Protein AF-A0A8C6V961-F1 (afdb_monomer)

Structure (mmCIF, N/CA/C/O backbone):
data_AF-A0A8C6V961-F1
#
_entry.id   AF-A0A8C6V961-F1
#
loop_
_atom_site.group_PDB
_atom_site.id
_atom_site.type_symbol
_atom_site.label_atom_id
_atom_site.label_alt_id
_atom_site.label_comp_id
_atom_site.label_asym_id
_atom_site.label_entity_id
_atom_site.label_seq_id
_atom_site.pdbx_PDB_ins_code
_atom_site.Cartn_x
_atom_site.Cartn_y
_atom_site.Cartn_z
_atom_site.occupancy
_atom_site.B_iso_or_equiv
_atom_site.auth_seq_id
_atom_site.auth_comp_id
_atom_site.auth_asym_id
_atom_site.auth_atom_id
_atom_site.pdbx_PDB_model_num
ATOM 1 N N . MET A 1 1 ? -25.875 -23.465 7.874 1.00 34.34 1 MET A N 1
ATOM 2 C CA . MET A 1 1 ? -25.452 -23.858 9.239 1.00 34.34 1 MET A CA 1
ATOM 3 C C . MET A 1 1 ? -23.963 -24.155 9.217 1.00 34.34 1 MET A C 1
ATOM 5 O O . MET A 1 1 ? -23.615 -25.197 8.701 1.00 34.34 1 MET A O 1
ATOM 9 N N . ASN A 1 2 ? -23.098 -23.248 9.678 1.00 32.72 2 ASN A N 1
ATOM 10 C CA . ASN A 1 2 ? -21.712 -23.559 10.072 1.00 32.72 2 ASN A CA 1
ATOM 11 C C . ASN A 1 2 ? -21.142 -22.369 10.860 1.00 32.72 2 ASN A C 1
ATOM 13 O O . ASN A 1 2 ? -20.212 -21.697 10.437 1.00 32.72 2 ASN A O 1
ATOM 17 N N . CYS A 1 3 ? -21.742 -22.095 12.020 1.00 37.56 3 CYS A N 1
ATOM 18 C CA . CYS A 1 3 ? -21.279 -21.066 12.955 1.00 37.56 3 CYS A CA 1
ATOM 19 C C . CYS A 1 3 ? -20.257 -21.655 13.955 1.00 37.56 3 CYS A C 1
ATOM 21 O O . CYS A 1 3 ? -20.346 -21.422 15.154 1.00 37.56 3 CYS A O 1
ATOM 23 N N . CYS A 1 4 ? -19.330 -22.490 13.473 1.00 38.09 4 CYS A N 1
ATOM 24 C CA . CYS A 1 4 ? -18.295 -23.128 14.289 1.00 38.09 4 CYS A CA 1
ATO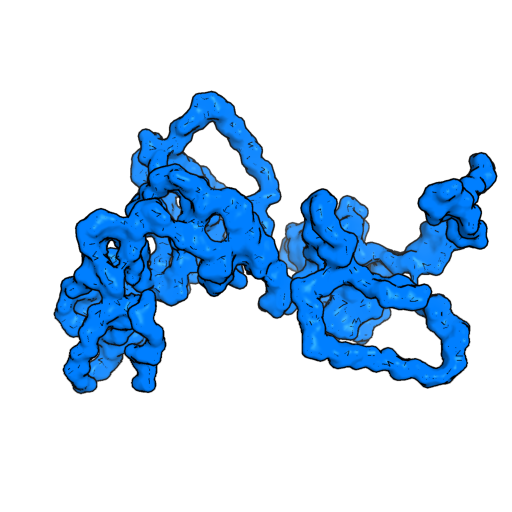M 25 C C . CYS A 1 4 ? -16.999 -23.273 13.484 1.00 38.09 4 CYS A C 1
ATOM 27 O O . CYS A 1 4 ? -16.815 -24.262 12.776 1.00 38.09 4 CYS A O 1
ATOM 29 N N . LYS A 1 5 ? -16.067 -22.328 13.641 1.00 34.00 5 LYS A N 1
ATOM 30 C CA . LYS A 1 5 ? -14.638 -22.590 13.432 1.00 34.00 5 LYS A CA 1
ATOM 31 C C . LYS A 1 5 ? -13.819 -21.936 14.551 1.00 34.00 5 LYS A C 1
ATOM 33 O O . LYS A 1 5 ? -13.914 -20.737 14.765 1.00 34.00 5 LYS A O 1
ATOM 38 N N . SER A 1 6 ? -12.994 -22.774 15.190 1.00 35.31 6 SER A N 1
ATOM 39 C CA . SER A 1 6 ? -11.931 -22.481 16.169 1.00 35.31 6 SER A CA 1
ATOM 40 C C . SER A 1 6 ? -12.335 -22.011 17.581 1.00 35.31 6 SER A C 1
ATOM 42 O O . SER A 1 6 ? -13.183 -21.149 17.765 1.00 35.31 6 SER A O 1
ATOM 44 N N . ARG A 1 7 ? -11.654 -22.566 18.601 1.00 40.62 7 ARG A N 1
ATOM 45 C CA . ARG A 1 7 ? -11.756 -22.205 20.035 1.00 40.62 7 ARG A CA 1
ATOM 46 C C . ARG A 1 7 ? -11.072 -20.868 20.392 1.00 40.62 7 ARG A C 1
ATOM 48 O O . ARG A 1 7 ? -11.125 -20.472 21.552 1.00 40.62 7 ARG A O 1
ATOM 55 N N . ALA A 1 8 ? -10.410 -20.204 19.439 1.00 38.47 8 ALA A N 1
ATOM 56 C CA . ALA A 1 8 ? -9.558 -19.031 19.691 1.00 38.47 8 ALA A CA 1
ATOM 57 C C . ALA A 1 8 ? -10.123 -17.692 19.174 1.00 38.47 8 ALA A C 1
ATOM 59 O O . ALA A 1 8 ? -9.534 -16.646 19.424 1.00 38.47 8 ALA A O 1
ATOM 60 N N . THR A 1 9 ? -11.250 -17.707 18.466 1.00 46.12 9 THR A N 1
ATOM 61 C CA . THR A 1 9 ? -11.829 -16.537 17.788 1.00 46.12 9 THR A CA 1
ATOM 62 C C . THR A 1 9 ? -13.216 -16.245 18.326 1.00 46.12 9 THR A C 1
ATOM 64 O O . THR A 1 9 ? -13.966 -17.176 18.620 1.00 46.12 9 THR A O 1
ATOM 67 N N . CYS A 1 10 ? -13.570 -14.962 18.454 1.00 47.31 10 CYS A N 1
ATOM 68 C CA . CYS A 1 10 ? -14.912 -14.625 18.896 1.00 47.31 10 CYS A CA 1
ATOM 69 C C . CYS A 1 10 ? -15.953 -15.032 17.847 1.00 47.31 10 CYS A C 1
ATOM 71 O O . CYS A 1 10 ? -15.888 -14.570 16.715 1.00 47.31 10 CYS A O 1
ATOM 73 N N . VAL A 1 11 ? -16.913 -15.887 18.209 1.00 57.09 11 VAL A N 1
ATOM 74 C CA . VAL A 1 11 ? -17.975 -16.330 17.290 1.00 57.09 11 VAL A CA 1
ATOM 75 C C . VAL A 1 11 ? -19.290 -15.656 17.673 1.00 57.09 11 VAL A C 1
ATOM 77 O O . VAL A 1 11 ? -19.831 -15.901 18.751 1.00 57.09 11 VAL A O 1
ATOM 80 N N . LEU A 1 12 ? -19.797 -14.799 16.783 1.00 61.28 12 LEU A N 1
ATOM 81 C CA . LEU A 1 12 ? -21.112 -14.164 16.886 1.00 61.28 12 LEU A CA 1
ATOM 82 C C . LEU A 1 12 ? -21.980 -14.586 15.695 1.00 61.28 12 LEU A C 1
ATOM 84 O O . LEU A 1 12 ? -21.575 -14.407 14.553 1.00 61.28 12 LEU A O 1
ATOM 88 N N . CYS A 1 13 ? -23.185 -15.103 15.950 1.00 62.94 13 CYS A N 1
ATOM 89 C CA . CYS A 1 13 ? -24.120 -15.512 14.894 1.00 62.94 13 CYS A CA 1
ATOM 90 C C . CYS A 1 13 ? -25.289 -14.522 14.818 1.00 62.94 13 CYS A C 1
ATOM 92 O O . CYS A 1 13 ? -26.071 -14.451 15.765 1.00 62.94 13 CYS A O 1
ATOM 94 N N . CYS A 1 14 ? -25.412 -13.772 13.720 1.00 63.41 14 CYS A N 1
ATOM 95 C CA . CYS A 1 14 ? -26.597 -12.965 13.389 1.00 63.41 14 CYS A CA 1
ATOM 96 C C . CYS A 1 14 ? -27.579 -13.862 12.612 1.00 63.41 14 CYS A C 1
ATOM 98 O O . CYS A 1 14 ? -27.165 -14.639 11.749 1.00 63.41 14 CYS A O 1
ATOM 100 N N . LYS A 1 15 ? -28.860 -13.870 13.002 1.00 65.19 15 LYS A N 1
ATOM 101 C CA . LYS A 1 15 ? -29.906 -14.701 12.382 1.00 65.19 15 LYS A CA 1
ATOM 102 C C . LYS A 1 15 ? -30.958 -13.816 11.717 1.00 65.19 15 LYS A C 1
ATOM 104 O O . LYS A 1 15 ? -31.562 -12.975 12.378 1.00 65.19 15 LYS A O 1
ATOM 109 N N . ASN A 1 16 ? -31.261 -14.125 10.456 1.00 53.59 16 ASN A N 1
ATOM 110 C CA . ASN A 1 16 ? -32.344 -13.498 9.694 1.00 53.59 16 ASN A CA 1
ATOM 111 C C . ASN A 1 16 ? -33.726 -14.173 9.887 1.00 53.59 16 ASN A C 1
ATOM 113 O O . ASN A 1 16 ? -34.709 -13.681 9.344 1.00 53.59 16 ASN A O 1
ATOM 117 N N . GLU A 1 17 ? -33.842 -15.263 10.668 1.00 50.09 17 GLU A N 1
ATOM 118 C CA . GLU A 1 17 ? -35.090 -16.046 10.837 1.00 50.09 17 GLU A CA 1
ATOM 119 C C . GLU A 1 17 ? -35.603 -16.158 12.293 1.00 50.09 17 GLU A C 1
ATOM 121 O O . GLU A 1 17 ? -34.852 -16.025 13.263 1.00 50.09 17 GLU A O 1
ATOM 126 N N . ILE A 1 18 ? -36.910 -16.444 12.440 1.00 46.31 18 ILE A N 1
ATOM 127 C CA . ILE A 1 18 ? -37.700 -16.314 13.684 1.00 46.31 18 ILE A CA 1
ATOM 128 C C . ILE A 1 18 ? -37.594 -17.515 14.657 1.00 46.31 18 ILE A C 1
ATOM 130 O O . ILE A 1 18 ? -37.921 -17.351 15.835 1.00 46.31 18 ILE A O 1
ATOM 134 N N . SER A 1 19 ? -37.083 -18.694 14.273 1.00 39.19 19 SER A N 1
ATOM 135 C CA . SER A 1 19 ? -37.062 -19.868 15.174 1.00 39.19 19 SER A CA 1
ATOM 136 C C . SER A 1 19 ? -35.664 -20.400 15.513 1.00 39.19 19 SER A C 1
ATOM 138 O O . SER A 1 19 ? -34.891 -20.773 14.633 1.00 39.19 19 SER A O 1
ATOM 140 N N . GLY A 1 20 ? -35.369 -20.511 16.813 1.00 40.91 20 GLY A N 1
ATOM 141 C CA . GLY A 1 20 ? -34.249 -21.292 17.353 1.00 40.91 20 GLY A CA 1
ATOM 142 C C . GLY A 1 20 ? -33.482 -20.570 18.461 1.00 40.91 20 GLY A C 1
ATOM 143 O O . GLY A 1 20 ? -32.949 -19.480 18.239 1.00 40.91 20 GLY A O 1
ATOM 144 N N . THR A 1 21 ? -33.396 -21.206 19.630 1.00 39.25 21 THR A N 1
ATOM 145 C CA . THR A 1 21 ? -32.655 -20.755 20.818 1.00 39.25 21 THR A CA 1
ATOM 146 C C . THR A 1 21 ? -31.166 -20.511 20.525 1.00 39.25 21 THR A C 1
ATOM 148 O O . THR A 1 21 ? -30.579 -21.107 19.617 1.00 39.25 21 THR A O 1
ATOM 151 N N . ALA A 1 22 ? -30.588 -19.537 21.235 1.00 40.38 22 ALA A N 1
ATOM 152 C CA . ALA A 1 22 ? -29.288 -18.931 20.949 1.00 40.38 22 ALA A CA 1
ATOM 153 C C . ALA A 1 22 ? -28.111 -19.675 21.608 1.00 40.38 22 ALA A C 1
ATOM 155 O O . ALA A 1 22 ? -28.214 -20.130 22.747 1.00 40.38 22 ALA A O 1
ATOM 156 N N . SER A 1 23 ? -26.989 -19.753 20.887 1.00 46.88 23 SER A N 1
ATOM 157 C CA . SER A 1 23 ? -25.702 -20.264 21.375 1.00 46.88 23 SER A CA 1
ATOM 158 C C . SER A 1 23 ? -24.953 -19.208 22.209 1.00 46.88 23 SER A C 1
ATOM 160 O O . SER A 1 23 ? -25.164 -18.013 21.990 1.00 46.88 23 SER A O 1
ATOM 162 N N . PRO A 1 24 ? -24.051 -19.609 23.126 1.00 50.31 24 PRO A N 1
ATOM 163 C CA . PRO A 1 24 ? -23.320 -18.684 23.989 1.00 50.31 24 PRO A CA 1
ATOM 164 C C . PRO A 1 24 ? -22.295 -17.861 23.204 1.00 50.31 24 PRO A C 1
ATOM 166 O O . PRO A 1 24 ? -21.492 -18.406 22.448 1.00 50.31 24 PRO A O 1
ATOM 169 N N . TRP A 1 25 ? -22.306 -16.549 23.429 1.00 57.31 25 TRP A N 1
ATOM 170 C CA . TRP A 1 25 ? -21.304 -15.596 22.959 1.00 57.31 25 TRP A CA 1
ATOM 171 C C . TRP A 1 25 ? -19.912 -16.032 23.434 1.00 57.31 25 TRP A C 1
ATOM 173 O O . TRP A 1 25 ? -19.634 -15.992 24.631 1.00 57.31 25 TRP A O 1
ATOM 183 N N . LEU A 1 26 ? -19.033 -16.462 22.528 1.00 57.50 26 LEU A N 1
ATOM 184 C CA . LEU A 1 26 ? -17.694 -16.923 22.903 1.00 57.50 26 LEU A CA 1
ATOM 185 C C . LEU A 1 26 ? -16.636 -15.909 22.462 1.00 57.50 26 LEU A C 1
ATOM 187 O O . LEU A 1 26 ? -15.871 -16.197 21.558 1.00 57.50 26 LEU A O 1
ATOM 191 N N . CYS A 1 27 ? -16.581 -14.722 23.075 1.00 63.19 27 CYS A N 1
ATOM 192 C CA . CYS A 1 27 ? -15.419 -13.830 22.963 1.00 63.19 27 CYS A CA 1
ATOM 193 C C . CYS A 1 27 ? -14.470 -14.111 24.141 1.00 63.19 27 CYS A C 1
ATOM 195 O O . CYS A 1 27 ? -14.811 -13.765 25.275 1.00 63.19 27 CYS A O 1
ATOM 197 N N . PRO A 1 28 ? -13.286 -14.718 23.933 1.00 72.25 28 PRO A N 1
ATOM 198 C CA . PRO A 1 28 ? -12.341 -14.933 25.023 1.00 72.25 28 PRO A CA 1
ATOM 199 C C . PRO A 1 28 ? -12.002 -13.606 25.719 1.00 72.25 28 PRO A C 1
ATOM 201 O O . PRO A 1 28 ? -11.562 -12.663 25.068 1.00 72.25 28 PRO A O 1
ATOM 204 N N . ARG A 1 29 ? -12.196 -13.543 27.044 1.00 79.50 29 ARG A N 1
ATOM 205 C CA . ARG A 1 29 ? -11.886 -12.379 27.906 1.00 79.50 29 ARG A CA 1
ATOM 206 C C . ARG A 1 29 ? -12.724 -11.109 27.667 1.00 79.50 29 ARG A C 1
ATOM 208 O O . ARG A 1 29 ? -12.431 -10.081 28.279 1.00 79.50 29 ARG A O 1
ATOM 215 N N . ALA A 1 30 ? -13.780 -11.180 26.853 1.00 80.06 30 ALA A N 1
ATOM 216 C CA . ALA A 1 30 ? -14.762 -10.104 26.708 1.00 80.06 30 ALA A CA 1
ATOM 217 C C . ALA A 1 30 ? -16.109 -10.502 27.327 1.00 80.06 30 ALA A C 1
ATOM 219 O O . ALA A 1 30 ? -16.578 -11.628 27.176 1.00 80.06 30 ALA A O 1
ATOM 220 N N . ILE A 1 31 ? -16.745 -9.551 27.998 1.00 83.56 31 ILE A N 1
ATOM 221 C CA . ILE A 1 31 ? -18.096 -9.629 28.541 1.00 83.56 31 ILE A CA 1
ATOM 222 C C . ILE A 1 31 ? -19.032 -8.985 27.514 1.00 83.56 31 ILE A C 1
ATOM 224 O O . ILE A 1 31 ? -18.921 -7.793 27.226 1.00 83.56 31 ILE A O 1
ATOM 228 N N . ALA A 1 32 ? -19.942 -9.777 26.947 1.00 80.56 32 ALA A N 1
ATOM 229 C CA . ALA A 1 32 ? -20.957 -9.302 26.010 1.00 80.56 32 ALA A CA 1
ATOM 230 C C . ALA A 1 32 ? -22.294 -9.078 26.735 1.00 80.56 32 ALA A C 1
ATOM 232 O O . ALA A 1 32 ? -22.788 -9.973 27.423 1.00 80.56 32 ALA A O 1
ATOM 233 N N . THR A 1 33 ? -22.891 -7.899 26.569 1.00 82.69 33 THR A N 1
ATOM 234 C CA . THR A 1 33 ? -24.186 -7.517 27.145 1.00 82.69 33 THR A CA 1
ATOM 235 C C . THR A 1 3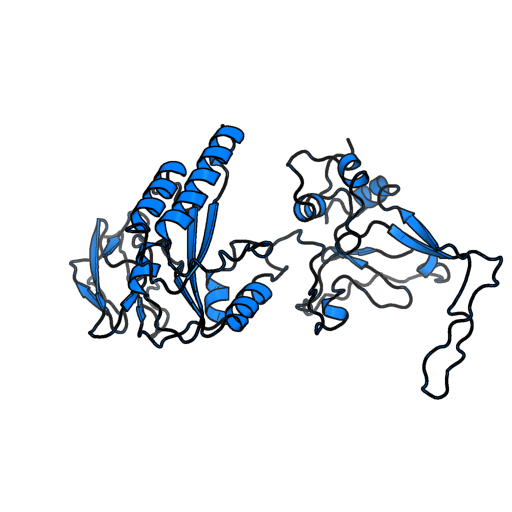3 ? -25.167 -7.125 26.039 1.00 82.69 33 THR A C 1
ATOM 237 O O . THR A 1 33 ? -24.910 -6.241 25.225 1.00 82.69 33 THR A O 1
ATOM 240 N N . GLY A 1 34 ? -26.312 -7.802 25.978 1.00 74.81 34 GLY A N 1
ATOM 241 C CA . GLY A 1 34 ? -27.345 -7.546 24.975 1.00 74.81 34 GLY A CA 1
ATOM 242 C C . GLY A 1 34 ? -28.417 -8.634 24.960 1.00 74.81 34 GLY A C 1
ATOM 243 O O . GLY A 1 34 ? -28.246 -9.692 25.570 1.00 74.81 34 GLY A O 1
ATOM 244 N N . LYS A 1 35 ? -29.548 -8.362 24.301 1.00 69.62 35 LYS A N 1
ATOM 245 C CA . LYS A 1 35 ? -30.662 -9.310 24.154 1.00 69.62 35 LYS A CA 1
ATOM 246 C C . LYS A 1 35 ? -30.787 -9.718 22.690 1.00 69.62 35 LYS A C 1
ATOM 248 O O . LYS A 1 35 ? -30.857 -8.849 21.833 1.00 69.62 35 LYS A O 1
ATOM 253 N N . GLY A 1 36 ? -30.880 -11.025 22.448 1.00 71.44 36 GLY A N 1
ATOM 254 C CA . GLY A 1 36 ? -31.159 -11.580 21.124 1.00 71.44 36 GLY A CA 1
ATOM 255 C C . GLY A 1 36 ? -29.976 -11.540 20.154 1.00 71.44 36 GLY A C 1
ATOM 256 O O . GLY A 1 36 ? -28.860 -11.178 20.513 1.00 71.44 36 GLY A O 1
ATOM 257 N N . ASN A 1 37 ? -30.219 -12.018 18.940 1.00 70.75 37 ASN A N 1
ATOM 258 C CA . ASN A 1 37 ? -29.270 -12.060 17.828 1.00 70.75 37 ASN A CA 1
ATOM 259 C C . ASN A 1 37 ? -29.984 -11.913 16.468 1.00 70.75 37 ASN A C 1
ATOM 261 O O . ASN A 1 37 ? -29.536 -12.459 15.456 1.00 70.75 37 ASN A O 1
ATOM 265 N N . ARG A 1 38 ? -31.144 -11.251 16.487 1.00 77.06 38 ARG A N 1
ATOM 266 C CA . ARG A 1 38 ? -32.033 -10.999 15.355 1.00 77.06 38 ARG A CA 1
ATOM 267 C C . ARG A 1 38 ? -31.710 -9.657 14.720 1.00 77.06 38 ARG A C 1
ATOM 269 O O . ARG A 1 38 ? -31.036 -8.820 15.316 1.00 77.06 38 ARG A O 1
ATOM 276 N N . LEU A 1 39 ? -32.242 -9.452 13.521 1.00 76.00 39 LEU A N 1
ATOM 277 C CA . LEU A 1 39 ? -32.132 -8.192 12.802 1.00 76.00 39 LEU A CA 1
ATOM 278 C C . LEU A 1 39 ? -32.459 -6.986 13.702 1.00 76.00 39 LEU A C 1
ATOM 280 O O . LEU A 1 39 ? -33.542 -6.912 14.279 1.00 76.00 39 LEU A O 1
ATOM 284 N N . GLY A 1 40 ? -31.524 -6.040 13.789 1.00 80.75 40 GLY A N 1
ATOM 285 C CA . GLY A 1 40 ? -31.636 -4.827 14.600 1.00 80.75 40 GLY A CA 1
ATOM 286 C C . GLY A 1 40 ? -31.200 -4.974 16.062 1.00 80.75 40 GLY A C 1
ATOM 287 O O . GLY A 1 40 ? -31.031 -3.953 16.733 1.00 80.75 40 GLY A O 1
ATOM 288 N N . ASP A 1 41 ? -30.960 -6.193 16.559 1.00 82.69 41 ASP A N 1
ATOM 289 C CA . ASP A 1 41 ? -30.470 -6.405 17.924 1.00 82.69 41 ASP A CA 1
ATOM 290 C C . ASP A 1 41 ? -29.061 -5.819 18.089 1.00 82.69 41 ASP A C 1
ATOM 292 O O . ASP A 1 41 ? -28.211 -5.916 17.197 1.00 82.69 41 ASP A O 1
ATOM 296 N N . ARG A 1 42 ? -28.810 -5.220 19.259 1.00 85.75 42 ARG A N 1
ATOM 297 C CA . ARG A 1 42 ? -27.547 -4.563 19.614 1.00 85.75 42 ARG A CA 1
ATOM 298 C C . ARG A 1 42 ? -26.856 -5.298 20.754 1.00 85.75 42 ARG A C 1
ATOM 300 O O . ARG A 1 42 ? -27.445 -5.490 21.818 1.00 85.75 42 ARG A O 1
ATOM 307 N N . ILE A 1 43 ? -25.582 -5.619 20.554 1.00 85.38 43 ILE A N 1
ATOM 308 C CA . ILE A 1 43 ? -24.708 -6.209 21.572 1.00 85.38 43 ILE A CA 1
ATOM 309 C C . ILE A 1 43 ? -23.613 -5.207 21.920 1.00 85.38 43 ILE A C 1
ATOM 311 O O . ILE A 1 43 ? -22.986 -4.639 21.027 1.00 85.38 43 ILE A O 1
ATOM 315 N N . SER A 1 44 ? -23.394 -4.992 23.214 1.00 87.19 44 SER A N 1
ATOM 316 C CA . SER A 1 44 ? -22.289 -4.199 23.751 1.00 87.19 44 SER A CA 1
ATOM 317 C C . SER A 1 44 ? -21.214 -5.119 24.312 1.00 87.19 44 SER A C 1
ATOM 319 O O . SER A 1 44 ? -21.515 -6.183 24.849 1.00 87.19 44 SER A O 1
ATOM 321 N N . PHE A 1 45 ? -19.958 -4.711 24.196 1.00 86.50 45 PHE A N 1
ATOM 322 C CA . PHE A 1 45 ? -18.805 -5.497 24.605 1.00 86.50 45 PHE A CA 1
ATOM 323 C C . PHE A 1 45 ? -17.928 -4.698 25.553 1.00 86.50 45 PHE A C 1
ATOM 325 O O . PHE A 1 45 ? -17.675 -3.513 25.340 1.00 86.50 45 PHE A O 1
ATOM 332 N N . GLN A 1 46 ? -17.433 -5.374 26.582 1.00 86.94 46 GLN A N 1
ATOM 333 C CA . GLN A 1 46 ? -16.496 -4.817 27.541 1.00 86.94 46 GLN A CA 1
ATOM 334 C C . GLN A 1 46 ? -15.424 -5.854 27.859 1.00 86.94 46 GLN A C 1
ATOM 336 O O . GLN A 1 46 ? -15.734 -7.024 28.066 1.00 86.94 46 GLN A O 1
ATOM 341 N N . CYS A 1 47 ? -14.159 -5.454 27.891 1.00 87.00 47 CYS A N 1
ATOM 342 C CA . CYS A 1 47 ? -13.084 -6.363 28.273 1.00 87.00 47 CYS A CA 1
ATOM 343 C C . CYS A 1 47 ? -13.017 -6.548 29.793 1.00 87.00 47 CYS A C 1
ATOM 345 O O . CYS A 1 47 ? -13.435 -5.680 30.560 1.00 87.00 47 CYS A O 1
ATOM 347 N N . GLN A 1 48 ? -12.500 -7.698 30.228 1.00 87.75 48 GLN A N 1
ATOM 348 C CA . GLN A 1 48 ? -12.131 -7.914 31.630 1.00 87.75 48 GLN A CA 1
ATOM 349 C C . GLN A 1 48 ? -11.051 -6.910 32.072 1.00 87.75 48 GLN A C 1
ATOM 351 O O . GLN A 1 48 ? -10.348 -6.336 31.242 1.00 87.75 48 GLN A O 1
ATOM 356 N N . THR A 1 49 ? -10.913 -6.703 33.382 1.00 84.56 49 THR A N 1
ATOM 357 C CA . THR A 1 49 ? -9.975 -5.733 33.968 1.00 84.56 49 THR A CA 1
ATOM 358 C C . THR A 1 49 ? -8.548 -5.897 33.422 1.00 84.56 49 THR A C 1
ATOM 360 O O . THR A 1 49 ? -8.062 -7.021 33.298 1.00 84.56 49 THR A O 1
ATOM 363 N N . ASN A 1 50 ? -7.864 -4.776 33.156 1.00 81.69 50 ASN A N 1
ATOM 364 C CA . ASN A 1 50 ? -6.499 -4.694 32.602 1.00 81.69 50 ASN A CA 1
ATOM 365 C C . ASN A 1 50 ? -6.342 -5.181 31.147 1.00 81.69 50 ASN A C 1
ATOM 367 O O . ASN A 1 50 ? -5.246 -5.578 30.744 1.00 81.69 50 ASN A O 1
ATOM 371 N N . LEU A 1 51 ? -7.420 -5.166 30.361 1.00 84.62 51 LEU A N 1
ATOM 372 C CA . LEU A 1 51 ? -7.394 -5.444 28.927 1.00 84.62 51 LEU A CA 1
ATOM 373 C C . LEU A 1 51 ? -8.092 -4.321 28.156 1.00 84.62 51 LEU A C 1
ATOM 375 O O . LEU A 1 51 ? -9.154 -3.851 28.563 1.00 84.62 51 LEU A O 1
ATOM 379 N N . ASP A 1 52 ? -7.534 -3.974 27.003 1.00 83.31 52 ASP A N 1
ATOM 380 C CA . ASP A 1 52 ? -8.073 -2.970 26.094 1.00 83.31 52 ASP A CA 1
ATOM 381 C C . ASP A 1 52 ? -8.939 -3.615 25.013 1.00 83.31 52 ASP A C 1
ATOM 383 O O . ASP A 1 52 ? -8.593 -4.658 24.445 1.00 83.31 52 ASP A O 1
ATOM 387 N N . LEU A 1 53 ? -10.072 -2.976 24.714 1.00 87.38 53 LEU A N 1
ATOM 388 C CA . LEU A 1 53 ? -10.975 -3.394 23.647 1.00 87.38 53 LEU A CA 1
ATOM 389 C C . LEU A 1 53 ? -10.496 -2.837 22.304 1.00 87.38 53 LEU A C 1
ATOM 391 O O . LEU A 1 53 ? -10.526 -1.630 22.073 1.00 87.38 53 LEU A O 1
ATOM 395 N N . ILE A 1 54 ? -10.126 -3.738 21.399 1.00 86.44 54 ILE A N 1
ATOM 396 C CA . ILE A 1 54 ? -9.855 -3.455 19.987 1.00 86.44 54 ILE A CA 1
ATOM 397 C C . ILE A 1 54 ? -11.064 -3.860 19.155 1.00 86.44 54 ILE A C 1
ATOM 399 O O . ILE A 1 54 ? -11.643 -4.915 19.395 1.00 86.44 54 ILE A O 1
ATOM 403 N N . GLY A 1 55 ? -11.438 -3.051 18.166 1.00 84.44 55 GLY A N 1
ATOM 404 C CA . GLY A 1 55 ? -12.640 -3.242 17.356 1.00 84.44 55 GLY A CA 1
ATOM 405 C C . GLY A 1 55 ? -13.845 -2.484 17.915 1.00 84.44 55 GLY A C 1
ATOM 406 O O . GLY A 1 55 ? -13.705 -1.433 18.551 1.00 84.44 55 GLY A O 1
ATOM 407 N N . SER A 1 56 ? -15.048 -2.989 17.648 1.00 86.12 56 SER A N 1
ATOM 408 C CA . SER A 1 56 ? -16.290 -2.268 17.953 1.00 86.12 56 SER A CA 1
ATOM 409 C C . SER A 1 56 ? -16.807 -2.590 19.354 1.00 86.12 56 SER A C 1
ATOM 411 O O . SER A 1 56 ? -17.097 -3.744 19.668 1.00 86.12 56 SER A O 1
ATOM 413 N N . SER A 1 57 ? -16.978 -1.561 20.190 1.00 87.44 57 SER A N 1
ATOM 414 C CA . SER A 1 57 ? -17.571 -1.688 21.531 1.00 87.44 57 SER A CA 1
ATOM 415 C C . SER A 1 57 ? -19.069 -2.003 21.494 1.00 87.44 57 SER A C 1
ATOM 417 O O . SER A 1 57 ? -19.619 -2.505 22.472 1.00 87.44 57 SER A O 1
ATOM 419 N N . GLN A 1 58 ? -19.733 -1.746 20.365 1.00 88.38 58 GLN A N 1
ATOM 420 C CA . GLN A 1 58 ? -21.107 -2.153 20.092 1.00 88.38 58 GLN A CA 1
ATOM 421 C C . GLN A 1 58 ? -21.240 -2.641 18.653 1.00 88.38 58 GLN A C 1
ATOM 423 O O . GLN A 1 58 ? -20.605 -2.089 17.760 1.00 88.38 58 GLN A O 1
ATOM 428 N N . ARG A 1 59 ? -22.087 -3.649 18.426 1.00 85.81 59 ARG A N 1
ATOM 429 C CA . ARG A 1 59 ? -22.411 -4.168 17.087 1.00 85.81 59 ARG A CA 1
ATOM 430 C C . ARG A 1 59 ? -23.914 -4.384 16.946 1.00 85.81 59 ARG A C 1
ATOM 432 O O . ARG A 1 59 ? -24.580 -4.711 17.931 1.00 85.81 59 ARG A O 1
ATOM 439 N N . VAL A 1 60 ? -24.434 -4.210 15.731 1.00 85.56 60 VAL A N 1
ATOM 440 C CA . VAL A 1 60 ? -25.856 -4.392 15.387 1.00 85.56 60 VAL A CA 1
ATOM 441 C C . VAL A 1 60 ? -26.000 -5.471 14.314 1.00 85.56 60 VAL A C 1
ATOM 443 O O . VAL A 1 60 ? -25.227 -5.480 13.363 1.00 85.56 60 VAL A O 1
ATOM 446 N N . CYS A 1 61 ? -26.961 -6.384 14.455 1.00 80.62 61 CYS A N 1
ATOM 447 C CA . CYS A 1 61 ? -27.243 -7.410 13.441 1.00 80.62 61 CYS A CA 1
ATOM 448 C C . CYS A 1 61 ? -27.986 -6.768 12.257 1.00 80.62 61 CYS A C 1
ATOM 450 O O . CYS A 1 61 ? -29.014 -6.115 12.448 1.00 80.62 61 CYS A O 1
ATOM 452 N N . MET A 1 62 ? -27.427 -6.893 11.055 1.00 75.81 62 MET A N 1
ATOM 453 C CA . MET A 1 62 ? -27.864 -6.208 9.835 1.00 75.81 62 MET A CA 1
ATOM 454 C C . MET A 1 62 ? -28.689 -7.132 8.922 1.00 75.81 62 MET A C 1
ATOM 456 O O . MET A 1 62 ? -28.794 -8.335 9.151 1.00 75.81 62 MET A O 1
ATOM 460 N N . LEU A 1 63 ? -29.334 -6.549 7.900 1.00 72.56 63 LEU A N 1
ATOM 461 C CA . LEU A 1 63 ? -30.247 -7.243 6.967 1.00 72.56 63 LEU A CA 1
ATOM 462 C C . LEU A 1 63 ? -29.565 -8.359 6.166 1.00 72.56 63 LEU A C 1
ATOM 464 O O . LEU A 1 63 ? -30.208 -9.336 5.789 1.00 72.56 63 LEU A O 1
ATOM 468 N N . ASP A 1 64 ? -28.271 -8.216 5.915 1.00 65.31 64 ASP A N 1
ATOM 469 C CA . ASP A 1 64 ? -27.425 -9.189 5.222 1.00 65.31 64 ASP A CA 1
ATOM 470 C C . ASP A 1 64 ? -27.107 -10.433 6.070 1.00 65.31 64 ASP A C 1
ATOM 472 O O . ASP A 1 64 ? -26.532 -11.393 5.561 1.00 65.31 64 ASP A O 1
ATOM 476 N N . GLY A 1 65 ? -27.533 -10.465 7.338 1.00 68.12 65 GLY A N 1
ATOM 477 C CA . GLY A 1 65 ? -27.214 -11.551 8.258 1.00 68.12 65 GLY A CA 1
ATOM 478 C C . GLY A 1 65 ? -25.811 -11.439 8.857 1.00 68.12 65 GLY A C 1
ATOM 479 O O . GLY A 1 65 ? -25.348 -12.389 9.493 1.00 68.12 65 GLY A O 1
ATOM 480 N N . GLU A 1 66 ? -25.147 -10.290 8.699 1.00 72.12 66 GLU A N 1
ATOM 481 C CA . GLU A 1 66 ? -23.857 -9.985 9.305 1.00 72.12 66 GLU A CA 1
ATOM 482 C C . GLU A 1 66 ? -23.986 -8.983 10.460 1.00 72.12 66 GLU A C 1
ATOM 484 O O . GLU A 1 66 ? -24.965 -8.251 10.614 1.00 72.12 66 GLU A O 1
ATOM 489 N N . TRP A 1 67 ? -22.981 -8.966 11.336 1.00 79.12 67 TRP A N 1
ATOM 490 C CA . TRP A 1 67 ? -22.889 -7.968 12.400 1.00 79.12 67 TRP A CA 1
ATOM 491 C C . TRP A 1 67 ? -22.155 -6.730 11.895 1.00 79.12 67 TRP A C 1
ATOM 493 O O . TRP A 1 67 ? -21.104 -6.851 11.266 1.00 79.12 67 TRP A O 1
ATOM 503 N N . SER A 1 68 ? -22.654 -5.547 12.249 1.00 80.88 68 SER A N 1
ATOM 504 C CA . SER A 1 68 ? -22.032 -4.276 11.884 1.00 80.88 68 SER A CA 1
ATOM 505 C C . SER A 1 68 ? -20.591 -4.185 12.384 1.00 80.88 68 SER A C 1
ATOM 507 O O . SER A 1 68 ? -20.269 -4.669 13.475 1.00 80.88 68 SER A O 1
ATOM 509 N N . ASP A 1 69 ? -19.745 -3.523 11.595 1.00 82.31 69 ASP A N 1
ATOM 510 C CA . ASP A 1 69 ? -18.396 -3.088 11.975 1.00 82.31 69 ASP A CA 1
ATOM 511 C C . ASP A 1 69 ? -17.473 -4.244 12.432 1.00 82.31 69 ASP A C 1
ATOM 513 O O . ASP A 1 69 ? -17.776 -5.425 12.249 1.00 82.31 69 ASP A O 1
ATOM 517 N N . THR A 1 70 ? -16.304 -3.935 13.000 1.00 79.12 70 THR A N 1
ATOM 518 C CA . THR A 1 70 ? -15.278 -4.943 13.334 1.00 79.12 70 THR A CA 1
ATOM 519 C C . THR A 1 70 ? -15.603 -5.738 14.599 1.00 79.12 70 THR A C 1
ATOM 521 O O . THR A 1 70 ? -16.069 -5.181 15.597 1.00 79.12 70 THR A O 1
ATOM 524 N N . GLN A 1 71 ? -15.291 -7.038 14.587 1.00 77.94 71 GLN A N 1
ATOM 525 C CA . GLN A 1 71 ? -15.374 -7.922 15.753 1.00 77.94 71 GLN A CA 1
ATOM 526 C C . GLN A 1 71 ? -14.458 -7.438 16.896 1.00 77.94 71 GLN A C 1
ATOM 528 O O . GLN A 1 71 ? -13.281 -7.180 16.646 1.00 77.94 71 GLN A O 1
ATOM 533 N N . PRO A 1 72 ? -14.950 -7.346 18.146 1.00 84.94 72 PRO A N 1
ATOM 534 C CA . PRO A 1 72 ? -14.118 -6.943 19.269 1.00 84.94 72 PRO A CA 1
ATOM 535 C C . PRO A 1 72 ? -13.121 -8.032 19.677 1.00 84.94 72 PRO A C 1
ATOM 537 O O . PRO A 1 72 ? -13.425 -9.228 19.636 1.00 84.94 72 PRO A O 1
ATOM 540 N N . SER A 1 73 ? -11.954 -7.600 20.142 1.00 85.31 73 SER A N 1
ATOM 541 C CA . SER A 1 73 ? -10.901 -8.427 20.725 1.00 85.31 73 SER A CA 1
ATOM 542 C C . SER A 1 73 ? -10.303 -7.727 21.942 1.00 85.31 73 SER A C 1
ATOM 544 O O . SER A 1 73 ? -10.116 -6.513 21.924 1.00 85.31 73 SER A O 1
ATOM 546 N N . CYS A 1 74 ? -9.994 -8.482 22.996 1.00 84.50 74 CYS A N 1
ATOM 547 C CA . CYS A 1 74 ? -9.411 -7.944 24.224 1.00 84.50 74 CYS A CA 1
ATOM 548 C C . CYS A 1 74 ? -7.910 -8.209 24.263 1.00 84.50 74 CYS A C 1
ATOM 550 O O . CYS A 1 74 ? -7.477 -9.367 24.258 1.00 84.50 74 CYS A O 1
ATOM 552 N N . ARG A 1 75 ? -7.116 -7.140 24.328 1.00 83.69 75 ARG A N 1
ATOM 553 C CA . ARG A 1 75 ? -5.653 -7.203 24.286 1.00 83.69 75 ARG A CA 1
ATOM 554 C C . ARG A 1 75 ? -5.032 -6.681 25.569 1.00 83.69 75 ARG A C 1
ATOM 556 O O . ARG A 1 75 ? -5.521 -5.738 26.171 1.00 83.69 75 ARG A O 1
ATOM 563 N N . ALA A 1 76 ? -3.939 -7.317 25.975 1.00 81.19 76 ALA A N 1
ATOM 564 C CA . ALA A 1 76 ? -3.085 -6.784 27.028 1.00 81.19 76 ALA A CA 1
ATOM 565 C C . ALA A 1 76 ? -2.094 -5.780 26.425 1.00 81.19 76 ALA A C 1
ATOM 567 O O . ALA A 1 76 ? -1.692 -5.942 25.268 1.00 81.19 76 ALA A O 1
ATOM 568 N N . SER A 1 77 ? -1.641 -4.814 27.221 1.00 69.75 77 SER A N 1
ATOM 569 C CA . SER A 1 77 ? -0.676 -3.784 26.804 1.00 69.75 77 SER A CA 1
ATOM 570 C C . SER A 1 77 ? 0.633 -4.354 26.238 1.00 69.75 77 SER A C 1
ATOM 572 O O . SER A 1 77 ? 1.205 -3.798 25.312 1.00 69.75 77 SER A O 1
ATOM 574 N N . TYR A 1 78 ? 1.078 -5.511 26.735 1.00 74.06 78 TYR A N 1
ATOM 575 C CA . TYR A 1 78 ? 2.295 -6.203 26.290 1.00 74.06 78 TYR A CA 1
ATOM 576 C C . TYR A 1 78 ? 2.072 -7.196 25.133 1.00 74.06 78 TYR A C 1
ATOM 578 O O . TYR A 1 78 ? 2.959 -7.993 24.822 1.00 74.06 78 TYR A O 1
ATOM 586 N N . SER A 1 79 ? 0.876 -7.236 24.537 1.00 79.75 79 SER A N 1
ATOM 587 C CA . SER A 1 79 ? 0.584 -8.145 23.423 1.00 79.75 79 SER A CA 1
ATOM 588 C C . SER A 1 79 ? 1.030 -7.547 22.088 1.00 79.75 79 SER A C 1
ATOM 590 O O . SER A 1 79 ? 0.698 -6.405 21.783 1.00 79.75 79 SER A O 1
ATOM 592 N N . TYR A 1 80 ? 1.702 -8.343 21.255 1.00 78.88 80 TYR A N 1
ATOM 593 C CA . TYR A 1 80 ? 2.188 -7.942 19.928 1.00 78.88 80 TYR A CA 1
ATOM 594 C C . TYR A 1 80 ? 1.578 -8.830 18.842 1.00 78.88 80 TYR A C 1
ATOM 596 O O . TYR A 1 80 ? 1.303 -10.007 19.083 1.00 78.88 80 TYR A O 1
ATOM 604 N N . ASP A 1 81 ? 1.372 -8.259 17.659 1.00 78.31 81 ASP A N 1
ATOM 605 C CA . ASP A 1 81 ? 0.989 -8.985 16.455 1.00 78.31 81 ASP A CA 1
ATOM 606 C C . ASP A 1 81 ? 2.228 -9.570 15.786 1.00 78.31 81 ASP A C 1
ATOM 608 O O . ASP A 1 81 ? 3.289 -8.945 15.740 1.00 78.31 81 ASP A O 1
ATOM 612 N N . ARG A 1 82 ? 2.095 -10.779 15.243 1.00 70.12 82 ARG A N 1
ATOM 613 C CA . ARG A 1 82 ? 3.150 -11.356 14.416 1.00 70.12 82 ARG A CA 1
ATOM 614 C C . ARG A 1 82 ? 3.058 -10.777 13.011 1.00 70.12 82 ARG A C 1
ATOM 616 O O . ARG A 1 82 ? 1.961 -10.537 12.507 1.00 70.12 82 ARG A O 1
ATOM 623 N N . ALA A 1 83 ? 4.200 -10.647 12.341 1.00 63.66 83 ALA A N 1
ATOM 624 C CA . ALA A 1 83 ? 4.247 -10.195 10.950 1.00 63.66 83 ALA A CA 1
ATOM 625 C C . ALA A 1 83 ? 3.352 -11.043 10.023 1.00 63.66 83 ALA A C 1
ATOM 627 O O . ALA A 1 83 ? 2.736 -10.508 9.103 1.00 63.66 83 ALA A O 1
ATOM 628 N N . GLU A 1 84 ? 3.216 -12.346 10.300 1.00 61.47 84 GLU A N 1
ATOM 629 C CA . GLU A 1 84 ? 2.349 -13.241 9.530 1.00 61.47 84 GLU A CA 1
ATOM 630 C C . GLU A 1 84 ? 0.849 -12.916 9.672 1.00 61.47 84 GLU A C 1
ATOM 632 O O . GLU A 1 84 ? 0.103 -13.049 8.701 1.00 61.47 84 GLU A O 1
ATOM 637 N N . ASP A 1 85 ? 0.413 -12.465 10.852 1.00 64.75 85 ASP A N 1
ATOM 638 C CA . ASP A 1 85 ? -0.993 -12.154 11.143 1.00 64.75 85 ASP A CA 1
ATOM 639 C C . ASP A 1 85 ? -1.391 -10.795 10.553 1.00 64.75 85 ASP A C 1
ATOM 641 O O . ASP A 1 85 ? -2.469 -10.652 9.980 1.00 64.75 85 ASP A O 1
ATOM 645 N N . VAL A 1 86 ? -0.492 -9.805 10.631 1.00 62.75 86 VAL A N 1
ATOM 646 C CA . VAL A 1 86 ? -0.664 -8.501 9.964 1.00 62.75 86 VAL A CA 1
ATOM 647 C C . VAL A 1 86 ? -0.775 -8.691 8.456 1.00 62.75 86 VAL A C 1
ATOM 649 O O . VAL A 1 86 ? -1.630 -8.089 7.810 1.00 62.75 86 VAL A O 1
ATOM 652 N N . LYS A 1 87 ? 0.045 -9.586 7.895 1.00 60.22 87 LYS A N 1
ATOM 653 C CA . LYS A 1 87 ? 0.044 -9.880 6.466 1.00 60.22 87 LYS A CA 1
ATOM 654 C C . LYS A 1 87 ? -1.303 -10.391 5.953 1.00 60.22 87 LYS A C 1
ATOM 656 O O . LYS A 1 87 ? -1.739 -9.978 4.881 1.00 60.22 87 LYS A O 1
ATOM 661 N N . ALA A 1 88 ? -1.920 -11.327 6.672 1.00 57.53 88 ALA A N 1
ATOM 662 C CA . ALA A 1 88 ? -3.154 -11.979 6.236 1.00 57.53 88 ALA A CA 1
ATOM 663 C C . ALA A 1 88 ? -4.339 -11.002 6.128 1.00 57.53 88 ALA A C 1
ATOM 665 O O . ALA A 1 88 ? -5.202 -11.189 5.276 1.00 57.53 88 ALA A O 1
ATOM 666 N N . GLU A 1 89 ? -4.343 -9.958 6.957 1.00 59.00 89 GLU A N 1
ATOM 667 C CA . GLU A 1 89 ? -5.419 -8.964 7.060 1.00 59.00 89 GLU A CA 1
ATOM 668 C C . GLU A 1 89 ? -5.188 -7.744 6.155 1.00 59.00 89 GLU A C 1
ATOM 670 O O . GLU A 1 89 ? -6.126 -7.154 5.635 1.00 59.00 89 GLU A O 1
ATOM 675 N N . PHE A 1 90 ? -3.926 -7.368 5.942 1.00 57.78 90 PHE A N 1
ATOM 676 C CA . PHE A 1 90 ? -3.540 -6.130 5.259 1.00 57.78 90 PHE A CA 1
ATOM 677 C C . PHE A 1 90 ? -3.314 -6.311 3.736 1.00 57.78 90 PHE A C 1
ATOM 679 O O . PHE A 1 90 ? -3.101 -5.343 3.008 1.00 57.78 90 PHE A O 1
ATOM 686 N N . GLY A 1 91 ? -3.398 -7.555 3.237 1.00 48.00 91 GLY A N 1
ATOM 687 C CA . GLY A 1 91 ? -2.954 -8.061 1.923 1.00 48.00 91 GLY A CA 1
ATOM 688 C C . GLY A 1 91 ? -3.521 -7.461 0.627 1.00 48.00 91 GLY A C 1
ATOM 689 O O . GLY A 1 91 ? -3.254 -8.015 -0.439 1.00 48.00 91 GLY A O 1
ATOM 690 N N . ALA A 1 92 ? -4.280 -6.366 0.673 1.00 40.41 92 ALA A N 1
ATOM 691 C CA . ALA A 1 92 ? -4.903 -5.754 -0.506 1.00 40.41 92 ALA A CA 1
ATOM 692 C C . ALA A 1 92 ? -4.667 -4.238 -0.653 1.00 40.41 92 ALA A C 1
ATOM 694 O O . ALA A 1 92 ? -5.070 -3.670 -1.670 1.00 40.41 92 ALA A O 1
ATOM 695 N N . SER A 1 93 ? -4.010 -3.575 0.308 1.00 46.06 93 SER A N 1
ATOM 696 C CA . SER A 1 93 ? -3.922 -2.111 0.335 1.00 46.06 93 SER A CA 1
ATOM 697 C C . SER A 1 93 ? -2.474 -1.607 0.395 1.00 46.06 93 SER A C 1
ATOM 699 O O . SER A 1 93 ? -1.778 -1.720 1.397 1.00 46.06 93 SER A O 1
ATOM 701 N N . LEU A 1 94 ? -2.078 -1.001 -0.725 1.00 46.84 94 LEU A N 1
ATOM 702 C CA . LEU A 1 94 ? -0.859 -0.240 -1.022 1.00 46.84 94 LEU A CA 1
ATOM 703 C C . LEU A 1 94 ? 0.449 -0.976 -1.327 1.00 46.84 94 LEU A C 1
ATOM 705 O O . LEU A 1 94 ? 1.045 -1.699 -0.535 1.00 46.84 94 LEU A O 1
ATOM 709 N N . THR A 1 95 ? 0.965 -0.595 -2.493 1.00 39.53 95 THR A N 1
ATOM 710 C CA . THR A 1 95 ? 2.384 -0.535 -2.835 1.00 39.53 95 THR A CA 1
ATOM 711 C C . THR A 1 95 ? 2.831 0.927 -2.751 1.00 39.53 95 THR A C 1
ATOM 713 O O . THR A 1 95 ? 2.151 1.806 -3.275 1.00 39.53 95 THR A O 1
ATOM 716 N N . ASP A 1 96 ? 4.004 1.143 -2.152 1.00 43.91 96 ASP A N 1
ATOM 717 C CA . ASP A 1 96 ? 4.792 2.388 -2.123 1.00 43.91 96 ASP A CA 1
ATOM 718 C C . ASP A 1 96 ? 4.375 3.470 -1.100 1.00 43.91 96 ASP A C 1
ATOM 720 O O . ASP A 1 96 ? 3.734 4.463 -1.437 1.00 43.91 96 ASP A O 1
ATOM 724 N N . VAL A 1 97 ? 4.800 3.302 0.164 1.00 43.84 97 VAL A N 1
ATOM 725 C CA . VAL A 1 97 ? 4.635 4.298 1.253 1.00 43.84 97 VAL A CA 1
ATOM 726 C C . VAL A 1 97 ? 5.966 4.625 1.946 1.00 43.84 97 VAL A C 1
ATOM 728 O O . VAL A 1 97 ? 6.021 4.871 3.143 1.00 43.84 97 VAL A O 1
ATOM 731 N N . LEU A 1 98 ? 7.087 4.648 1.223 1.00 38.75 98 LEU A N 1
ATOM 732 C CA . LEU A 1 98 ? 8.357 5.076 1.822 1.00 38.75 98 LEU A CA 1
ATOM 733 C C . LEU A 1 98 ? 9.198 5.884 0.840 1.00 38.75 98 LEU A C 1
ATOM 735 O O . LEU A 1 98 ? 10.077 5.327 0.203 1.00 38.75 98 LEU A O 1
ATOM 739 N N . THR A 1 99 ? 8.991 7.202 0.765 1.00 35.78 99 THR A N 1
ATOM 740 C CA . THR A 1 99 ? 10.095 8.161 0.564 1.00 35.78 99 THR A CA 1
ATOM 741 C C . THR A 1 99 ? 9.682 9.588 0.965 1.00 35.78 99 THR A C 1
ATOM 743 O O . THR A 1 99 ? 8.674 10.098 0.490 1.00 35.78 99 THR A O 1
ATOM 746 N N . HIS A 1 100 ? 10.549 10.237 1.756 1.00 36.00 100 HIS A N 1
ATOM 747 C CA . HIS A 1 100 ? 10.537 11.629 2.256 1.00 36.00 100 HIS A CA 1
ATOM 748 C C . HIS A 1 100 ? 9.758 11.896 3.553 1.00 36.00 100 HIS A C 1
ATOM 750 O O . HIS A 1 100 ? 8.649 12.417 3.540 1.00 36.00 100 HIS A O 1
ATOM 756 N N . PHE A 1 101 ? 10.423 11.656 4.687 1.00 41.12 101 PHE A N 1
ATOM 757 C CA . PHE A 1 101 ? 10.105 12.335 5.943 1.00 41.12 101 PHE A CA 1
ATOM 758 C C . PHE A 1 101 ? 11.155 13.420 6.188 1.00 41.12 101 PHE A C 1
ATOM 760 O O . PHE A 1 101 ? 12.352 13.133 6.200 1.00 41.12 101 PHE A O 1
ATOM 767 N N . ALA A 1 102 ? 10.710 14.664 6.348 1.00 43.09 102 ALA A N 1
ATOM 768 C CA . ALA A 1 102 ? 11.525 15.706 6.952 1.00 43.09 102 ALA A CA 1
ATOM 769 C C . ALA A 1 102 ? 11.359 15.588 8.470 1.00 43.09 102 ALA A C 1
ATOM 771 O O . ALA A 1 102 ? 10.234 15.601 8.968 1.00 43.09 102 ALA A O 1
ATOM 772 N N . ASP A 1 103 ? 12.468 15.433 9.188 1.00 50.91 103 ASP A N 1
ATOM 773 C CA . ASP A 1 103 ? 12.465 15.454 10.646 1.00 50.91 103 ASP A CA 1
ATOM 774 C C . ASP A 1 103 ? 12.080 16.866 11.121 1.00 50.91 103 ASP A C 1
ATOM 776 O O . ASP A 1 103 ? 12.680 17.859 10.699 1.00 50.91 103 ASP A O 1
ATOM 780 N N . HIS A 1 104 ? 11.060 16.968 11.977 1.00 54.50 104 HIS A N 1
ATOM 781 C CA . HIS A 1 104 ? 10.625 18.236 12.567 1.00 54.50 104 HIS A CA 1
ATOM 782 C C . HIS A 1 104 ? 11.595 18.760 13.651 1.00 54.50 104 HIS A C 1
ATOM 784 O O . HIS A 1 104 ? 11.323 19.784 14.285 1.00 54.50 104 HIS A O 1
ATOM 790 N N . GLY A 1 105 ? 12.756 18.122 13.832 1.00 60.84 105 GLY A N 1
ATOM 791 C CA . GLY A 1 105 ? 13.854 18.626 14.649 1.00 60.84 105 GLY A CA 1
ATOM 792 C C . GLY A 1 105 ? 13.483 18.663 16.131 1.00 60.84 105 GLY A C 1
ATOM 793 O O . GLY A 1 105 ? 13.088 17.657 16.707 1.00 60.84 105 GLY A O 1
ATOM 794 N N . ASN A 1 106 ? 13.594 19.830 16.773 1.00 64.44 106 ASN A N 1
ATOM 795 C CA . ASN A 1 106 ? 13.399 19.969 18.226 1.00 64.44 106 ASN A CA 1
ATOM 796 C C . ASN A 1 106 ? 11.925 20.019 18.685 1.00 64.44 106 ASN A C 1
ATOM 798 O O . ASN A 1 106 ? 11.667 20.152 19.882 1.00 64.44 106 ASN A O 1
ATOM 802 N N . ALA A 1 107 ? 10.949 19.939 17.775 1.00 70.12 107 ALA A N 1
ATOM 803 C CA . ALA A 1 107 ? 9.530 19.920 18.126 1.00 70.12 107 ALA A CA 1
ATOM 804 C C . ALA A 1 107 ? 9.058 18.481 18.404 1.00 70.12 107 ALA A C 1
ATOM 806 O O . ALA A 1 107 ? 8.529 17.807 17.527 1.00 70.12 107 ALA A O 1
ATOM 807 N N . THR A 1 108 ? 9.238 18.014 19.641 1.00 79.00 108 THR A N 1
ATOM 808 C CA . THR A 1 108 ? 8.958 16.623 20.061 1.00 79.00 108 THR A CA 1
ATOM 809 C C . THR A 1 108 ? 7.500 16.348 20.454 1.00 79.00 108 THR A C 1
ATOM 811 O O . THR A 1 108 ? 7.190 15.283 20.984 1.00 79.00 108 THR A O 1
ATOM 814 N N . GLY A 1 109 ? 6.593 17.305 20.245 1.00 83.19 109 GLY A N 1
ATOM 815 C CA . GLY A 1 109 ? 5.175 17.140 20.562 1.00 83.19 109 GLY A CA 1
ATOM 816 C C . GLY A 1 109 ? 4.450 16.225 19.571 1.00 83.19 109 GLY A C 1
ATOM 817 O O . GLY A 1 109 ? 4.700 16.279 18.369 1.00 83.19 109 GLY A O 1
ATOM 818 N N . THR A 1 110 ? 3.491 15.440 20.059 1.00 86.50 110 THR A N 1
ATOM 819 C CA . THR A 1 110 ? 2.700 14.499 19.257 1.00 86.50 110 THR A CA 1
ATOM 820 C C . THR A 1 110 ? 1.318 15.094 18.995 1.00 86.50 110 THR A C 1
ATOM 822 O O . THR A 1 110 ? 0.416 15.017 19.831 1.00 86.50 110 THR A O 1
ATOM 825 N N . ASN A 1 111 ? 1.145 15.711 17.823 1.00 89.75 111 ASN A N 1
ATOM 826 C CA . ASN A 1 111 ? -0.119 16.311 17.388 1.00 89.75 111 ASN A CA 1
ATOM 827 C C . ASN A 1 111 ? -0.758 15.496 16.252 1.00 89.75 111 ASN A C 1
ATOM 829 O O . ASN A 1 111 ? -0.663 15.857 15.075 1.00 89.75 111 ASN A O 1
ATOM 833 N N . ILE A 1 112 ? -1.412 14.383 16.600 1.00 91.50 112 ILE A N 1
ATOM 834 C CA . ILE A 1 112 ? -2.019 13.485 15.602 1.00 91.50 112 ILE A CA 1
ATOM 835 C C . ILE A 1 112 ? -3.197 14.172 14.893 1.00 91.50 112 ILE A C 1
ATOM 837 O O . ILE A 1 112 ? -3.389 13.986 13.692 1.00 91.50 112 ILE A O 1
ATOM 841 N N . HIS A 1 113 ? -3.953 15.016 15.604 1.00 91.69 113 HIS A N 1
ATOM 842 C CA . HIS A 1 113 ? -5.054 15.782 15.018 1.00 91.69 113 HIS A CA 1
ATOM 843 C C . HIS A 1 113 ? -4.581 16.665 13.854 1.00 91.69 113 HIS A C 1
ATOM 845 O O . HIS A 1 113 ? -5.162 16.617 12.772 1.00 91.69 113 HIS A O 1
ATOM 851 N N . ALA A 1 114 ? -3.507 17.438 14.041 1.00 86.50 114 ALA A N 1
ATOM 852 C CA . ALA A 1 114 ? -2.967 18.293 12.986 1.00 86.50 114 ALA A CA 1
ATOM 853 C C . ALA A 1 114 ? -2.404 17.482 11.811 1.00 86.50 114 ALA A C 1
ATOM 855 O O . ALA A 1 114 ? -2.571 17.894 10.664 1.00 86.50 114 ALA A O 1
ATOM 856 N N . ALA A 1 115 ? -1.792 16.322 12.077 1.00 90.25 115 ALA A N 1
ATOM 857 C CA . ALA A 1 115 ? -1.301 15.428 11.030 1.00 90.25 115 ALA A CA 1
ATOM 858 C C . ALA A 1 115 ? -2.447 14.909 10.142 1.00 90.25 115 ALA A C 1
ATOM 860 O O . ALA A 1 115 ? -2.375 15.003 8.917 1.00 90.25 115 ALA A O 1
ATOM 861 N N . LEU A 1 116 ? -3.544 14.440 10.744 1.00 92.12 116 LEU A N 1
ATOM 862 C CA . LEU A 1 116 ? -4.736 14.018 10.000 1.00 92.12 116 LEU A CA 1
ATOM 863 C C . LEU A 1 116 ? -5.424 15.197 9.301 1.00 92.12 116 LEU A C 1
ATOM 865 O O . LEU A 1 116 ? -5.887 15.061 8.171 1.00 92.12 116 LEU A O 1
ATOM 869 N N . ASN A 1 117 ? -5.440 16.376 9.925 1.00 89.06 117 ASN A N 1
ATOM 870 C CA . ASN A 1 117 ? -5.974 17.579 9.295 1.00 89.06 117 ASN A CA 1
ATOM 871 C C . ASN A 1 117 ? -5.150 17.996 8.064 1.00 89.06 117 ASN A C 1
ATOM 873 O O . ASN A 1 117 ? -5.716 18.479 7.090 1.00 89.06 117 ASN A O 1
ATOM 877 N N . ALA A 1 118 ? -3.833 17.772 8.049 1.00 87.81 118 ALA A N 1
ATOM 878 C CA . ALA A 1 118 ? -3.020 17.999 6.855 1.00 87.81 118 ALA A CA 1
ATOM 879 C C . ALA A 1 118 ? -3.436 17.070 5.700 1.00 87.81 118 ALA A C 1
ATOM 881 O O . ALA A 1 118 ? -3.583 17.537 4.570 1.00 87.81 118 ALA A O 1
ATOM 882 N N . VAL A 1 119 ? -3.710 15.790 5.986 1.00 89.12 119 VAL A N 1
ATOM 883 C CA . VAL A 1 119 ? -4.251 14.841 4.995 1.00 89.12 119 VAL A CA 1
ATOM 884 C C . VAL A 1 119 ? -5.614 15.309 4.483 1.00 89.12 119 VAL A C 1
ATOM 886 O O . VAL A 1 119 ? -5.827 15.365 3.275 1.00 89.12 119 VAL A O 1
ATOM 889 N N . TYR A 1 120 ? -6.507 15.732 5.379 1.00 89.38 120 TYR A N 1
ATOM 890 C CA . TYR A 1 120 ? -7.801 16.312 5.013 1.00 89.38 120 TYR A CA 1
ATOM 891 C C . TYR A 1 120 ? -7.656 17.509 4.053 1.00 89.38 120 TYR A C 1
ATOM 893 O O . TYR A 1 120 ? -8.318 17.560 3.017 1.00 89.38 120 TYR A O 1
ATOM 901 N N . GLN A 1 121 ? -6.728 18.434 4.325 1.00 83.62 121 GLN A N 1
ATOM 902 C CA . GLN A 1 121 ? -6.459 19.574 3.438 1.00 83.62 121 GLN A CA 1
ATOM 903 C C . GLN A 1 121 ? -5.882 19.151 2.077 1.00 83.62 121 GLN A C 1
ATOM 905 O O . GLN A 1 121 ? -6.192 19.766 1.054 1.00 83.62 121 GLN A O 1
ATOM 910 N N . MET A 1 122 ? -5.060 18.098 2.028 1.00 79.56 122 MET A N 1
ATOM 911 C CA . MET A 1 122 ? -4.600 17.525 0.757 1.00 79.56 122 MET A CA 1
ATOM 912 C C . MET A 1 122 ? -5.775 16.964 -0.051 1.00 79.56 122 MET A C 1
ATOM 914 O O . MET A 1 122 ? -5.887 17.249 -1.241 1.00 79.56 122 MET A O 1
ATOM 918 N N . MET A 1 123 ? -6.682 16.234 0.600 1.00 85.62 123 MET A N 1
ATOM 919 C CA . MET A 1 123 ? -7.851 15.628 -0.041 1.00 85.62 123 MET A CA 1
ATOM 920 C C . MET A 1 123 ? -8.818 16.671 -0.612 1.00 85.62 123 MET A C 1
ATOM 922 O O . MET A 1 123 ? -9.276 16.499 -1.736 1.00 85.62 123 MET A O 1
ATOM 926 N N . ILE A 1 124 ? -9.057 17.788 0.087 1.00 87.38 124 ILE A N 1
ATOM 927 C CA . ILE A 1 124 ? -9.869 18.904 -0.441 1.00 87.38 124 ILE A CA 1
ATOM 928 C C . ILE A 1 124 ? -9.282 19.441 -1.755 1.00 87.38 124 ILE A C 1
ATOM 930 O O . ILE A 1 124 ? -10.003 19.738 -2.711 1.00 87.38 124 ILE A O 1
ATOM 934 N N . ASN A 1 125 ? -7.956 19.595 -1.811 1.00 78.31 125 ASN A N 1
ATOM 935 C CA . ASN A 1 125 ? -7.297 20.098 -3.012 1.00 78.31 125 ASN A CA 1
ATOM 936 C C . ASN A 1 125 ? -7.422 19.111 -4.180 1.00 78.31 125 ASN A C 1
ATOM 938 O O . ASN A 1 125 ? -7.697 19.546 -5.299 1.00 78.31 125 ASN A O 1
ATOM 942 N N . GLU A 1 126 ? -7.263 17.813 -3.918 1.00 77.56 126 GLU A N 1
ATOM 943 C CA . GLU A 1 126 ? -7.424 16.748 -4.915 1.00 77.56 126 GLU A CA 1
ATOM 944 C C . GLU A 1 126 ? -8.872 16.633 -5.412 1.00 77.56 126 GLU A C 1
ATOM 946 O O . GLU A 1 126 ? -9.094 16.594 -6.623 1.00 77.56 126 GLU A O 1
ATOM 951 N N . GLU A 1 127 ? -9.870 16.679 -4.524 1.00 84.88 127 GLU A N 1
ATOM 952 C CA . GLU A 1 127 ? -11.292 16.667 -4.897 1.00 84.88 127 GLU A CA 1
ATOM 953 C C . GLU A 1 127 ? -11.610 17.792 -5.895 1.00 84.88 127 GLU A C 1
ATOM 955 O O . GLU A 1 127 ? -12.210 17.559 -6.951 1.00 84.88 127 GLU A O 1
ATOM 960 N N . ARG A 1 128 ? -11.126 19.011 -5.617 1.00 83.19 128 ARG A N 1
ATOM 961 C CA . ARG A 1 128 ? -11.323 20.176 -6.494 1.00 83.19 128 ARG A CA 1
ATOM 962 C C . ARG A 1 128 ? -10.699 19.985 -7.880 1.00 83.19 128 ARG A C 1
ATOM 964 O O . ARG A 1 128 ? -11.211 20.528 -8.862 1.00 83.19 128 ARG A O 1
ATOM 971 N N . ILE A 1 129 ? -9.590 19.250 -7.964 1.00 77.25 129 ILE A N 1
ATOM 972 C CA . ILE A 1 129 ? -8.878 18.964 -9.217 1.00 77.25 129 ILE A CA 1
ATOM 973 C C . ILE A 1 129 ? -9.587 17.853 -10.000 1.00 77.25 129 ILE A C 1
ATOM 975 O O . ILE A 1 129 ? -9.759 17.975 -11.214 1.00 77.25 129 ILE A O 1
ATOM 979 N N . MET A 1 130 ? -9.995 16.781 -9.319 1.00 76.00 130 MET A N 1
ATOM 980 C CA . MET A 1 130 ? -10.505 15.559 -9.944 1.00 76.00 130 MET A CA 1
ATOM 981 C C . MET A 1 130 ? -11.990 15.622 -10.312 1.00 76.00 130 MET A C 1
ATOM 983 O O . MET A 1 130 ? -12.407 14.895 -11.215 1.00 76.00 130 MET A O 1
ATOM 987 N N . LYS A 1 131 ? -12.777 16.495 -9.666 1.00 80.56 131 LYS A N 1
ATOM 988 C CA . LYS A 1 131 ? -14.214 16.696 -9.930 1.00 80.56 131 LYS A CA 1
ATOM 989 C C . LYS A 1 131 ? -14.973 15.361 -10.013 1.00 80.56 131 LYS A C 1
ATOM 991 O O . LYS A 1 131 ? -15.053 14.638 -9.027 1.00 80.56 131 LYS A O 1
ATOM 996 N N . ASP A 1 132 ? -15.489 15.005 -11.190 1.00 76.88 132 ASP A N 1
ATOM 997 C CA . ASP A 1 132 ? -16.339 13.829 -11.405 1.00 76.88 132 ASP A CA 1
ATOM 998 C C . ASP A 1 132 ? -15.609 12.493 -11.166 1.00 76.88 132 ASP A C 1
ATOM 1000 O O . ASP A 1 132 ? -16.241 11.481 -10.853 1.00 76.88 132 ASP A O 1
ATOM 1004 N N . GLU A 1 133 ? -14.275 12.478 -11.256 1.00 76.44 133 GLU A N 1
ATOM 1005 C CA . GLU A 1 133 ? -13.466 11.279 -11.012 1.00 76.44 133 GLU A CA 1
ATOM 1006 C C . GLU A 1 133 ? -13.178 11.039 -9.520 1.00 76.44 133 GLU A C 1
ATOM 1008 O O . GLU A 1 133 ? -12.859 9.909 -9.149 1.00 76.44 133 GLU A O 1
ATOM 1013 N N . TRP A 1 134 ? -13.350 12.045 -8.647 1.00 81.94 134 TRP A N 1
ATOM 1014 C CA . TRP A 1 134 ? -13.102 11.937 -7.196 1.00 81.94 134 TRP A CA 1
ATOM 1015 C C . TRP A 1 134 ? -13.863 10.770 -6.563 1.00 81.94 134 TRP A C 1
ATOM 1017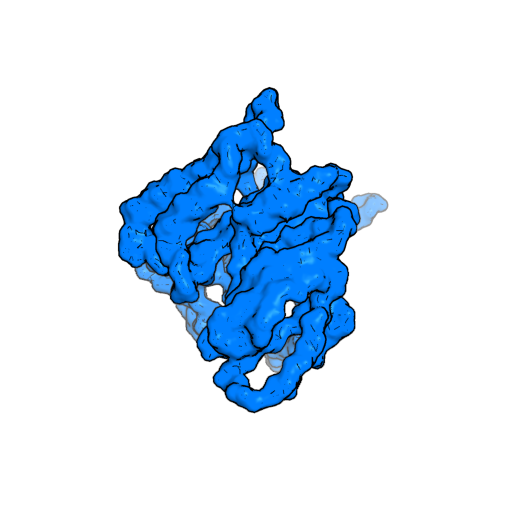 O O . TRP A 1 134 ? -13.309 9.959 -5.825 1.00 81.94 134 TRP A O 1
ATOM 1027 N N . ASN A 1 135 ? -15.131 10.612 -6.946 1.00 79.56 135 ASN A N 1
ATOM 1028 C CA . ASN A 1 135 ? -16.013 9.586 -6.397 1.00 79.56 135 ASN A CA 1
ATOM 1029 C C . ASN A 1 135 ? -15.573 8.148 -6.710 1.00 79.56 135 ASN A C 1
ATOM 1031 O O . ASN A 1 135 ? -16.139 7.216 -6.130 1.00 79.56 135 ASN A O 1
ATOM 1035 N N . LYS A 1 136 ? -14.607 7.952 -7.615 1.00 74.31 136 LYS A N 1
ATOM 1036 C CA . LYS A 1 136 ? -14.033 6.646 -7.963 1.00 74.31 136 LYS A CA 1
ATOM 1037 C C . LYS A 1 136 ? -12.732 6.350 -7.208 1.00 74.31 136 LYS A C 1
ATOM 1039 O O . LYS A 1 136 ? -12.286 5.204 -7.225 1.00 74.31 136 LYS A O 1
ATOM 1044 N N . VAL A 1 137 ? -12.136 7.346 -6.553 1.00 69.56 137 VAL A N 1
ATOM 1045 C CA . VAL A 1 137 ? -10.852 7.223 -5.853 1.00 69.56 137 VAL A CA 1
ATOM 1046 C C . VAL A 1 137 ? -11.050 6.566 -4.495 1.00 69.56 137 VAL A C 1
ATOM 1048 O O . VAL A 1 137 ? -11.885 6.995 -3.703 1.00 69.56 137 VAL A O 1
ATOM 1051 N N . ARG A 1 138 ? -10.262 5.524 -4.221 1.00 74.12 138 ARG A N 1
ATOM 1052 C CA . ARG A 1 138 ? -10.178 4.890 -2.902 1.00 74.12 138 ARG A CA 1
ATOM 1053 C C . ARG A 1 138 ? -9.006 5.486 -2.137 1.00 74.12 138 ARG A C 1
ATOM 1055 O O . ARG A 1 138 ? -7.921 5.636 -2.697 1.00 74.12 138 ARG A O 1
ATOM 1062 N N . HIS A 1 139 ? -9.230 5.797 -0.871 1.00 81.94 139 HIS A N 1
ATOM 1063 C CA . HIS A 1 139 ? -8.264 6.447 -0.002 1.00 81.94 139 HIS A CA 1
ATOM 1064 C C . HIS A 1 139 ? -7.812 5.472 1.067 1.00 81.94 139 HIS A C 1
ATOM 1066 O O . HIS A 1 139 ? -8.633 4.822 1.706 1.00 81.94 139 HIS A O 1
ATOM 1072 N N . ALA A 1 140 ? -6.507 5.401 1.283 1.00 83.50 140 ALA A N 1
ATOM 1073 C CA . ALA A 1 140 ? -5.942 4.610 2.355 1.00 83.50 140 ALA A CA 1
ATOM 1074 C C . ALA A 1 140 ? -4.922 5.452 3.119 1.00 83.50 140 ALA A C 1
ATOM 1076 O O . ALA A 1 140 ? -3.980 5.989 2.535 1.00 83.50 140 ALA A O 1
ATOM 1077 N N . ILE A 1 141 ? -5.140 5.590 4.421 1.00 87.19 141 ILE A N 1
ATOM 1078 C CA . ILE A 1 141 ? -4.304 6.349 5.344 1.00 87.19 141 ILE A CA 1
ATOM 1079 C C . ILE A 1 141 ? -3.585 5.342 6.233 1.00 87.19 141 ILE A C 1
ATOM 1081 O O . ILE A 1 141 ? -4.218 4.509 6.874 1.00 87.19 141 ILE A O 1
ATOM 1085 N N . ILE A 1 142 ? -2.258 5.425 6.282 1.00 85.25 142 ILE A N 1
ATOM 1086 C CA . ILE A 1 142 ? -1.427 4.590 7.152 1.00 85.25 142 ILE A CA 1
ATOM 1087 C C . ILE A 1 142 ? -0.761 5.500 8.177 1.00 85.25 142 ILE A C 1
ATOM 1089 O O . ILE A 1 142 ? 0.024 6.377 7.820 1.00 85.25 142 ILE A O 1
ATOM 1093 N N . LEU A 1 143 ? -1.068 5.280 9.451 1.00 88.06 143 LEU A N 1
ATOM 1094 C CA . LEU A 1 143 ? -0.535 6.040 10.572 1.00 88.06 143 LEU A CA 1
ATOM 1095 C C . LEU A 1 143 ? 0.386 5.150 11.410 1.00 88.06 143 LEU A C 1
ATOM 1097 O O . LEU A 1 143 ? -0.054 4.148 11.965 1.00 88.06 143 LEU A O 1
ATOM 1101 N N . LEU A 1 144 ? 1.657 5.530 11.531 1.00 87.38 144 LEU A N 1
ATOM 1102 C CA . LEU A 1 144 ? 2.608 4.884 12.438 1.00 87.38 144 LEU A CA 1
ATOM 1103 C C . LEU A 1 144 ? 2.726 5.751 13.699 1.00 87.38 144 LEU A C 1
ATOM 1105 O O . LEU A 1 144 ? 3.227 6.871 13.626 1.00 87.38 144 LEU A O 1
ATOM 1109 N N . THR A 1 145 ? 2.219 5.282 14.839 1.00 87.50 145 THR A N 1
ATOM 1110 C CA . THR A 1 145 ? 2.162 6.072 16.082 1.00 87.50 145 THR A CA 1
ATOM 1111 C C . THR A 1 145 ? 2.053 5.179 17.313 1.00 87.50 145 THR A C 1
ATOM 1113 O O . THR A 1 145 ? 1.503 4.087 17.241 1.00 87.50 145 THR A O 1
ATOM 1116 N N . ASP A 1 146 ? 2.529 5.655 18.461 1.00 86.31 146 ASP A N 1
ATOM 1117 C CA . ASP A 1 146 ? 2.294 5.031 19.767 1.00 86.31 146 ASP A CA 1
ATOM 1118 C C . ASP A 1 146 ? 0.902 5.348 20.353 1.00 86.31 146 ASP A C 1
ATOM 1120 O O . ASP A 1 146 ? 0.553 4.835 21.415 1.00 86.31 146 ASP A O 1
ATOM 1124 N N . GLY A 1 147 ? 0.104 6.180 19.672 1.00 87.00 147 GLY A N 1
ATOM 1125 C CA . GLY A 1 147 ? -1.246 6.576 20.083 1.00 87.00 147 GLY A CA 1
ATOM 1126 C C . GLY A 1 147 ? -1.292 7.745 21.072 1.00 87.00 147 GLY A C 1
ATOM 1127 O O . GLY A 1 147 ? -2.375 8.266 21.334 1.00 87.00 147 GLY A O 1
ATOM 1128 N N . LYS A 1 148 ? -0.144 8.221 21.571 1.00 88.31 148 LYS A N 1
ATOM 1129 C CA . LYS A 1 148 ? -0.063 9.216 22.652 1.00 88.31 148 LYS A CA 1
ATOM 1130 C C . LYS A 1 148 ? -0.100 10.648 22.126 1.00 88.31 148 LYS A C 1
ATOM 1132 O O . LYS A 1 148 ? 0.890 11.379 22.174 1.00 88.31 148 LYS A O 1
ATOM 1137 N N . SER A 1 149 ? -1.253 11.072 21.615 1.00 89.00 149 SER A N 1
ATOM 1138 C CA . SER A 1 149 ? -1.446 12.469 21.203 1.00 89.00 149 SER A CA 1
ATOM 1139 C C . SER A 1 149 ? -1.515 13.382 22.429 1.00 89.00 149 SER A C 1
ATOM 1141 O O . SER A 1 149 ? -2.433 13.271 23.236 1.00 89.00 149 SER A O 1
ATOM 1143 N N . ASN A 1 150 ? -0.576 14.319 22.556 1.00 88.56 150 ASN A N 1
ATOM 1144 C CA . ASN A 1 150 ? -0.526 15.285 23.662 1.00 88.56 150 ASN A CA 1
ATOM 1145 C C . ASN A 1 150 ? -0.823 16.731 23.223 1.00 88.56 150 ASN A C 1
ATOM 1147 O O . ASN A 1 150 ? -0.885 17.629 24.061 1.00 88.56 150 ASN A O 1
ATOM 1151 N N . LEU A 1 151 ? -1.027 16.963 21.922 1.00 86.44 151 LEU A N 1
ATOM 1152 C CA . LEU A 1 151 ? -1.314 18.271 21.333 1.00 86.44 151 LEU A CA 1
ATOM 1153 C C . LEU A 1 151 ? -2.455 18.191 20.308 1.00 86.44 151 LEU A C 1
ATOM 1155 O O . LEU A 1 151 ? -2.727 17.137 19.738 1.00 86.44 151 LEU A O 1
ATOM 1159 N N . GLY A 1 152 ? -3.097 19.336 20.050 1.00 82.38 152 GLY A N 1
ATOM 1160 C CA . GLY A 1 152 ? -4.042 19.524 18.938 1.00 82.38 152 GLY A CA 1
ATOM 1161 C C . GLY A 1 152 ? -5.453 18.967 19.123 1.00 82.38 152 GLY A C 1
ATOM 1162 O O . GLY A 1 152 ? -6.249 19.050 18.196 1.00 82.38 152 GLY A O 1
ATOM 1163 N N . GLY A 1 153 ? -5.792 18.457 20.308 1.00 87.50 153 GLY A N 1
ATOM 1164 C CA . GLY A 1 153 ? -7.127 17.931 20.600 1.00 87.50 153 GLY A CA 1
ATOM 1165 C C . GLY A 1 153 ? -7.346 16.512 20.070 1.00 87.50 153 GLY A C 1
ATOM 1166 O O . GLY A 1 153 ? -6.396 15.790 19.775 1.00 87.50 153 GLY A O 1
ATOM 1167 N N . SER A 1 154 ? -8.612 16.088 19.995 1.00 91.25 154 SER A N 1
ATOM 1168 C CA . SER A 1 154 ? -8.956 14.707 19.637 1.00 91.25 154 SER A CA 1
ATOM 1169 C C . SER A 1 154 ? -8.712 14.430 18.143 1.00 91.25 154 SER A C 1
ATOM 1171 O O . SER A 1 154 ? -9.317 15.094 17.289 1.00 91.25 154 SER A O 1
ATOM 1173 N N . PRO A 1 155 ? -7.900 13.415 17.793 1.00 93.69 155 PRO A N 1
ATOM 1174 C CA . PRO A 1 155 ? -7.699 12.992 16.405 1.00 93.69 155 PRO A CA 1
ATOM 1175 C C . PRO A 1 155 ? -8.988 12.515 15.723 1.00 93.69 155 PRO A C 1
ATOM 1177 O O . PRO A 1 155 ? -9.142 12.673 14.514 1.00 93.69 155 PRO A O 1
ATOM 1180 N N . LYS A 1 156 ? -9.953 12.011 16.504 1.00 91.31 156 LYS A N 1
ATOM 1181 C CA . LYS A 1 156 ? -11.263 11.551 16.026 1.00 91.31 156 LYS A CA 1
ATOM 1182 C C . LYS A 1 156 ? -12.033 12.626 15.254 1.00 91.31 156 LYS A C 1
ATOM 1184 O O . LYS A 1 156 ? -12.732 12.309 14.300 1.00 91.31 156 LYS A O 1
ATOM 1189 N N . ILE A 1 157 ? -11.877 13.896 15.635 1.00 91.50 157 ILE A N 1
ATOM 1190 C CA . ILE A 1 157 ? -12.520 15.023 14.942 1.00 91.50 157 ILE A CA 1
ATOM 1191 C C . ILE A 1 157 ? -11.976 15.147 13.511 1.00 91.50 157 ILE A C 1
ATOM 1193 O O . ILE A 1 157 ? -12.742 15.295 12.562 1.00 91.50 157 ILE A O 1
ATOM 1197 N N . ALA A 1 158 ? -10.659 15.022 13.333 1.00 92.38 158 ALA A N 1
ATOM 1198 C CA . ALA A 1 158 ? -10.053 15.065 12.005 1.00 92.38 158 ALA A CA 1
ATOM 1199 C C . ALA A 1 158 ? -10.486 13.864 11.150 1.00 92.38 158 ALA A C 1
ATOM 1201 O O . ALA A 1 158 ? -10.791 14.040 9.974 1.00 92.38 158 ALA A O 1
ATOM 1202 N N . VAL A 1 159 ? -10.596 12.669 11.747 1.00 93.56 159 VAL A N 1
ATOM 1203 C CA . VAL A 1 159 ? -11.145 11.485 11.062 1.00 93.56 159 VAL A CA 1
ATOM 1204 C C . VAL A 1 159 ? -12.570 11.745 10.573 1.00 93.56 159 VAL A C 1
ATOM 1206 O O . VAL A 1 159 ? -12.845 11.502 9.402 1.00 93.56 159 VAL A O 1
ATOM 1209 N N . SER A 1 160 ? -13.447 12.321 11.406 1.00 92.06 160 SER A N 1
ATOM 1210 C CA . SER A 1 160 ? -14.827 12.609 10.986 1.00 92.06 160 SER A CA 1
ATOM 1211 C C . SER A 1 160 ? -14.913 13.577 9.803 1.00 92.06 160 SER A C 1
ATOM 1213 O O . SER A 1 160 ? -15.746 13.380 8.924 1.00 92.06 160 SER A O 1
ATOM 1215 N N . HIS A 1 161 ? -14.021 14.571 9.720 1.00 92.75 161 HIS A N 1
ATOM 1216 C CA . HIS A 1 161 ? -13.970 15.465 8.558 1.00 92.75 161 HIS A CA 1
ATOM 1217 C C . HIS A 1 161 ? -13.544 14.726 7.277 1.00 92.75 161 HIS A C 1
ATOM 1219 O O . HIS A 1 161 ? -14.084 14.985 6.204 1.00 92.75 161 HIS A O 1
ATOM 1225 N N . ILE A 1 162 ? -12.598 13.784 7.374 1.00 93.00 162 ILE A N 1
ATOM 1226 C CA . ILE A 1 162 ? -12.167 12.954 6.236 1.00 93.00 162 ILE A CA 1
ATOM 1227 C C . ILE A 1 162 ? -13.301 12.023 5.784 1.00 93.00 162 ILE A C 1
ATOM 1229 O O . ILE A 1 162 ? -13.562 11.901 4.587 1.00 93.00 162 ILE A O 1
ATOM 1233 N N . GLU A 1 163 ? -13.994 11.385 6.729 1.00 91.38 163 GLU A N 1
ATOM 1234 C CA . GLU A 1 163 ? -15.149 10.525 6.445 1.00 91.38 163 GLU A CA 1
ATOM 1235 C C . GLU A 1 163 ? -16.283 11.296 5.756 1.00 91.38 163 GLU A C 1
ATOM 1237 O O . GLU A 1 163 ? -16.891 10.788 4.808 1.00 91.38 163 GLU A O 1
ATOM 1242 N N . GLU A 1 164 ? -16.544 12.530 6.198 1.00 91.06 164 GLU A N 1
ATOM 1243 C CA . GLU A 1 164 ? -17.538 13.421 5.599 1.00 91.06 164 GLU A CA 1
ATOM 1244 C C . GLU A 1 164 ? -17.154 13.816 4.166 1.00 91.06 164 GLU A C 1
ATOM 1246 O O . GLU A 1 164 ? -17.980 13.695 3.261 1.00 91.06 164 GLU A O 1
ATOM 1251 N N . LEU A 1 165 ? -15.887 14.180 3.934 1.00 89.38 165 LEU A N 1
ATOM 1252 C CA . LEU A 1 165 ? -15.365 14.547 2.613 1.00 89.38 165 LEU A CA 1
ATOM 1253 C C . LEU A 1 165 ? -15.456 13.401 1.594 1.00 89.38 165 LEU A C 1
ATOM 1255 O O . LEU A 1 165 ? -15.837 13.603 0.444 1.00 89.38 165 LEU A O 1
ATOM 1259 N N . VAL A 1 166 ? -15.136 12.172 2.010 1.00 87.06 166 VAL A N 1
ATOM 1260 C CA . VAL A 1 166 ? -15.240 10.976 1.147 1.00 87.06 166 VAL A CA 1
ATOM 1261 C C . VAL A 1 166 ? -16.694 10.482 1.025 1.00 87.06 166 VAL A C 1
ATOM 1263 O O . VAL A 1 166 ? -17.003 9.613 0.199 1.00 87.06 166 VAL A O 1
ATOM 1266 N N . ASN A 1 167 ? -17.612 11.056 1.813 1.00 84.31 167 ASN A N 1
ATOM 1267 C CA . ASN A 1 167 ? -19.013 10.663 1.924 1.00 84.31 167 ASN A CA 1
ATOM 1268 C C . ASN A 1 167 ? -19.158 9.168 2.261 1.00 84.31 167 ASN A C 1
ATOM 1270 O O . ASN A 1 167 ? -19.852 8.406 1.574 1.00 84.31 167 ASN A O 1
ATOM 1274 N N . VAL A 1 168 ? -18.464 8.739 3.319 1.00 74.50 168 VAL A N 1
ATOM 1275 C CA . VAL A 1 168 ? -18.481 7.355 3.806 1.00 74.50 168 VAL A CA 1
ATOM 1276 C C . VAL A 1 168 ? -19.859 7.039 4.397 1.00 74.50 168 VAL A C 1
ATOM 1278 O O . VAL A 1 168 ? -20.153 7.284 5.563 1.00 74.50 168 VAL A O 1
ATOM 1281 N N . ARG A 1 169 ? -20.741 6.483 3.565 1.00 72.81 169 ARG A N 1
ATOM 1282 C CA . ARG A 1 169 ? -22.033 5.895 3.963 1.00 72.81 169 ARG A CA 1
ATOM 1283 C C . ARG A 1 169 ? -21.956 4.370 3.878 1.00 72.81 169 ARG A C 1
ATOM 1285 O O . ARG A 1 169 ? -20.976 3.828 3.375 1.00 72.81 169 ARG A O 1
ATOM 1292 N N . ASN A 1 170 ? -23.003 3.656 4.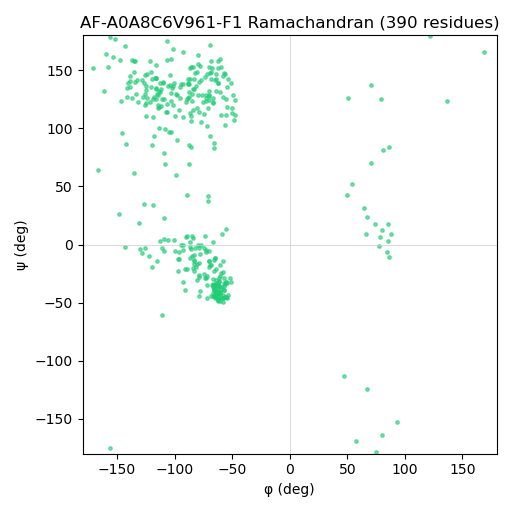305 1.00 63.84 170 ASN A N 1
ATOM 1293 C CA . ASN A 1 170 ? -23.035 2.181 4.281 1.00 63.84 170 ASN A CA 1
ATOM 1294 C C . ASN A 1 170 ? -22.688 1.558 2.913 1.00 63.84 170 ASN A C 1
ATOM 1296 O O . ASN A 1 170 ? -22.130 0.472 2.876 1.00 63.84 170 ASN A O 1
ATOM 1300 N N . ASN A 1 171 ? -22.963 2.244 1.801 1.00 65.38 171 ASN A N 1
ATOM 1301 C CA . ASN A 1 171 ? -22.653 1.796 0.438 1.00 65.38 171 ASN A CA 1
ATOM 1302 C C . ASN A 1 171 ? -21.289 2.279 -0.107 1.00 65.38 171 ASN A C 1
ATOM 1304 O O . ASN A 1 171 ? -20.960 1.986 -1.253 1.00 65.38 171 ASN A O 1
ATOM 1308 N N . ARG A 1 172 ? -20.520 3.051 0.672 1.00 69.19 172 ARG A N 1
ATOM 1309 C CA . ARG A 1 172 ? -19.209 3.610 0.294 1.00 69.19 172 ARG A CA 1
ATOM 1310 C C . ARG A 1 172 ? -18.131 3.373 1.362 1.00 69.19 172 ARG A C 1
ATOM 1312 O O . ARG A 1 172 ? -17.099 4.038 1.329 1.00 69.19 172 ARG A O 1
ATOM 1319 N N . LYS A 1 173 ? -18.336 2.425 2.288 1.00 70.62 173 LYS A N 1
ATOM 1320 C CA . LYS A 1 173 ? -17.336 2.080 3.317 1.00 70.62 173 LYS A CA 1
ATOM 1321 C C . LYS A 1 173 ? -15.986 1.668 2.706 1.00 70.62 173 LYS A C 1
ATOM 1323 O O . LYS A 1 173 ? -14.956 1.966 3.289 1.00 70.62 173 LYS A O 1
ATOM 1328 N N . ASP A 1 174 ? -15.970 1.111 1.496 1.00 69.19 174 ASP A N 1
ATOM 1329 C CA . ASP A 1 174 ? -14.757 0.631 0.805 1.00 69.19 174 ASP A CA 1
ATOM 1330 C C . ASP A 1 174 ? -13.882 1.729 0.171 1.00 69.19 174 ASP A C 1
ATOM 1332 O O . ASP A 1 174 ? -12.871 1.434 -0.463 1.00 69.19 174 ASP A O 1
ATOM 1336 N N . TYR A 1 175 ? -14.275 3.001 0.287 1.00 74.44 175 TYR A N 1
ATOM 1337 C CA . TYR A 1 175 ? -13.559 4.131 -0.322 1.00 74.44 175 TYR A CA 1
ATOM 1338 C C . TYR A 1 175 ? -12.595 4.840 0.632 1.00 74.44 175 TYR A C 1
ATOM 1340 O O . TYR A 1 175 ? -11.864 5.731 0.192 1.00 74.44 175 TYR A O 1
ATOM 1348 N N . LEU A 1 176 ? -12.594 4.457 1.908 1.00 85.06 176 LEU A N 1
ATOM 1349 C CA . LEU A 1 176 ? -11.679 4.960 2.921 1.00 85.06 176 LEU A CA 1
ATOM 1350 C C . LEU A 1 176 ? -11.255 3.822 3.854 1.00 85.06 176 LEU A C 1
ATOM 1352 O O . LEU A 1 176 ? -12.106 3.163 4.453 1.00 85.06 176 LEU A O 1
ATOM 1356 N N . ASP A 1 177 ? -9.947 3.658 4.006 1.00 85.00 177 ASP A N 1
ATOM 1357 C CA . ASP A 1 177 ? -9.316 2.766 4.975 1.00 85.00 177 ASP A CA 1
ATOM 1358 C C . ASP A 1 177 ? -8.285 3.538 5.795 1.00 85.00 177 ASP A C 1
ATOM 1360 O O . ASP A 1 177 ? -7.403 4.194 5.244 1.00 85.00 177 ASP A O 1
ATOM 1364 N N . ILE A 1 178 ? -8.380 3.475 7.119 1.00 89.94 178 ILE A N 1
ATOM 1365 C CA . ILE A 1 178 ? -7.424 4.092 8.038 1.00 89.94 178 ILE A CA 1
ATOM 1366 C C . ILE A 1 178 ? -6.794 2.986 8.874 1.00 89.94 178 ILE A C 1
ATOM 1368 O O . ILE A 1 178 ? -7.448 2.397 9.736 1.00 89.94 178 ILE A O 1
ATOM 1372 N N . TYR A 1 179 ? -5.515 2.725 8.622 1.00 87.50 179 TYR A N 1
ATOM 1373 C CA . TYR A 1 179 ? -4.704 1.746 9.331 1.00 87.50 179 TYR A CA 1
ATOM 1374 C C . TYR A 1 179 ? -3.783 2.436 10.328 1.00 87.50 179 TYR A C 1
ATOM 1376 O O . TYR A 1 179 ? -3.109 3.409 9.990 1.00 87.50 179 TYR A O 1
ATOM 1384 N N . VAL A 1 180 ? -3.710 1.905 11.547 1.00 91.12 180 VAL A N 1
ATOM 1385 C CA . VAL A 1 180 ? -2.874 2.455 12.616 1.00 91.12 180 VAL A CA 1
ATOM 1386 C C . VAL A 1 180 ? -1.937 1.373 13.147 1.00 91.12 180 VAL A C 1
ATOM 1388 O O . VAL A 1 180 ? -2.381 0.328 13.628 1.00 91.12 180 VAL A O 1
ATOM 1391 N N . PHE A 1 181 ? -0.633 1.633 13.068 1.00 87.56 181 PHE A N 1
ATOM 1392 C CA . PHE A 1 181 ? 0.428 0.730 13.501 1.00 87.56 181 PHE A CA 1
ATOM 1393 C C . PHE A 1 181 ? 1.197 1.324 14.682 1.00 87.56 181 PHE A C 1
ATOM 1395 O O . PHE A 1 181 ? 1.835 2.370 14.559 1.00 87.56 181 PHE A O 1
ATOM 1402 N N . GLY A 1 182 ? 1.183 0.617 15.807 1.00 86.94 182 GLY A N 1
ATOM 1403 C CA . GLY A 1 182 ? 2.034 0.885 16.960 1.00 86.94 182 GLY A CA 1
ATOM 1404 C C . GLY A 1 182 ? 3.348 0.142 16.804 1.00 86.94 182 GLY A C 1
ATOM 1405 O O . GLY A 1 182 ? 3.334 -1.061 16.564 1.00 86.94 182 GLY A O 1
ATOM 1406 N N . ILE A 1 183 ? 4.482 0.835 16.904 1.00 78.44 183 ILE A N 1
ATOM 1407 C CA . ILE A 1 183 ? 5.804 0.229 16.706 1.00 78.44 183 ILE A CA 1
ATOM 1408 C C . ILE A 1 183 ? 6.674 0.473 17.933 1.00 78.44 183 ILE A C 1
ATOM 1410 O O . ILE A 1 183 ? 6.932 1.618 18.297 1.00 78.44 183 ILE A O 1
ATOM 1414 N N . GLY A 1 184 ? 7.224 -0.606 18.486 1.00 67.94 184 GLY A N 1
ATOM 1415 C CA . GLY A 1 184 ? 8.282 -0.551 19.490 1.00 67.94 184 GLY A CA 1
ATOM 1416 C C . GLY A 1 184 ? 7.922 -1.246 20.799 1.00 67.94 184 GLY A C 1
ATOM 1417 O O . GLY A 1 184 ? 6.833 -1.778 20.971 1.00 67.94 184 GLY A O 1
ATOM 1418 N N . ASN A 1 185 ? 8.872 -1.217 21.735 1.00 61.84 185 ASN A N 1
ATOM 1419 C CA . ASN A 1 185 ? 8.739 -1.796 23.079 1.00 61.84 185 ASN A CA 1
ATOM 1420 C C . ASN A 1 185 ? 8.032 -0.852 24.076 1.00 61.84 185 ASN A C 1
ATOM 1422 O O . ASN A 1 185 ? 8.048 -1.113 25.277 1.00 61.84 185 ASN A O 1
ATOM 1426 N N . LEU A 1 186 ? 7.539 0.295 23.603 1.00 58.41 186 LEU A N 1
ATOM 1427 C CA . LEU A 1 186 ? 6.958 1.349 24.431 1.00 58.41 186 LEU A CA 1
ATOM 1428 C C . LEU A 1 186 ? 5.477 1.068 24.687 1.00 58.41 186 LEU A C 1
ATOM 1430 O O . LEU A 1 186 ? 4.819 0.443 23.861 1.00 58.41 186 LEU A O 1
ATOM 1434 N N . ASP A 1 187 ? 4.962 1.559 25.815 1.00 73.06 187 ASP A N 1
ATOM 1435 C CA . ASP A 1 187 ? 3.539 1.496 26.156 1.00 73.06 187 ASP A CA 1
ATOM 1436 C C . ASP A 1 187 ? 2.712 2.160 25.049 1.00 73.06 187 ASP A C 1
ATOM 1438 O O . ASP A 1 187 ? 2.681 3.386 24.957 1.00 73.06 187 ASP A O 1
ATOM 1442 N N . VAL A 1 188 ? 2.082 1.366 24.192 1.00 84.69 188 VAL A N 1
ATOM 1443 C CA . VAL A 1 188 ? 1.200 1.849 23.128 1.00 84.69 188 VAL A CA 1
ATOM 1444 C C . VAL A 1 188 ? -0.191 2.101 23.706 1.00 84.69 188 VAL A C 1
ATOM 1446 O O . VAL A 1 188 ? -0.735 1.255 24.415 1.00 84.69 188 VAL A O 1
ATOM 1449 N N . GLU A 1 189 ? -0.794 3.243 23.379 1.00 87.69 189 GLU A N 1
ATOM 1450 C CA . GLU A 1 189 ? -2.160 3.571 23.790 1.00 87.69 189 GLU A CA 1
ATOM 1451 C C . GLU A 1 189 ? -3.180 2.994 22.796 1.00 87.69 189 GLU A C 1
ATOM 1453 O O . GLU A 1 189 ? -3.653 3.644 21.860 1.00 87.69 189 GLU A O 1
ATOM 1458 N N . LEU A 1 190 ? -3.502 1.717 23.006 1.00 86.19 190 LEU A N 1
ATOM 1459 C CA . LEU A 1 190 ? -4.380 0.916 22.151 1.00 86.19 190 LEU A CA 1
ATOM 1460 C C . LEU A 1 190 ? -5.781 1.517 21.960 1.00 86.19 190 LEU A C 1
ATOM 1462 O O . LEU A 1 190 ? -6.335 1.457 20.860 1.00 86.19 190 LEU A O 1
ATOM 1466 N N . SER A 1 191 ? -6.355 2.091 23.018 1.00 87.44 191 SER A N 1
ATOM 1467 C CA . SER A 1 191 ? -7.664 2.751 22.988 1.00 87.44 191 SER A CA 1
ATOM 1468 C C . SER A 1 191 ? -7.675 3.925 22.007 1.00 87.44 191 SER A C 1
ATOM 1470 O O . SER A 1 191 ? -8.545 3.977 21.139 1.00 87.44 191 SER A O 1
ATOM 1472 N N . ALA A 1 192 ? -6.673 4.806 22.082 1.00 89.12 192 ALA A N 1
ATOM 1473 C CA . ALA A 1 192 ? -6.530 5.964 21.204 1.00 89.12 192 ALA A CA 1
ATOM 1474 C C . ALA A 1 192 ? -6.350 5.551 19.735 1.00 89.12 192 ALA A C 1
ATOM 1476 O O . ALA A 1 192 ? -6.980 6.118 18.842 1.00 89.12 192 ALA A O 1
ATOM 1477 N N . MET A 1 193 ? -5.560 4.507 19.466 1.00 91.38 193 MET A N 1
ATOM 1478 C CA . MET A 1 193 ? -5.414 3.967 18.109 1.00 91.38 193 MET A CA 1
ATOM 1479 C C . MET A 1 193 ? -6.726 3.384 17.564 1.00 91.38 193 MET A C 1
ATOM 1481 O O . MET A 1 193 ? -7.068 3.607 16.403 1.00 91.38 193 MET A O 1
ATOM 1485 N N . ASN A 1 194 ? -7.481 2.661 18.398 1.00 91.19 194 ASN A N 1
ATOM 1486 C CA . ASN A 1 194 ? -8.768 2.063 18.026 1.00 91.19 194 ASN A CA 1
ATOM 1487 C C . ASN A 1 194 ? -9.878 3.105 17.781 1.00 91.19 194 ASN A C 1
ATOM 1489 O O . ASN A 1 194 ? -10.909 2.791 17.180 1.00 91.19 194 ASN A O 1
ATOM 1493 N N . GLU A 1 195 ? -9.708 4.341 18.251 1.00 90.81 195 GLU A N 1
ATOM 1494 C CA . GLU A 1 195 ? -10.602 5.452 17.911 1.00 90.81 195 GLU A CA 1
ATOM 1495 C C . GLU A 1 195 ? -10.332 6.046 16.526 1.00 90.81 195 GLU A C 1
ATOM 1497 O O . GLU A 1 195 ? -11.255 6.600 15.932 1.00 90.81 195 GLU A O 1
ATOM 1502 N N . ILE A 1 196 ? -9.102 5.923 16.020 1.00 93.25 196 ILE A N 1
ATOM 1503 C CA . ILE A 1 196 ? -8.670 6.484 14.732 1.00 93.25 196 ILE A CA 1
ATOM 1504 C C . ILE A 1 196 ? -8.876 5.483 13.590 1.00 93.25 196 ILE A C 1
ATOM 1506 O O . ILE A 1 196 ? -9.252 5.869 12.486 1.00 93.25 196 ILE A O 1
ATOM 1510 N N . ALA A 1 197 ? -8.600 4.204 13.845 1.00 91.19 197 ALA A N 1
ATOM 1511 C CA . ALA A 1 197 ? -8.632 3.159 12.831 1.00 91.19 19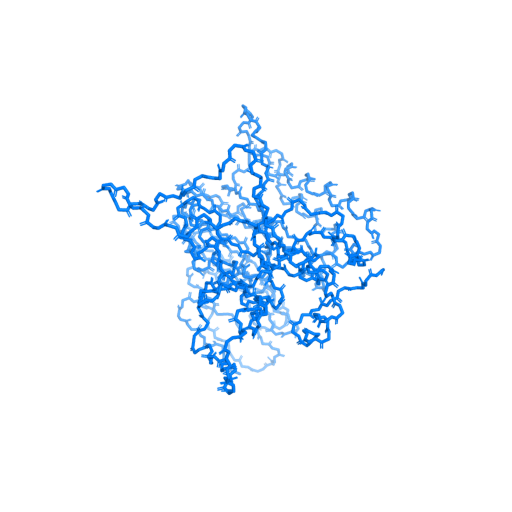7 ALA A CA 1
ATOM 1512 C C . ALA A 1 197 ? -10.053 2.847 12.329 1.00 91.19 197 ALA A C 1
ATOM 1514 O O . ALA A 1 197 ? -11.026 2.883 13.090 1.00 91.19 197 ALA A O 1
ATOM 1515 N N . SER A 1 198 ? -10.161 2.462 11.054 1.00 88.25 198 SER A N 1
ATOM 1516 C CA . SER A 1 198 ? -11.436 2.072 10.443 1.00 88.25 198 SER A CA 1
ATOM 1517 C C . SER A 1 198 ? -12.029 0.817 11.091 1.00 88.25 198 SER A C 1
ATOM 1519 O O . SER A 1 198 ? -11.320 -0.095 11.517 1.00 88.25 198 SER A O 1
ATOM 1521 N N . LYS A 1 199 ? -13.366 0.753 11.149 1.00 84.88 199 LYS A N 1
ATOM 1522 C CA . LYS A 1 199 ? -14.108 -0.376 11.731 1.00 84.88 199 LYS A CA 1
ATOM 1523 C C . LYS A 1 199 ? -14.978 -1.044 10.673 1.00 84.88 199 LYS A C 1
ATOM 1525 O O . LYS A 1 199 ? -16.115 -0.636 10.441 1.00 84.88 199 LYS A O 1
ATOM 1530 N N . LYS A 1 200 ? -14.435 -2.081 10.036 1.00 75.69 200 LYS A N 1
ATOM 1531 C CA . LYS A 1 200 ? -15.093 -2.873 8.991 1.00 75.69 200 LYS A CA 1
ATOM 1532 C C . LYS A 1 200 ? -15.308 -4.334 9.409 1.00 75.69 200 LYS A C 1
ATOM 1534 O O . LYS A 1 200 ? -14.483 -4.893 10.142 1.00 75.69 200 LYS A O 1
ATOM 1539 N N . PRO A 1 201 ? -16.432 -4.950 9.005 1.00 65.81 201 PRO A N 1
ATOM 1540 C CA . PRO A 1 201 ? -16.705 -6.348 9.309 1.00 65.81 201 PRO A CA 1
ATOM 1541 C C . PRO A 1 201 ? -15.667 -7.249 8.638 1.00 65.81 201 PRO A C 1
ATOM 1543 O O . PRO A 1 201 ? -15.356 -7.085 7.468 1.00 65.81 201 PRO A O 1
ATOM 1546 N N . GLY A 1 202 ? -15.117 -8.193 9.402 1.00 64.38 202 GLY A N 1
ATOM 1547 C CA . GLY A 1 202 ? -14.142 -9.162 8.892 1.00 64.38 202 GLY A CA 1
ATOM 1548 C C . GLY A 1 202 ? -12.712 -8.646 8.705 1.00 64.38 202 GLY A C 1
ATOM 1549 O O . GLY A 1 202 ? -11.866 -9.450 8.345 1.00 64.38 202 GLY A O 1
ATOM 1550 N N . GLU A 1 203 ? -12.430 -7.370 8.990 1.00 69.06 203 GLU A N 1
ATOM 1551 C CA . GLU A 1 203 ? -11.118 -6.758 8.737 1.00 69.06 203 GLU A CA 1
ATOM 1552 C C . GLU A 1 203 ? -10.513 -6.112 9.988 1.00 69.06 203 GLU A C 1
ATOM 1554 O O . GLU A 1 203 ? -11.213 -5.508 10.812 1.00 69.06 203 GLU A O 1
ATOM 1559 N N . ARG A 1 204 ? -9.182 -6.172 10.102 1.00 74.19 204 ARG A N 1
ATOM 1560 C CA . ARG A 1 204 ? -8.409 -5.505 11.158 1.00 74.19 204 ARG A CA 1
ATOM 1561 C C . ARG A 1 204 ? -7.665 -4.273 10.644 1.00 74.19 204 ARG A C 1
ATOM 1563 O O . ARG A 1 204 ? -6.984 -4.326 9.630 1.00 74.19 204 ARG A O 1
ATOM 1570 N N . HIS A 1 205 ? -7.723 -3.193 11.425 1.00 83.69 205 HIS A N 1
ATOM 1571 C CA . HIS A 1 205 ? -7.090 -1.911 11.082 1.00 83.69 205 HIS A CA 1
ATOM 1572 C C . HIS A 1 205 ? -6.131 -1.366 12.152 1.00 83.69 205 HIS A C 1
ATOM 1574 O O . HIS A 1 205 ? -5.487 -0.340 11.946 1.00 83.69 205 HIS A O 1
ATOM 1580 N N . VAL A 1 206 ? -6.017 -2.054 13.292 1.00 87.75 206 VAL A N 1
ATOM 1581 C CA . VAL A 1 206 ? -5.082 -1.724 14.376 1.00 87.75 206 VAL A CA 1
ATOM 1582 C C . VAL A 1 206 ? -4.088 -2.865 14.532 1.00 87.75 206 VAL A C 1
ATOM 1584 O O . VAL A 1 206 ? -4.480 -4.021 14.754 1.00 87.75 206 VAL A O 1
ATOM 1587 N N . PHE A 1 207 ? -2.807 -2.521 14.468 1.00 86.56 207 PHE A N 1
ATOM 1588 C CA . PHE A 1 207 ? -1.704 -3.466 14.586 1.00 86.56 207 PHE A CA 1
ATOM 1589 C C . PHE A 1 207 ? -0.652 -2.935 15.557 1.00 86.56 207 PHE A C 1
ATOM 1591 O O . PHE A 1 207 ? -0.365 -1.741 15.578 1.00 86.56 207 PHE A O 1
ATOM 1598 N N . VAL A 1 208 ? -0.063 -3.820 16.358 1.00 86.44 208 VAL A N 1
ATOM 1599 C CA . VAL A 1 208 ? 1.042 -3.482 17.263 1.00 86.44 208 VAL A CA 1
ATOM 1600 C C . VAL A 1 208 ? 2.207 -4.413 16.998 1.00 86.44 208 VAL A C 1
ATOM 1602 O O . VAL A 1 208 ? 2.084 -5.623 17.152 1.00 86.44 208 VAL A O 1
ATOM 1605 N N . MET A 1 209 ? 3.340 -3.833 16.632 1.00 81.62 209 MET A N 1
ATOM 1606 C CA . MET A 1 209 ? 4.549 -4.520 16.205 1.00 81.62 209 MET A CA 1
ATOM 1607 C C . MET A 1 209 ? 5.647 -4.310 17.236 1.00 81.62 209 MET A C 1
ATOM 1609 O O . MET A 1 209 ? 5.850 -3.198 17.730 1.00 81.62 209 MET A O 1
ATOM 1613 N N . LYS A 1 210 ? 6.409 -5.364 17.528 1.00 78.12 210 LYS A N 1
ATOM 1614 C CA . LYS A 1 210 ? 7.454 -5.301 18.555 1.00 78.12 210 LYS A CA 1
ATOM 1615 C C . LYS A 1 210 ? 8.589 -4.362 18.155 1.00 78.12 210 LYS A C 1
ATOM 1617 O O . LYS A 1 210 ? 9.218 -3.726 18.993 1.00 78.12 210 LYS A O 1
ATOM 1622 N N . ASN A 1 211 ? 8.897 -4.297 16.865 1.00 74.12 211 ASN A N 1
ATOM 1623 C CA . ASN A 1 211 ? 9.986 -3.483 16.346 1.00 74.12 211 ASN A CA 1
ATOM 1624 C C . ASN A 1 211 ? 9.729 -3.071 14.883 1.00 74.12 211 ASN A C 1
ATOM 1626 O O . ASN A 1 211 ? 8.940 -3.716 14.188 1.00 74.12 211 ASN A O 1
ATOM 1630 N N . PRO A 1 212 ? 10.423 -2.030 14.383 1.00 71.44 212 PRO A N 1
ATOM 1631 C CA . PRO A 1 212 ? 10.281 -1.586 12.995 1.00 71.44 212 PRO A CA 1
ATOM 1632 C C . PRO A 1 212 ? 10.632 -2.662 11.954 1.00 71.44 212 PRO A C 1
ATOM 1634 O O . PRO A 1 212 ? 10.142 -2.617 10.827 1.00 71.44 212 PRO A O 1
ATOM 1637 N N . GLN A 1 213 ? 11.469 -3.644 12.309 1.00 66.88 213 GLN A N 1
ATOM 1638 C CA . GLN A 1 213 ? 11.866 -4.713 11.394 1.00 66.88 213 GLN A CA 1
ATOM 1639 C C . GLN A 1 213 ? 10.720 -5.701 11.138 1.00 66.88 213 GLN A C 1
ATOM 1641 O O . GLN A 1 213 ? 10.573 -6.170 10.014 1.00 66.88 213 GLN A O 1
ATOM 1646 N N . GLU A 1 214 ? 9.875 -5.985 12.129 1.00 71.50 214 GLU A N 1
ATOM 1647 C CA . GLU A 1 214 ? 8.667 -6.793 11.931 1.00 71.50 214 GLU A CA 1
ATOM 1648 C C . GLU A 1 214 ? 7.681 -6.099 10.997 1.00 71.50 214 GLU A C 1
ATOM 1650 O O . GLU A 1 214 ? 7.074 -6.762 10.161 1.00 71.50 214 GLU A O 1
ATOM 1655 N N . LEU A 1 215 ? 7.566 -4.769 11.090 1.00 74.56 215 LEU A N 1
ATOM 1656 C CA . LEU A 1 215 ? 6.750 -3.994 10.162 1.00 74.56 215 LEU A CA 1
ATOM 1657 C C . LEU A 1 215 ? 7.296 -4.123 8.739 1.00 74.56 215 LEU A C 1
ATOM 1659 O O . LEU A 1 215 ? 6.557 -4.469 7.822 1.00 74.56 215 LEU A O 1
ATOM 1663 N N . LYS A 1 216 ? 8.610 -3.930 8.567 1.00 66.75 216 LYS A N 1
ATOM 1664 C CA . LYS A 1 216 ? 9.279 -4.140 7.280 1.00 66.75 216 LYS A CA 1
ATOM 1665 C C . LYS A 1 216 ? 9.029 -5.548 6.735 1.00 66.75 216 LYS A C 1
ATOM 1667 O O . LYS A 1 216 ? 8.697 -5.682 5.567 1.00 66.75 216 LYS A O 1
ATOM 1672 N N . ASN A 1 217 ? 9.149 -6.582 7.566 1.00 64.56 217 ASN A N 1
ATOM 1673 C CA . ASN A 1 217 ? 8.898 -7.963 7.150 1.00 64.56 217 ASN A CA 1
ATOM 1674 C C . ASN A 1 217 ? 7.434 -8.173 6.734 1.00 64.56 217 ASN A C 1
ATOM 1676 O O . ASN A 1 217 ? 7.184 -8.801 5.710 1.00 64.56 217 ASN A O 1
ATOM 1680 N N . ALA A 1 218 ? 6.478 -7.610 7.483 1.00 63.81 218 ALA A N 1
ATOM 1681 C CA . ALA A 1 218 ? 5.060 -7.684 7.150 1.00 63.81 218 ALA A CA 1
ATOM 1682 C C . ALA A 1 218 ? 4.764 -7.044 5.786 1.00 63.81 218 ALA A C 1
ATOM 1684 O O . ALA A 1 218 ? 4.041 -7.643 4.999 1.00 63.81 218 ALA A O 1
ATOM 1685 N N . PHE A 1 219 ? 5.363 -5.885 5.478 1.00 61.56 219 PHE A N 1
ATOM 1686 C CA . PHE A 1 219 ? 5.206 -5.213 4.184 1.00 61.56 219 PHE A CA 1
ATOM 1687 C C . PHE A 1 219 ? 5.931 -5.930 3.037 1.00 61.56 219 PHE A C 1
ATOM 1689 O O . PHE A 1 219 ? 5.333 -6.143 1.989 1.00 61.56 219 PHE A O 1
ATOM 1696 N N . GLU A 1 220 ? 7.188 -6.343 3.216 1.00 54.34 220 GLU A N 1
ATOM 1697 C CA . GLU A 1 220 ? 7.972 -7.041 2.180 1.00 54.34 220 GLU A CA 1
ATOM 1698 C C . GLU A 1 220 ? 7.337 -8.384 1.780 1.00 54.34 220 GLU A C 1
ATOM 1700 O O . GLU A 1 220 ? 7.343 -8.749 0.606 1.00 54.34 220 GLU A O 1
ATOM 1705 N N . ASP A 1 221 ? 6.721 -9.097 2.729 1.00 46.28 221 ASP A N 1
ATOM 1706 C CA . ASP A 1 221 ? 6.014 -10.349 2.453 1.00 46.28 221 ASP A CA 1
ATOM 1707 C C . ASP A 1 221 ? 4.596 -10.144 1.887 1.00 46.28 221 ASP A C 1
ATOM 1709 O O . ASP A 1 221 ? 4.017 -11.103 1.359 1.00 46.28 221 ASP A O 1
ATOM 1713 N N . LEU A 1 222 ? 4.022 -8.940 2.025 1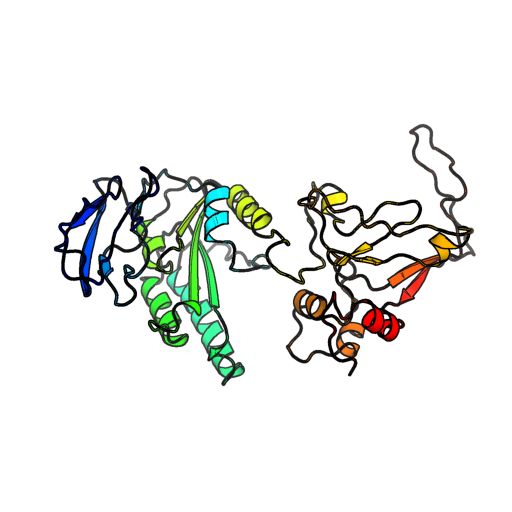.00 44.91 222 LEU A N 1
ATOM 1714 C CA . LEU A 1 222 ? 2.731 -8.531 1.452 1.00 44.91 222 LEU A CA 1
ATOM 1715 C C . LEU A 1 222 ? 2.839 -8.177 -0.029 1.00 44.91 222 LEU A C 1
ATOM 1717 O O . LEU A 1 222 ? 1.886 -8.353 -0.785 1.00 44.91 222 LEU A O 1
ATOM 1721 N N . LEU A 1 223 ? 4.025 -7.729 -0.444 1.00 50.72 223 LEU A N 1
ATOM 1722 C CA . LEU A 1 223 ? 4.426 -7.521 -1.832 1.00 50.72 223 LEU A CA 1
ATOM 1723 C C . LEU A 1 223 ? 4.611 -8.861 -2.563 1.00 50.72 223 LEU A C 1
ATOM 1725 O O . LEU A 1 223 ? 5.572 -9.044 -3.306 1.00 50.72 223 LEU A O 1
ATOM 1729 N N . ASP A 1 224 ? 3.704 -9.817 -2.342 1.00 40.78 224 ASP A N 1
ATOM 1730 C CA . ASP A 1 224 ? 3.684 -11.093 -3.032 1.00 40.78 224 ASP A CA 1
ATOM 1731 C C . ASP A 1 224 ? 3.103 -10.873 -4.441 1.00 40.78 224 ASP A C 1
ATOM 1733 O O . ASP A 1 224 ? 1.889 -10.708 -4.598 1.00 40.78 224 ASP A O 1
ATOM 1737 N N . PRO A 1 225 ? 3.932 -10.888 -5.499 1.00 47.66 225 PRO A N 1
ATOM 1738 C CA . PRO A 1 225 ? 3.541 -10.510 -6.862 1.00 47.66 225 PRO A CA 1
ATOM 1739 C C . PRO A 1 225 ? 2.534 -11.473 -7.506 1.00 47.66 225 PRO A C 1
ATOM 1741 O O . PRO A 1 225 ? 2.189 -11.326 -8.674 1.00 47.66 225 PRO A O 1
ATOM 1744 N N . ARG A 1 226 ? 2.090 -12.499 -6.771 1.00 45.38 226 ARG A N 1
ATOM 1745 C CA . ARG A 1 226 ? 1.167 -13.540 -7.231 1.00 45.38 226 ARG A CA 1
ATOM 1746 C C . ARG A 1 226 ? -0.304 -13.124 -7.203 1.00 45.38 226 ARG A C 1
ATOM 1748 O O . ARG A 1 226 ? -1.097 -13.778 -7.867 1.00 45.38 226 ARG A O 1
ATOM 1755 N N . VAL A 1 227 ? -0.670 -12.091 -6.438 1.00 41.09 227 VAL A N 1
ATOM 1756 C CA . VAL A 1 227 ? -2.078 -11.669 -6.252 1.00 41.09 227 VAL A CA 1
ATOM 1757 C C . VAL A 1 227 ? -2.530 -10.650 -7.305 1.00 41.09 227 VAL A C 1
ATOM 1759 O O . VAL A 1 227 ? -3.720 -10.522 -7.577 1.00 41.09 227 VAL A O 1
ATOM 1762 N N . LEU A 1 228 ? -1.595 -9.955 -7.948 1.00 51.78 228 LEU A N 1
ATOM 1763 C CA . LEU A 1 228 ? -1.889 -8.931 -8.945 1.00 51.78 228 LEU A CA 1
ATOM 1764 C C . LEU A 1 228 ? -1.400 -9.421 -10.310 1.00 51.78 228 LEU A C 1
ATOM 1766 O O . LEU A 1 228 ? -0.208 -9.357 -10.616 1.00 51.78 228 LEU A O 1
ATOM 1770 N N . GLU A 1 229 ? -2.328 -9.922 -11.131 1.00 49.38 229 GLU A N 1
ATOM 1771 C CA . GLU A 1 229 ? -2.080 -10.075 -12.567 1.00 49.38 229 GLU A CA 1
ATOM 1772 C C . GLU A 1 229 ? -1.524 -8.740 -13.096 1.00 49.38 229 GLU A C 1
ATOM 1774 O O . GLU A 1 229 ? -2.095 -7.682 -12.824 1.00 49.38 229 GLU A O 1
ATOM 1779 N N . ASP A 1 230 ? -0.393 -8.801 -13.812 1.00 57.44 230 ASP A N 1
ATOM 1780 C CA . ASP A 1 230 ? 0.310 -7.683 -14.465 1.00 57.44 230 ASP A CA 1
ATOM 1781 C C . ASP A 1 230 ? 1.309 -6.839 -13.617 1.00 57.44 230 ASP A C 1
ATOM 1783 O O . ASP A 1 230 ? 1.677 -5.736 -14.049 1.00 57.44 230 ASP A O 1
ATOM 1787 N N . ILE A 1 231 ? 1.798 -7.308 -12.456 1.00 66.94 231 ILE A N 1
ATOM 1788 C CA . ILE A 1 231 ? 2.956 -6.675 -11.778 1.00 66.94 231 ILE A CA 1
ATOM 1789 C C . ILE A 1 231 ? 4.265 -7.040 -12.482 1.00 66.94 231 ILE A C 1
ATOM 1791 O O . ILE A 1 231 ? 4.584 -8.212 -12.671 1.00 66.94 231 ILE A O 1
ATOM 1795 N N . CYS A 1 232 ? 5.065 -6.024 -12.801 1.00 75.19 232 CYS A N 1
ATOM 1796 C CA . CYS A 1 232 ? 6.385 -6.168 -13.399 1.00 75.19 232 CYS A CA 1
ATOM 1797 C C . CYS A 1 232 ? 7.403 -5.222 -12.739 1.00 75.19 232 CYS A C 1
ATOM 1799 O O . CYS A 1 232 ? 7.029 -4.217 -12.138 1.00 75.19 232 CYS A O 1
ATOM 1801 N N . GLY A 1 233 ? 8.697 -5.525 -12.864 1.00 75.38 233 GLY A N 1
ATOM 1802 C CA . GLY A 1 233 ? 9.786 -4.620 -12.481 1.00 75.38 233 GLY A CA 1
ATOM 1803 C C . GLY A 1 233 ? 10.029 -4.470 -10.975 1.00 75.38 233 GLY A C 1
ATOM 1804 O O . GLY A 1 233 ? 10.682 -3.511 -10.582 1.00 75.38 233 GLY A O 1
ATOM 1805 N N . LEU A 1 234 ? 9.539 -5.386 -10.132 1.00 75.38 234 LEU A N 1
ATOM 1806 C CA . LEU A 1 234 ? 9.866 -5.399 -8.700 1.00 75.38 234 LEU A CA 1
ATOM 1807 C C . LEU A 1 234 ? 11.147 -6.196 -8.437 1.00 75.38 234 LEU A C 1
ATOM 1809 O O . LEU A 1 234 ? 11.336 -7.274 -8.999 1.00 75.38 234 LEU A O 1
ATOM 1813 N N . ALA A 1 235 ? 12.002 -5.680 -7.557 1.00 71.62 235 ALA A N 1
ATOM 1814 C CA . ALA A 1 235 ? 13.209 -6.340 -7.070 1.00 71.62 235 ALA A CA 1
ATOM 1815 C C . ALA A 1 235 ? 13.494 -5.935 -5.620 1.00 71.62 235 ALA A C 1
ATOM 1817 O O . ALA A 1 235 ? 13.052 -4.885 -5.157 1.00 71.62 235 ALA A O 1
ATOM 1818 N N . ASN A 1 236 ? 14.270 -6.753 -4.912 1.00 65.12 236 ASN A N 1
ATOM 1819 C CA . ASN A 1 236 ? 14.761 -6.412 -3.584 1.00 65.12 236 ASN A CA 1
ATOM 1820 C C . ASN A 1 236 ? 16.054 -5.594 -3.709 1.00 65.12 236 ASN A C 1
ATOM 1822 O O . ASN A 1 236 ? 17.092 -6.132 -4.095 1.00 65.12 236 ASN A O 1
ATOM 1826 N N . TYR A 1 237 ? 15.997 -4.308 -3.364 1.00 62.97 237 TYR A N 1
ATOM 1827 C CA . TYR A 1 237 ? 17.128 -3.378 -3.472 1.00 62.97 237 TYR A CA 1
ATOM 1828 C C . TYR A 1 237 ? 18.012 -3.308 -2.220 1.00 62.97 237 TYR A C 1
ATOM 1830 O O . TYR A 1 237 ? 18.915 -2.479 -2.162 1.00 62.97 237 TYR A O 1
ATOM 1838 N N . SER A 1 238 ? 17.790 -4.157 -1.213 1.00 59.44 238 SER A N 1
ATOM 1839 C CA . SER A 1 238 ? 18.637 -4.167 -0.020 1.00 59.44 238 SER A CA 1
ATOM 1840 C C . SER A 1 238 ? 20.085 -4.520 -0.368 1.00 59.44 238 SER A C 1
ATOM 1842 O O . SER A 1 238 ? 20.344 -5.444 -1.143 1.00 59.44 238 SER A O 1
ATOM 1844 N N . ASP A 1 239 ? 21.053 -3.835 0.243 1.00 62.28 239 ASP A N 1
ATOM 1845 C CA . ASP A 1 239 ? 22.475 -4.107 0.012 1.00 62.28 239 ASP A CA 1
ATOM 1846 C C . ASP A 1 239 ? 22.849 -5.564 0.312 1.00 62.28 239 ASP A C 1
ATOM 1848 O O . ASP A 1 239 ? 23.609 -6.165 -0.451 1.00 62.28 239 ASP A O 1
ATOM 1852 N N . SER A 1 240 ? 22.221 -6.167 1.328 1.00 68.25 240 SER A N 1
ATOM 1853 C CA . SER A 1 240 ? 22.404 -7.564 1.737 1.00 68.25 240 SER A CA 1
ATOM 1854 C C . SER A 1 240 ? 21.594 -8.584 0.925 1.00 68.25 240 SER A C 1
ATOM 1856 O O . SER A 1 240 ? 21.736 -9.788 1.149 1.00 68.25 240 SER A O 1
ATOM 1858 N N . ALA A 1 241 ? 20.756 -8.146 -0.021 1.00 65.38 241 ALA A N 1
ATOM 1859 C CA . ALA A 1 241 ? 19.961 -9.055 -0.839 1.00 65.38 241 ALA A CA 1
ATOM 1860 C C . ALA A 1 241 ? 20.838 -9.864 -1.803 1.00 65.38 241 ALA A C 1
ATOM 1862 O O . ALA A 1 241 ? 21.803 -9.365 -2.395 1.00 65.38 241 ALA A O 1
ATOM 1863 N N . ARG A 1 242 ? 20.464 -11.131 -1.998 1.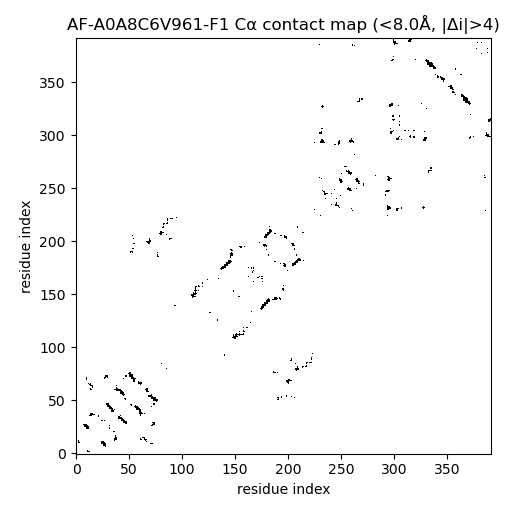00 74.81 242 ARG A N 1
ATOM 1864 C CA . ARG A 1 242 ? 21.131 -12.014 -2.956 1.00 74.81 242 ARG A CA 1
ATOM 1865 C C . ARG A 1 242 ? 20.877 -11.556 -4.392 1.00 74.81 242 ARG A C 1
ATOM 1867 O O . ARG A 1 242 ? 19.879 -10.902 -4.690 1.00 74.81 242 ARG A O 1
ATOM 1874 N N . TRP A 1 243 ? 21.754 -11.954 -5.311 1.00 77.88 243 TRP A N 1
ATOM 1875 C CA . TRP A 1 243 ? 21.667 -11.543 -6.714 1.00 77.88 243 TRP A CA 1
ATOM 1876 C C . TRP A 1 243 ? 20.344 -11.932 -7.397 1.00 77.88 243 TRP A C 1
ATOM 1878 O O . TRP A 1 243 ? 19.815 -11.134 -8.168 1.00 77.88 243 TRP A O 1
ATOM 1888 N N . ASP A 1 244 ? 19.780 -13.098 -7.066 1.00 74.06 244 ASP A N 1
ATOM 1889 C CA . ASP A 1 244 ? 18.481 -13.567 -7.568 1.00 74.06 244 ASP A CA 1
ATOM 1890 C C . ASP A 1 244 ? 17.306 -12.716 -7.067 1.00 74.06 244 ASP A C 1
ATOM 1892 O O . ASP A 1 244 ? 16.322 -12.540 -7.773 1.00 74.06 244 ASP A O 1
ATOM 1896 N N . GLN A 1 245 ? 17.428 -12.128 -5.876 1.00 72.50 245 GLN A N 1
ATOM 1897 C CA . GLN A 1 245 ? 16.421 -11.221 -5.320 1.00 72.50 245 GLN A CA 1
ATOM 1898 C C . GLN A 1 245 ? 16.550 -9.805 -5.896 1.00 72.50 245 GLN A C 1
ATOM 1900 O O . GLN A 1 245 ? 15.550 -9.107 -6.043 1.00 72.50 245 GLN A O 1
ATOM 1905 N N . LYS A 1 246 ? 17.776 -9.396 -6.248 1.00 75.62 246 LYS A N 1
ATOM 1906 C CA . LYS A 1 246 ? 18.059 -8.136 -6.952 1.00 75.62 246 LYS A CA 1
ATOM 1907 C C . LYS A 1 246 ? 17.669 -8.189 -8.434 1.00 75.62 246 LYS A C 1
ATOM 1909 O O . LYS A 1 246 ? 17.418 -7.147 -9.026 1.00 75.62 246 LYS A O 1
ATOM 1914 N N . ASN A 1 247 ? 17.638 -9.382 -9.035 1.00 80.69 247 ASN A N 1
ATOM 1915 C CA . ASN A 1 247 ? 17.359 -9.590 -10.461 1.00 80.69 247 ASN A CA 1
ATOM 1916 C C . ASN A 1 247 ? 16.363 -10.748 -10.685 1.00 80.69 247 ASN A C 1
ATOM 1918 O O . ASN A 1 247 ? 16.703 -11.733 -11.344 1.00 80.69 247 ASN A O 1
ATOM 1922 N N . PRO A 1 248 ? 15.129 -10.653 -10.164 1.00 81.00 248 PRO A N 1
ATOM 1923 C CA . PRO A 1 248 ? 14.170 -11.763 -10.160 1.00 81.00 248 PRO A CA 1
ATOM 1924 C C . PRO A 1 248 ? 13.604 -12.119 -11.545 1.00 81.00 248 PRO A C 1
ATOM 1926 O O . PRO A 1 248 ? 13.016 -13.188 -11.715 1.00 81.00 248 PRO A O 1
ATOM 1929 N N . TRP A 1 249 ? 13.790 -11.251 -12.542 1.00 84.19 249 TRP A N 1
ATOM 1930 C CA . TRP A 1 249 ? 13.464 -11.512 -13.948 1.00 84.19 249 TRP A CA 1
ATOM 1931 C C . TRP A 1 249 ? 14.576 -12.246 -14.696 1.00 84.19 249 TRP A C 1
ATOM 1933 O O . TRP A 1 249 ? 14.376 -12.624 -15.849 1.00 84.19 249 TRP A O 1
ATOM 1943 N N . HIS A 1 250 ? 15.766 -12.395 -14.112 1.00 85.31 250 HIS A N 1
ATOM 1944 C CA . HIS A 1 250 ? 16.895 -12.965 -14.830 1.00 85.31 250 HIS A CA 1
ATOM 1945 C C . HIS A 1 250 ? 16.727 -14.470 -15.038 1.00 85.31 250 HIS A C 1
ATOM 1947 O O . HIS A 1 250 ? 16.512 -15.218 -14.087 1.00 85.31 250 HIS A O 1
ATOM 1953 N N . VAL A 1 251 ? 16.890 -14.911 -16.284 1.00 82.25 251 VAL A N 1
ATOM 1954 C CA . VAL A 1 251 ? 16.878 -16.327 -16.656 1.00 82.25 251 VAL A CA 1
ATOM 1955 C C . VAL A 1 251 ? 18.270 -16.716 -17.133 1.00 82.25 251 VAL A C 1
ATOM 1957 O O . VAL A 1 251 ? 18.770 -16.166 -18.119 1.00 82.25 251 VAL A O 1
ATOM 1960 N N . ASP A 1 252 ? 18.885 -17.656 -16.419 1.00 75.50 252 ASP A N 1
ATOM 1961 C CA . ASP A 1 252 ? 20.210 -18.177 -16.746 1.00 75.50 252 ASP A CA 1
ATOM 1962 C C . ASP A 1 252 ? 20.093 -19.373 -17.704 1.00 75.50 252 ASP A C 1
ATOM 1964 O O . ASP A 1 252 ? 19.366 -20.332 -17.436 1.00 75.50 252 ASP A O 1
ATOM 1968 N N . SER A 1 253 ? 20.774 -19.302 -18.848 1.00 68.44 253 SER A N 1
ATOM 1969 C CA . SER A 1 253 ? 20.896 -20.392 -19.826 1.00 68.44 253 SER A CA 1
ATOM 1970 C C . SER A 1 253 ? 22.166 -20.185 -20.670 1.00 68.44 253 SER A C 1
ATOM 1972 O O . SER A 1 253 ? 22.926 -19.250 -20.411 1.00 68.44 253 SER A O 1
ATOM 1974 N N . THR A 1 254 ? 22.419 -21.017 -21.693 1.00 68.12 254 THR A N 1
ATOM 1975 C CA . THR A 1 254 ? 23.532 -20.802 -22.651 1.00 68.12 254 THR A CA 1
ATOM 1976 C C . THR A 1 254 ? 23.525 -19.390 -23.238 1.00 68.12 254 THR A C 1
ATOM 1978 O O . THR A 1 254 ? 24.586 -18.810 -23.460 1.00 68.12 254 THR A O 1
ATOM 1981 N N . CYS A 1 255 ? 22.332 -18.815 -23.396 1.00 73.69 255 CYS A N 1
ATOM 1982 C CA . CYS A 1 255 ? 22.122 -17.382 -23.511 1.00 73.69 255 CYS A CA 1
ATOM 1983 C C . CYS A 1 255 ? 21.289 -16.842 -22.349 1.00 73.69 255 CYS A C 1
ATOM 1985 O O . CYS A 1 255 ? 20.332 -17.460 -21.892 1.00 73.69 255 CYS A O 1
ATOM 1987 N N . ARG A 1 256 ? 21.598 -15.638 -21.883 1.00 84.31 256 ARG A N 1
ATOM 1988 C CA . ARG A 1 256 ? 20.790 -14.987 -20.843 1.00 84.31 256 ARG A CA 1
ATOM 1989 C C . ARG A 1 256 ? 19.424 -14.574 -21.395 1.00 84.31 256 ARG A C 1
ATOM 1991 O O . ARG A 1 256 ? 19.280 -14.292 -22.586 1.00 84.31 256 ARG A O 1
ATOM 1998 N N . GLY A 1 257 ? 18.429 -14.497 -20.522 1.00 84.94 257 GLY A N 1
ATOM 1999 C CA . GLY A 1 257 ? 17.085 -14.039 -20.865 1.00 84.94 257 GLY A CA 1
ATOM 2000 C C . GLY A 1 257 ? 16.449 -13.217 -19.752 1.00 84.94 257 GLY A C 1
ATOM 2001 O O . GLY A 1 257 ? 16.971 -13.126 -18.639 1.00 84.94 257 GLY A O 1
ATOM 2002 N N . ALA A 1 258 ? 15.307 -12.614 -20.069 1.00 87.12 258 ALA A N 1
ATOM 2003 C CA . ALA A 1 258 ? 14.482 -11.899 -19.109 1.00 87.12 258 ALA A CA 1
ATOM 2004 C C . ALA A 1 258 ? 13.051 -12.441 -19.129 1.00 87.12 258 ALA A C 1
ATOM 2006 O O . ALA A 1 258 ? 12.435 -12.537 -20.191 1.00 87.12 258 ALA A O 1
ATOM 2007 N N . LEU A 1 259 ? 12.515 -12.769 -17.958 1.00 85.69 259 LEU A N 1
ATOM 2008 C CA . LEU A 1 259 ? 11.107 -13.090 -17.773 1.00 85.69 259 LEU A CA 1
ATOM 2009 C C . LEU A 1 259 ? 10.278 -11.828 -18.038 1.00 85.69 259 LEU A C 1
ATOM 2011 O O . LEU A 1 259 ? 10.509 -10.804 -17.402 1.00 85.69 259 LEU A O 1
ATOM 2015 N N . ILE A 1 260 ? 9.339 -11.885 -18.979 1.00 85.12 260 ILE A N 1
ATOM 2016 C CA . ILE A 1 260 ? 8.492 -10.740 -19.375 1.00 85.12 260 ILE A CA 1
ATOM 2017 C C . ILE A 1 260 ? 7.010 -10.961 -19.055 1.00 85.12 260 ILE A C 1
ATOM 2019 O O . ILE A 1 260 ? 6.223 -10.022 -19.072 1.00 85.12 260 ILE A O 1
ATOM 2023 N N . SER A 1 261 ? 6.631 -12.200 -18.750 1.00 78.62 261 SER A N 1
ATOM 2024 C CA . SER A 1 261 ? 5.347 -12.579 -18.161 1.00 78.62 261 SER A CA 1
ATOM 2025 C C . SER A 1 261 ? 5.520 -13.913 -17.433 1.00 78.62 261 SER A C 1
ATOM 2027 O O . SER A 1 261 ? 6.586 -14.522 -17.498 1.00 78.62 261 SER A O 1
ATOM 2029 N N . ASN A 1 262 ? 4.464 -14.422 -16.804 1.00 74.25 262 ASN A N 1
ATOM 2030 C CA . ASN A 1 262 ? 4.506 -15.705 -16.094 1.00 74.25 262 ASN A CA 1
ATOM 2031 C C . ASN A 1 262 ? 4.751 -16.913 -17.021 1.00 74.25 262 ASN A C 1
ATOM 2033 O O . ASN A 1 262 ? 5.022 -18.011 -16.537 1.00 74.25 262 ASN A O 1
ATOM 2037 N N . THR A 1 263 ? 4.655 -16.722 -18.341 1.00 72.81 263 THR A N 1
ATOM 2038 C CA . THR A 1 263 ? 4.788 -17.781 -19.352 1.00 72.81 263 THR A CA 1
ATOM 2039 C C . THR A 1 263 ? 5.789 -17.462 -20.465 1.00 72.81 263 THR A C 1
ATOM 2041 O O . THR A 1 263 ? 6.087 -18.348 -21.264 1.00 72.81 263 THR A O 1
ATOM 2044 N N . TRP A 1 264 ? 6.341 -16.243 -20.522 1.00 78.94 264 TRP A N 1
ATOM 2045 C CA . TRP A 1 264 ? 7.214 -15.802 -21.617 1.00 78.94 264 TRP A CA 1
ATOM 2046 C C . TRP A 1 264 ? 8.574 -15.292 -21.139 1.00 78.94 264 TRP A C 1
ATOM 2048 O O . TRP A 1 264 ? 8.673 -14.474 -20.221 1.00 78.94 264 TRP A O 1
ATOM 2058 N N . VAL A 1 265 ? 9.620 -15.715 -21.853 1.00 84.69 265 VAL A N 1
ATOM 2059 C CA . VAL A 1 265 ? 11.000 -15.237 -21.706 1.00 84.69 265 VAL A CA 1
ATOM 2060 C C . VAL A 1 265 ? 11.433 -14.549 -22.997 1.00 84.69 265 VAL A C 1
ATOM 2062 O O . VAL A 1 265 ? 11.224 -15.069 -24.091 1.00 84.69 265 VAL A O 1
ATOM 2065 N N . LEU A 1 266 ? 12.064 -13.385 -22.862 1.00 85.69 266 LEU A N 1
ATOM 2066 C CA . LEU A 1 266 ? 12.640 -12.612 -23.955 1.00 85.69 266 LEU A CA 1
ATOM 2067 C C . LEU A 1 266 ? 14.165 -12.784 -23.985 1.00 85.69 266 LEU A C 1
ATOM 2069 O O . LEU A 1 266 ? 14.835 -12.613 -22.965 1.00 85.69 266 LEU A O 1
ATOM 2073 N N . THR A 1 267 ? 14.720 -13.099 -25.155 1.00 87.81 267 THR A N 1
ATOM 2074 C CA . THR A 1 267 ? 16.167 -13.264 -25.380 1.00 87.81 267 THR A CA 1
ATOM 2075 C C . THR A 1 267 ? 16.540 -12.933 -26.834 1.00 87.81 267 THR A C 1
ATOM 2077 O O . THR A 1 267 ? 15.671 -12.606 -27.645 1.00 87.81 267 THR A O 1
ATOM 2080 N N . ALA A 1 268 ? 17.830 -12.971 -27.167 1.00 85.44 268 ALA A N 1
ATOM 2081 C CA . ALA A 1 268 ? 18.340 -12.636 -28.490 1.00 85.44 268 ALA A CA 1
ATOM 2082 C C . ALA A 1 268 ? 18.207 -13.811 -29.475 1.00 85.44 268 ALA A C 1
ATOM 2084 O O . ALA A 1 268 ? 18.548 -14.946 -29.160 1.00 85.44 268 ALA A O 1
ATOM 2085 N N . ALA A 1 269 ? 17.765 -13.537 -30.705 1.00 83.88 269 ALA A N 1
ATOM 2086 C CA . ALA A 1 269 ? 17.520 -14.580 -31.708 1.00 83.88 269 ALA A CA 1
ATOM 2087 C C . ALA A 1 269 ? 18.791 -15.340 -32.139 1.00 83.88 269 ALA A C 1
ATOM 2089 O O . ALA A 1 269 ? 18.749 -16.546 -32.374 1.00 83.88 269 ALA A O 1
ATOM 2090 N N . HIS A 1 270 ? 19.941 -14.660 -32.204 1.00 82.00 270 HIS A N 1
ATOM 2091 C CA . HIS A 1 270 ? 21.207 -15.268 -32.636 1.00 82.00 270 HIS A CA 1
ATOM 2092 C C . HIS A 1 270 ? 21.724 -16.347 -31.667 1.00 82.00 270 HIS A C 1
ATOM 2094 O O . HIS A 1 270 ? 22.585 -17.138 -32.041 1.00 82.00 270 HIS A O 1
ATOM 2100 N N . CYS A 1 271 ? 21.171 -16.428 -30.455 1.00 80.06 271 CYS A N 1
ATOM 2101 C CA . CYS A 1 271 ? 21.447 -17.499 -29.500 1.00 80.06 271 CYS A CA 1
ATOM 2102 C C . CYS A 1 271 ? 21.070 -18.893 -30.014 1.00 80.06 271 CYS A C 1
ATOM 2104 O O . CYS A 1 271 ? 21.551 -19.893 -29.488 1.00 80.06 271 CYS A O 1
ATOM 2106 N N . PHE A 1 272 ? 20.230 -18.967 -31.049 1.00 75.81 272 PHE A N 1
ATOM 2107 C CA . PHE A 1 272 ? 19.693 -20.219 -31.579 1.00 75.81 272 PHE A CA 1
ATOM 2108 C C . PHE A 1 272 ? 20.266 -20.600 -32.957 1.00 75.81 272 PHE A C 1
ATOM 2110 O O . PHE A 1 272 ? 19.866 -21.611 -33.530 1.00 75.81 272 PHE A O 1
ATOM 2117 N N . ASN A 1 273 ? 21.233 -19.839 -33.490 1.00 61.94 273 ASN A N 1
ATOM 2118 C CA . ASN A 1 273 ? 21.674 -19.925 -34.893 1.00 61.94 273 ASN A CA 1
ATOM 2119 C C . ASN A 1 273 ? 22.456 -21.207 -35.274 1.00 61.94 273 ASN A C 1
ATOM 2121 O O . ASN A 1 273 ? 22.767 -21.411 -36.443 1.00 61.94 273 ASN A O 1
ATOM 2125 N N . HIS A 1 274 ? 22.770 -22.086 -34.314 1.00 55.97 274 HIS A N 1
ATOM 2126 C CA . HIS A 1 274 ? 23.467 -23.362 -34.552 1.00 55.97 274 HIS A CA 1
ATOM 2127 C C . HIS A 1 274 ? 22.570 -24.607 -34.460 1.00 55.97 274 HIS A C 1
ATOM 2129 O O . HIS A 1 274 ? 23.058 -25.733 -34.569 1.00 55.97 274 HIS A O 1
ATOM 2135 N N . LEU A 1 275 ? 21.263 -24.447 -34.259 1.00 54.41 275 LEU A N 1
ATOM 2136 C CA . LEU A 1 275 ? 20.396 -25.564 -33.893 1.00 54.41 275 LEU A CA 1
ATOM 2137 C C . LEU A 1 275 ? 19.676 -26.125 -35.127 1.00 54.41 275 LEU A C 1
ATOM 2139 O O . LEU A 1 275 ? 18.577 -25.708 -35.483 1.00 54.41 275 LEU A O 1
ATOM 2143 N N . LYS A 1 276 ? 20.321 -27.100 -35.784 1.00 51.03 276 LYS A N 1
ATOM 2144 C CA . LYS A 1 276 ? 19.681 -27.997 -36.758 1.00 51.03 276 LYS A CA 1
ATOM 2145 C C . LYS A 1 276 ? 18.547 -28.757 -36.059 1.00 51.03 276 LYS A C 1
ATOM 2147 O O . LYS A 1 276 ? 18.834 -29.613 -35.237 1.00 51.03 276 LYS A O 1
ATOM 2152 N N . ASN A 1 277 ? 17.308 -28.448 -36.438 1.00 49.41 277 ASN A N 1
ATOM 2153 C CA . ASN A 1 277 ? 16.066 -29.203 -36.240 1.00 49.41 277 ASN A CA 1
ATOM 2154 C C . ASN A 1 277 ? 15.716 -29.701 -34.817 1.00 49.41 277 ASN A C 1
ATOM 2156 O O . ASN A 1 277 ? 16.411 -30.501 -34.205 1.00 49.41 277 ASN A O 1
ATOM 2160 N N . ASN A 1 278 ? 14.501 -29.330 -34.398 1.00 47.03 278 ASN A N 1
ATOM 2161 C CA . ASN A 1 278 ? 13.705 -29.907 -33.310 1.00 47.03 278 ASN A CA 1
ATOM 2162 C C . ASN A 1 278 ? 14.194 -29.666 -31.878 1.00 47.03 278 ASN A C 1
ATOM 2164 O O . ASN A 1 278 ? 14.503 -30.599 -31.142 1.00 47.03 278 ASN A O 1
ATOM 2168 N N . TRP A 1 279 ? 14.084 -28.416 -31.430 1.00 45.97 279 TRP A N 1
ATOM 2169 C CA . TRP A 1 279 ? 13.773 -28.160 -30.025 1.00 45.97 279 TRP A CA 1
ATOM 2170 C C . TRP A 1 279 ? 12.331 -27.677 -29.917 1.00 45.97 279 TRP A C 1
ATOM 2172 O O . TRP A 1 279 ? 11.952 -26.663 -30.499 1.00 45.97 279 TRP A O 1
ATOM 2182 N N . ILE A 1 280 ? 11.527 -28.417 -29.160 1.00 40.38 280 ILE A N 1
ATOM 2183 C CA . ILE A 1 280 ? 10.311 -27.884 -28.557 1.00 40.38 280 ILE A CA 1
ATOM 2184 C C . ILE A 1 280 ? 10.811 -26.971 -27.437 1.00 40.38 280 ILE A C 1
ATOM 2186 O O . ILE A 1 280 ? 11.586 -27.420 -26.589 1.00 40.38 280 ILE A O 1
ATOM 2190 N N . VAL A 1 281 ? 10.393 -25.702 -27.414 1.00 42.78 281 VAL A N 1
ATOM 2191 C CA . VAL A 1 281 ? 10.471 -24.911 -26.179 1.00 42.78 281 VAL A CA 1
ATOM 2192 C C . VAL A 1 281 ? 9.499 -25.576 -25.215 1.00 42.78 281 VAL A C 1
ATOM 2194 O O . VAL A 1 281 ? 8.308 -25.272 -25.188 1.00 42.78 281 VAL A O 1
ATOM 2197 N N . VAL A 1 282 ? 9.986 -26.580 -24.492 1.00 36.19 282 VAL A N 1
ATOM 2198 C CA . VAL A 1 282 ? 9.229 -27.195 -23.417 1.00 36.19 282 VAL A CA 1
ATOM 2199 C C . VAL A 1 282 ? 9.233 -26.154 -22.315 1.00 36.19 282 VAL A C 1
ATOM 2201 O O . VAL A 1 282 ? 10.236 -25.964 -21.628 1.00 36.19 282 VAL A O 1
ATOM 2204 N N . LEU A 1 283 ? 8.108 -25.451 -22.175 1.00 42.88 283 LEU A N 1
ATOM 2205 C CA . LEU A 1 283 ? 7.739 -24.860 -20.900 1.00 42.88 283 LEU A CA 1
ATOM 2206 C C . LEU A 1 283 ? 7.917 -25.978 -19.882 1.00 42.88 283 LEU A C 1
ATOM 2208 O O . LEU A 1 283 ? 7.141 -26.936 -19.860 1.00 42.88 283 LEU A O 1
ATOM 2212 N N . GLY A 1 284 ? 8.957 -25.881 -19.054 1.00 39.56 284 GLY A N 1
ATOM 2213 C CA . GLY A 1 284 ? 8.913 -26.579 -17.789 1.00 39.56 284 GLY A CA 1
ATOM 2214 C C . GLY A 1 284 ? 7.571 -26.193 -17.189 1.00 39.56 284 GLY A C 1
ATOM 2215 O O . GLY A 1 284 ? 7.306 -25.006 -16.995 1.00 39.56 284 GLY A O 1
ATOM 2216 N N . LYS A 1 285 ? 6.684 -27.172 -16.976 1.00 40.88 285 LYS A N 1
ATOM 2217 C CA . LYS A 1 285 ? 5.560 -26.969 -16.072 1.00 40.88 285 LYS A CA 1
ATOM 2218 C C . LYS A 1 285 ? 6.221 -26.413 -14.822 1.00 40.88 285 LYS A C 1
ATOM 2220 O O . LYS A 1 285 ? 7.066 -27.099 -14.245 1.00 40.88 285 LYS A O 1
ATOM 2225 N N . ILE A 1 286 ? 5.942 -25.154 -14.494 1.00 44.91 286 ILE A N 1
ATOM 2226 C CA . ILE A 1 286 ? 6.463 -24.508 -13.296 1.00 44.91 286 ILE A CA 1
ATOM 2227 C C . ILE A 1 286 ? 5.812 -25.275 -12.140 1.00 44.91 286 ILE A C 1
ATOM 2229 O O . ILE A 1 286 ? 4.728 -24.944 -11.674 1.00 44.91 286 ILE A O 1
ATOM 2233 N N . LEU A 1 287 ? 6.415 -26.413 -11.779 1.00 39.69 287 LEU A N 1
ATOM 2234 C CA . LEU A 1 287 ? 5.877 -27.400 -1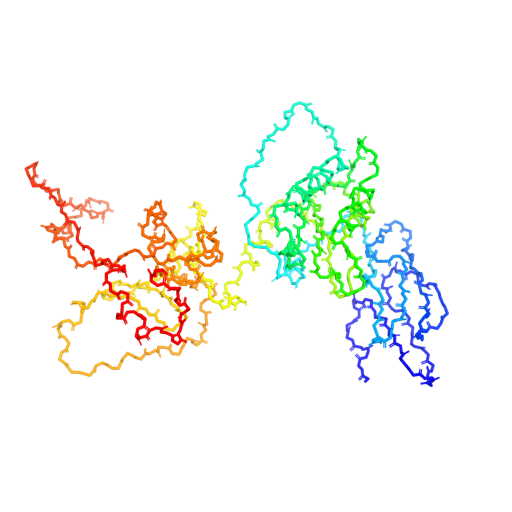0.840 1.00 39.69 287 LEU A CA 1
ATOM 2235 C C . LEU A 1 287 ? 5.874 -26.849 -9.417 1.00 39.69 287 LEU A C 1
ATOM 2237 O O . LEU A 1 287 ? 5.150 -27.346 -8.568 1.00 39.69 287 LEU A O 1
ATOM 2241 N N . HIS A 1 288 ? 6.598 -25.758 -9.200 1.00 41.59 288 HIS A N 1
ATOM 2242 C CA . HIS A 1 288 ? 6.386 -24.816 -8.126 1.00 41.59 288 HIS A CA 1
ATOM 2243 C C . HIS A 1 288 ? 6.756 -23.445 -8.672 1.00 41.59 288 HIS A C 1
ATOM 2245 O O . HIS A 1 288 ? 7.880 -23.264 -9.138 1.00 41.59 288 HIS A O 1
ATOM 2251 N N . PHE A 1 289 ? 5.837 -22.476 -8.614 1.00 43.78 289 PHE A N 1
ATOM 2252 C CA . PHE A 1 289 ? 6.217 -21.066 -8.674 1.00 43.78 289 PHE A CA 1
ATOM 2253 C C . PHE A 1 289 ? 7.378 -20.905 -7.693 1.00 43.78 289 PHE A C 1
ATOM 2255 O O . PHE A 1 289 ? 7.179 -21.050 -6.481 1.00 43.78 289 PHE A O 1
ATOM 2262 N N . PHE A 1 290 ? 8.595 -20.653 -8.183 1.00 45.94 290 PHE A N 1
ATOM 2263 C CA . PHE A 1 290 ? 9.610 -20.100 -7.306 1.00 45.94 290 PHE A CA 1
ATOM 2264 C C . PHE A 1 290 ? 8.956 -18.850 -6.728 1.00 45.94 290 PHE A C 1
ATOM 2266 O O . PHE A 1 290 ? 8.576 -17.951 -7.473 1.00 45.94 290 PHE A O 1
ATOM 2273 N N . LYS A 1 291 ? 8.783 -18.810 -5.406 1.00 50.50 291 LYS A N 1
ATOM 2274 C CA . LYS A 1 291 ? 8.265 -17.675 -4.620 1.00 50.50 291 LYS A CA 1
ATOM 2275 C C . LYS A 1 291 ? 9.050 -16.353 -4.843 1.00 50.50 291 LYS A C 1
ATOM 2277 O O . LYS A 1 291 ? 8.955 -15.459 -4.019 1.00 50.50 291 LYS A O 1
ATOM 2282 N N . LYS A 1 292 ? 9.899 -16.254 -5.877 1.00 58.16 292 LYS A N 1
ATOM 2283 C CA . LYS A 1 292 ? 10.973 -15.269 -6.055 1.00 58.16 292 LYS A CA 1
ATOM 2284 C C . LYS A 1 292 ? 11.193 -14.778 -7.497 1.00 58.16 292 LYS A C 1
ATOM 2286 O O . LYS A 1 292 ? 12.065 -13.940 -7.681 1.00 58.16 292 LYS A O 1
ATOM 2291 N N . SER A 1 293 ? 10.471 -15.274 -8.507 1.00 71.94 293 SER A N 1
ATOM 2292 C CA . SER A 1 293 ? 10.634 -14.801 -9.896 1.00 71.94 293 SER A CA 1
ATOM 2293 C C . SER A 1 293 ? 9.555 -13.783 -10.252 1.00 71.94 293 SER A C 1
ATOM 2295 O O . SER A 1 293 ? 8.375 -14.039 -10.027 1.00 71.94 293 SER A O 1
ATOM 2297 N N . ILE A 1 294 ? 9.963 -12.638 -10.799 1.00 78.00 294 ILE A N 1
ATOM 2298 C CA . ILE A 1 294 ? 9.093 -11.492 -11.104 1.00 78.00 294 ILE A CA 1
ATOM 2299 C C . ILE A 1 294 ? 9.431 -11.016 -12.516 1.00 78.00 294 ILE A C 1
ATOM 2301 O O . ILE A 1 294 ? 10.615 -10.828 -12.797 1.00 78.00 294 ILE A O 1
ATOM 2305 N N . PRO A 1 295 ? 8.450 -10.827 -13.415 1.00 83.88 295 PRO A N 1
ATOM 2306 C CA . PRO A 1 295 ? 8.734 -10.365 -14.766 1.00 83.88 295 PRO A CA 1
ATOM 2307 C C . PRO A 1 295 ? 9.234 -8.914 -14.770 1.00 83.88 295 PRO A C 1
ATOM 2309 O O . PRO A 1 295 ? 8.838 -8.100 -13.939 1.00 83.88 295 PRO A O 1
ATOM 2312 N N . ILE A 1 296 ? 10.092 -8.559 -15.724 1.00 86.50 296 ILE A N 1
ATOM 2313 C CA . ILE A 1 296 ? 10.515 -7.172 -15.956 1.00 86.50 296 ILE A CA 1
ATOM 2314 C C . ILE A 1 296 ? 9.475 -6.427 -16.799 1.00 86.50 296 ILE A C 1
ATOM 2316 O O . ILE A 1 296 ? 8.829 -7.021 -17.663 1.00 86.50 296 ILE A O 1
ATOM 2320 N N . CYS A 1 297 ? 9.314 -5.117 -16.585 1.00 86.56 297 CYS A N 1
ATOM 2321 C CA . CYS A 1 297 ? 8.349 -4.344 -17.360 1.00 86.56 297 CYS A CA 1
ATOM 2322 C C . CYS A 1 297 ? 8.783 -4.173 -18.817 1.00 86.56 297 CYS A C 1
ATOM 2324 O O . CYS A 1 297 ? 9.882 -3.683 -19.100 1.00 86.56 297 CYS A O 1
ATOM 2326 N N . LEU A 1 298 ? 7.877 -4.518 -19.739 1.00 88.06 298 LEU A N 1
ATOM 2327 C CA . LEU A 1 298 ? 8.018 -4.227 -21.163 1.00 88.06 298 LEU A CA 1
ATOM 2328 C C . LEU A 1 298 ? 7.432 -2.855 -21.515 1.00 88.06 298 LEU A C 1
ATOM 2330 O O . LEU A 1 298 ? 6.350 -2.507 -21.031 1.00 88.06 298 LEU A O 1
ATOM 2334 N N . PRO A 1 299 ? 8.099 -2.072 -22.381 1.00 87.75 299 PRO A N 1
ATOM 2335 C CA . PRO A 1 299 ? 7.594 -0.777 -22.800 1.00 87.75 299 PRO A CA 1
ATOM 2336 C C . PRO A 1 299 ? 6.260 -0.930 -23.529 1.00 87.75 299 PRO A C 1
ATOM 2338 O O . PRO A 1 299 ? 5.996 -1.940 -24.180 1.00 87.75 299 PRO A O 1
ATOM 2341 N N . CYS A 1 300 ? 5.442 0.118 -23.433 1.00 89.12 300 CYS A N 1
ATOM 2342 C CA . CYS A 1 300 ? 4.136 0.212 -24.079 1.00 89.12 300 CYS A CA 1
ATOM 2343 C C . CYS A 1 300 ? 3.102 -0.816 -23.590 1.00 89.12 300 CYS A C 1
ATOM 2345 O O . CYS A 1 300 ? 2.208 -1.206 -24.340 1.00 89.12 300 CYS A O 1
ATOM 2347 N N . THR A 1 301 ? 3.194 -1.200 -22.314 1.00 87.00 301 THR A N 1
ATOM 2348 C CA . THR A 1 301 ? 2.206 -2.027 -21.608 1.00 87.00 301 THR A CA 1
ATOM 2349 C C . THR A 1 301 ? 1.552 -1.262 -20.457 1.00 87.00 301 THR A C 1
ATOM 2351 O O . THR A 1 301 ? 2.159 -0.345 -19.899 1.00 87.00 301 THR A O 1
ATOM 2354 N N . GLU A 1 302 ? 0.335 -1.646 -20.068 1.00 78.81 302 GLU A N 1
ATOM 2355 C CA . GLU A 1 302 ? -0.365 -1.059 -18.913 1.00 78.81 302 GLU A CA 1
ATOM 2356 C C . GLU A 1 302 ? 0.396 -1.298 -17.601 1.00 78.81 302 GLU A C 1
ATOM 2358 O O . GLU A 1 302 ? 0.482 -0.406 -16.754 1.00 78.81 302 GLU A O 1
ATOM 2363 N N . GLY A 1 303 ? 1.015 -2.478 -17.450 1.00 76.19 303 GLY A N 1
ATOM 2364 C CA . GLY A 1 303 ? 1.911 -2.787 -16.331 1.00 76.19 303 GLY A CA 1
ATOM 2365 C C . GLY A 1 303 ? 3.063 -1.785 -16.234 1.00 76.19 303 GLY A C 1
ATOM 2366 O O . GLY A 1 303 ? 3.311 -1.226 -15.166 1.00 76.19 303 GLY A O 1
ATOM 2367 N N . ALA A 1 304 ? 3.686 -1.454 -17.369 1.00 79.31 304 ALA A N 1
ATOM 2368 C CA . ALA A 1 304 ? 4.710 -0.419 -17.427 1.00 79.31 304 ALA A CA 1
ATOM 2369 C C . ALA A 1 304 ? 4.174 0.988 -17.117 1.00 79.31 304 ALA A C 1
ATOM 2371 O O . ALA A 1 304 ? 4.858 1.756 -16.444 1.00 79.31 304 ALA A O 1
ATOM 2372 N N . SER A 1 305 ? 2.967 1.343 -17.572 1.00 74.56 305 SER A N 1
ATOM 2373 C CA . SER A 1 305 ? 2.359 2.644 -17.253 1.00 74.56 305 SER A CA 1
ATOM 2374 C C . SER A 1 305 ? 2.102 2.795 -15.753 1.00 74.56 305 SER A C 1
ATOM 2376 O O . SER A 1 305 ? 2.395 3.853 -15.195 1.00 74.56 305 SER A O 1
ATOM 2378 N N . ARG A 1 306 ? 1.638 1.732 -15.083 1.00 70.75 306 ARG A N 1
ATOM 2379 C CA . ARG A 1 306 ? 1.471 1.705 -13.621 1.00 70.75 306 ARG A CA 1
ATOM 2380 C C . ARG A 1 306 ? 2.807 1.807 -12.893 1.00 70.75 306 ARG A C 1
ATOM 2382 O O . ARG A 1 306 ? 2.940 2.645 -12.007 1.00 70.75 306 ARG A O 1
ATOM 2389 N N . ALA A 1 307 ? 3.816 1.047 -13.319 1.00 68.50 307 ALA A N 1
ATOM 2390 C CA . ALA A 1 307 ? 5.161 1.114 -12.744 1.00 68.50 307 ALA A CA 1
ATOM 2391 C C . ALA A 1 307 ? 5.817 2.503 -12.912 1.00 68.50 307 ALA A C 1
ATOM 2393 O O . ALA A 1 307 ? 6.572 2.942 -12.050 1.00 68.50 307 ALA A O 1
ATOM 2394 N N . LEU A 1 308 ? 5.497 3.232 -13.989 1.00 65.69 308 LEU A N 1
ATOM 2395 C CA . LEU A 1 308 ? 5.936 4.617 -14.219 1.00 65.69 308 LEU A CA 1
ATOM 2396 C C . LEU A 1 308 ? 5.024 5.682 -13.583 1.00 65.69 308 LEU A C 1
ATOM 2398 O O . LEU A 1 308 ? 5.262 6.872 -13.808 1.00 65.69 308 LEU A O 1
ATOM 2402 N N . LYS A 1 309 ? 3.970 5.289 -12.851 1.00 63.78 309 LYS A N 1
ATOM 2403 C CA . LYS A 1 309 ? 2.939 6.190 -12.300 1.00 63.78 309 LYS A CA 1
ATOM 2404 C C . LYS A 1 309 ? 2.363 7.151 -13.359 1.00 63.78 309 LYS A C 1
ATOM 2406 O O . LYS A 1 309 ? 2.214 8.351 -13.128 1.00 63.78 309 LYS A O 1
ATOM 2411 N N . LYS A 1 310 ? 2.095 6.646 -14.567 1.00 60.91 310 LYS A N 1
ATOM 2412 C CA . LYS A 1 310 ? 1.554 7.431 -15.689 1.00 60.91 310 LYS A CA 1
ATOM 2413 C C . LYS A 1 310 ? 0.026 7.499 -15.645 1.00 60.91 310 LYS A C 1
ATOM 2415 O O . LYS A 1 310 ? -0.635 6.599 -15.137 1.00 60.91 310 LYS A O 1
ATOM 2420 N N . LYS A 1 311 ? -0.534 8.583 -16.194 1.00 59.38 311 LYS A N 1
ATOM 2421 C CA . LYS A 1 311 ? -1.984 8.834 -16.220 1.00 59.38 311 LYS A CA 1
ATOM 2422 C C . LYS A 1 311 ? -2.719 7.832 -17.133 1.00 59.38 311 LYS A C 1
ATOM 2424 O O . LYS A 1 311 ? -2.133 7.389 -18.127 1.00 59.38 311 LYS A O 1
ATOM 2429 N N . PRO A 1 312 ? -4.000 7.520 -16.866 1.00 59.75 312 PRO A N 1
ATOM 2430 C CA . PRO A 1 312 ? -4.853 6.808 -17.819 1.00 59.75 312 PRO A CA 1
ATOM 2431 C C . PRO A 1 312 ? -4.883 7.541 -19.172 1.00 59.75 312 PRO A C 1
ATOM 2433 O O . PRO A 1 312 ? -4.964 8.767 -19.199 1.00 59.75 312 PRO A O 1
ATOM 2436 N N . GLY A 1 313 ? -4.762 6.811 -20.286 1.00 66.81 313 GLY A N 1
ATOM 2437 C CA . GLY A 1 313 ? -4.656 7.396 -21.636 1.00 66.81 313 GLY A CA 1
ATOM 2438 C C . GLY A 1 313 ? -3.231 7.739 -22.099 1.00 66.81 313 GLY A C 1
ATOM 2439 O O . GLY A 1 313 ? -3.062 8.374 -23.134 1.00 66.81 313 GLY A O 1
ATOM 2440 N N . THR A 1 314 ? -2.200 7.323 -21.356 1.00 77.75 314 THR A N 1
ATOM 2441 C CA . THR A 1 314 ? -0.794 7.450 -21.783 1.00 77.75 314 THR A CA 1
ATOM 2442 C C . THR A 1 314 ? -0.502 6.606 -23.026 1.00 77.75 314 THR A C 1
ATOM 2444 O O . THR A 1 314 ? -0.971 5.474 -23.145 1.00 77.75 314 THR A O 1
ATOM 2447 N N . THR A 1 315 ? 0.332 7.136 -23.922 1.00 85.69 315 THR A N 1
ATOM 2448 C CA . THR A 1 315 ? 0.680 6.502 -25.200 1.00 85.69 315 THR A CA 1
ATOM 2449 C C . THR A 1 315 ? 2.071 5.864 -25.146 1.00 85.69 315 THR A C 1
ATOM 2451 O O . THR A 1 315 ? 2.937 6.241 -24.349 1.00 85.69 315 THR A O 1
ATOM 2454 N N . CYS A 1 316 ? 2.345 4.917 -26.045 1.00 84.44 316 CYS A N 1
ATOM 2455 C CA . CYS A 1 316 ? 3.678 4.319 -26.198 1.00 84.44 316 CYS A CA 1
ATOM 2456 C C . CYS A 1 316 ? 4.762 5.375 -26.491 1.00 84.44 316 CYS A C 1
ATOM 2458 O O . CYS A 1 316 ? 5.897 5.267 -26.017 1.00 84.44 316 CYS A O 1
ATOM 2460 N N . ARG A 1 317 ? 4.410 6.447 -27.215 1.00 82.81 317 ARG A N 1
ATOM 2461 C CA . ARG A 1 317 ? 5.316 7.569 -27.500 1.00 82.81 317 ARG A CA 1
ATOM 2462 C C . ARG A 1 317 ? 5.742 8.304 -26.227 1.00 82.81 317 ARG A C 1
ATOM 2464 O O . ARG A 1 317 ? 6.884 8.753 -26.134 1.00 82.81 317 ARG A O 1
ATOM 2471 N N . ASP A 1 318 ? 4.864 8.390 -25.234 1.00 77.19 318 ASP A N 1
ATOM 2472 C CA . ASP A 1 318 ? 5.167 9.040 -23.957 1.00 77.19 318 ASP A CA 1
ATOM 2473 C C . ASP A 1 318 ? 6.107 8.204 -23.082 1.00 77.19 318 ASP A C 1
ATOM 2475 O O . ASP A 1 318 ? 6.917 8.770 -22.341 1.00 77.19 318 ASP A O 1
ATOM 2479 N N . HIS A 1 319 ? 6.077 6.872 -23.224 1.00 76.75 319 HIS A N 1
ATOM 2480 C CA . HIS A 1 319 ? 7.064 5.983 -22.602 1.00 76.75 319 HIS A CA 1
ATOM 2481 C C . HIS A 1 319 ? 8.470 6.227 -23.179 1.00 76.75 319 HIS A C 1
ATOM 2483 O O . HIS A 1 319 ? 9.440 6.294 -22.425 1.00 76.75 319 HIS A O 1
ATOM 2489 N N . GLY A 1 320 ? 8.585 6.441 -24.497 1.00 68.25 320 GLY A N 1
ATOM 2490 C CA . GLY A 1 320 ? 9.866 6.689 -25.174 1.00 68.25 320 GLY A CA 1
ATOM 2491 C C . GLY A 1 320 ? 10.587 7.977 -24.745 1.00 68.25 320 GLY A C 1
ATOM 2492 O O . GLY A 1 320 ? 11.803 8.073 -24.887 1.00 68.25 320 GLY A O 1
ATOM 2493 N N . LYS A 1 321 ? 9.868 8.953 -24.173 1.00 69.06 321 LYS A N 1
ATOM 2494 C CA . LYS A 1 321 ? 10.434 10.237 -23.712 1.00 69.06 321 LYS A CA 1
ATOM 2495 C C . LYS A 1 321 ? 11.064 10.182 -22.307 1.00 69.06 321 LYS A C 1
ATOM 2497 O O . LYS A 1 321 ? 11.743 11.129 -21.927 1.00 69.06 321 LYS A O 1
ATOM 2502 N N . HIS A 1 322 ? 10.825 9.126 -21.520 1.00 58.25 322 HIS A N 1
ATOM 2503 C CA . HIS A 1 322 ? 11.143 9.064 -20.077 1.00 58.25 322 HIS A CA 1
ATOM 2504 C C . HIS A 1 322 ? 12.145 7.955 -19.689 1.00 58.25 322 HIS A C 1
ATOM 2506 O O . HIS A 1 322 ? 12.095 7.404 -18.592 1.00 58.25 322 HIS A O 1
ATOM 2512 N N . THR A 1 323 ? 13.107 7.645 -20.556 1.00 51.91 323 THR A N 1
ATOM 2513 C CA . THR A 1 323 ? 14.101 6.557 -20.429 1.00 51.91 323 THR A CA 1
ATOM 2514 C C . THR A 1 323 ? 15.191 6.762 -19.355 1.00 51.91 323 THR A C 1
ATOM 2516 O O . THR A 1 323 ? 16.339 6.372 -19.548 1.00 51.91 323 THR A O 1
ATOM 2519 N N . ARG A 1 324 ? 14.868 7.353 -18.196 1.00 46.59 324 ARG A N 1
ATOM 2520 C CA . ARG A 1 324 ? 15.818 7.534 -17.076 1.00 46.59 324 ARG A CA 1
ATOM 2521 C C . ARG A 1 324 ? 15.785 6.434 -16.003 1.00 46.59 324 ARG A C 1
ATOM 2523 O O . ARG A 1 324 ? 16.579 6.501 -15.074 1.00 46.59 324 ARG A O 1
ATOM 2530 N N . LEU A 1 325 ? 14.937 5.410 -16.119 1.00 49.78 325 LEU A N 1
ATOM 2531 C CA . LEU A 1 325 ? 14.800 4.354 -15.103 1.00 49.78 325 LEU A CA 1
ATOM 2532 C C . LEU A 1 325 ? 15.138 2.975 -15.695 1.00 49.78 325 LEU A C 1
ATOM 2534 O O . LEU A 1 325 ? 14.266 2.254 -16.163 1.00 49.78 325 LEU A O 1
ATOM 2538 N N . LEU A 1 326 ? 16.426 2.621 -15.706 1.00 52.25 326 LEU A N 1
ATOM 2539 C CA . LEU A 1 326 ? 16.938 1.369 -16.294 1.00 52.25 326 LEU A CA 1
ATOM 2540 C C . LEU A 1 326 ? 16.742 0.127 -15.403 1.00 52.25 326 LEU A C 1
ATOM 2542 O O . LEU A 1 326 ? 16.870 -0.992 -15.887 1.00 52.25 326 LEU A O 1
ATOM 2546 N N . HIS A 1 327 ? 16.445 0.296 -14.112 1.00 54.50 327 HIS A N 1
ATOM 2547 C CA . HIS A 1 327 ? 16.426 -0.820 -13.154 1.00 54.50 327 HIS A CA 1
ATOM 2548 C C . HIS A 1 327 ? 15.095 -1.579 -13.072 1.00 54.50 327 HIS A C 1
ATOM 2550 O O . HIS A 1 327 ? 15.056 -2.650 -12.478 1.00 54.50 327 HIS A O 1
ATOM 2556 N N . THR A 1 328 ? 14.028 -1.048 -13.668 1.00 58.59 328 THR A N 1
ATOM 2557 C CA . THR A 1 328 ? 12.670 -1.622 -13.617 1.00 58.59 328 THR A CA 1
ATOM 2558 C C . THR A 1 328 ? 12.091 -1.926 -15.005 1.00 58.59 328 THR A C 1
ATOM 2560 O O . THR A 1 328 ? 11.085 -2.628 -15.116 1.00 58.59 328 THR A O 1
ATOM 2563 N N . PHE A 1 329 ? 12.749 -1.462 -16.077 1.00 71.81 329 PHE A N 1
ATOM 2564 C CA . PHE A 1 329 ? 12.281 -1.579 -17.460 1.00 71.81 329 PHE A CA 1
ATOM 2565 C C . PHE A 1 329 ? 13.303 -2.261 -18.353 1.00 71.81 329 PHE A C 1
ATOM 2567 O O . PHE A 1 329 ? 14.467 -1.866 -18.412 1.00 71.81 329 PHE A O 1
ATOM 2574 N N . ASN A 1 330 ? 12.834 -3.224 -19.141 1.00 71.69 330 ASN A N 1
ATOM 2575 C CA . ASN A 1 330 ? 13.629 -3.755 -20.230 1.00 71.69 330 ASN A CA 1
ATOM 2576 C C . ASN A 1 330 ? 13.424 -2.870 -21.460 1.00 71.69 330 ASN A C 1
ATOM 2578 O O . ASN A 1 330 ? 12.362 -2.890 -22.071 1.00 71.69 330 ASN A O 1
ATOM 2582 N N . VAL A 1 331 ? 14.421 -2.066 -21.812 1.00 77.94 331 VAL A N 1
ATOM 2583 C CA . VAL A 1 331 ? 14.348 -1.169 -22.980 1.00 77.94 331 VAL A CA 1
ATOM 2584 C C . VAL A 1 331 ? 15.002 -1.764 -24.225 1.00 77.94 331 VAL A C 1
ATOM 2586 O O . VAL A 1 331 ? 14.798 -1.257 -25.331 1.00 77.94 331 VAL A O 1
ATOM 2589 N N . GLY A 1 332 ? 15.755 -2.855 -24.073 1.00 80.44 332 GLY A N 1
ATOM 2590 C CA . GLY A 1 332 ? 16.445 -3.475 -25.187 1.00 80.44 332 GLY A CA 1
ATOM 2591 C C . GLY A 1 332 ? 17.067 -4.825 -24.867 1.00 80.44 332 GLY A C 1
ATOM 2592 O O . GLY A 1 332 ? 17.469 -5.105 -23.742 1.00 80.44 332 GLY A O 1
ATOM 2593 N N . VAL A 1 333 ? 17.177 -5.657 -25.896 1.00 81.06 333 VAL A N 1
ATOM 2594 C CA . VAL A 1 333 ? 17.861 -6.951 -25.812 1.00 81.06 333 VAL A CA 1
ATOM 2595 C C . VAL A 1 333 ? 19.295 -6.766 -26.285 1.00 81.06 333 VAL A C 1
ATOM 2597 O O . VAL A 1 333 ? 19.519 -6.261 -27.386 1.00 81.06 333 VAL A O 1
ATOM 2600 N N . ILE A 1 334 ? 20.266 -7.167 -25.462 1.00 82.75 334 ILE A N 1
ATOM 2601 C CA . ILE A 1 334 ? 21.686 -7.158 -25.839 1.00 82.75 334 ILE A CA 1
ATOM 2602 C C . ILE A 1 334 ? 21.861 -8.028 -27.086 1.00 82.75 334 ILE A C 1
ATOM 2604 O O . ILE A 1 334 ? 21.429 -9.181 -27.098 1.00 82.75 334 ILE A O 1
ATOM 2608 N N . SER A 1 335 ? 22.477 -7.471 -28.130 1.00 84.75 335 SER A N 1
ATOM 2609 C CA . SER A 1 335 ? 22.652 -8.166 -29.403 1.00 84.75 335 SER A CA 1
ATOM 2610 C C . SER A 1 335 ? 24.108 -8.513 -29.673 1.00 84.75 335 SER A C 1
ATOM 2612 O O . SER A 1 335 ? 24.422 -9.679 -29.851 1.00 84.75 335 SER A O 1
ATOM 2614 N N . TRP A 1 336 ? 24.995 -7.528 -29.761 1.00 84.50 336 TRP A N 1
ATOM 2615 C CA . TRP A 1 336 ? 26.401 -7.765 -30.094 1.00 84.50 336 TRP A CA 1
ATOM 2616 C C . TRP A 1 336 ? 27.263 -6.586 -29.643 1.00 84.50 336 TRP A C 1
ATOM 2618 O O . TRP A 1 336 ? 26.741 -5.506 -29.369 1.00 84.50 336 TRP A O 1
ATOM 2628 N N . GLY A 1 337 ? 28.576 -6.788 -29.572 1.00 86.25 337 GLY A N 1
ATOM 2629 C CA . GLY A 1 337 ? 29.541 -5.748 -29.228 1.00 86.25 337 GLY A CA 1
ATOM 2630 C C . GLY A 1 337 ? 30.739 -5.769 -30.168 1.00 86.25 337 GLY A C 1
ATOM 2631 O O . GLY A 1 337 ? 31.029 -6.779 -30.807 1.00 86.25 337 GLY A O 1
ATOM 2632 N N . THR A 1 338 ? 31.440 -4.644 -30.270 1.00 85.69 338 THR A N 1
ATOM 2633 C CA . THR A 1 338 ? 32.630 -4.503 -31.129 1.00 85.69 338 THR A CA 1
ATOM 2634 C C . THR A 1 338 ? 33.915 -4.955 -30.439 1.00 85.69 338 THR A C 1
ATOM 2636 O O . THR A 1 338 ? 34.986 -4.946 -31.042 1.00 85.69 338 THR A O 1
ATOM 2639 N N . TYR A 1 339 ? 33.838 -5.326 -29.164 1.00 83.88 339 TYR A N 1
ATOM 2640 C CA . TYR A 1 339 ? 34.965 -5.782 -28.366 1.00 83.88 339 TYR A CA 1
ATOM 2641 C C . TYR A 1 339 ? 34.520 -6.917 -27.455 1.00 83.88 339 TYR A C 1
ATOM 2643 O O . TYR A 1 339 ? 33.496 -6.789 -26.788 1.00 83.88 339 TYR A O 1
ATOM 2651 N N . ASP A 1 340 ? 35.308 -7.987 -27.387 1.00 80.38 340 ASP A N 1
ATOM 2652 C CA . ASP A 1 340 ? 35.064 -9.085 -26.458 1.00 80.38 340 ASP A CA 1
ATOM 2653 C C . ASP A 1 340 ? 36.058 -9.026 -25.281 1.00 80.38 340 ASP A C 1
ATOM 2655 O O . ASP A 1 340 ? 37.182 -9.527 -25.391 1.00 80.38 340 ASP A O 1
ATOM 2659 N N . PRO A 1 341 ? 35.669 -8.439 -24.133 1.00 74.56 341 PRO A N 1
ATOM 2660 C CA . PRO A 1 341 ? 36.506 -8.422 -22.935 1.00 74.56 341 PRO A CA 1
ATOM 2661 C C . PRO A 1 341 ? 36.583 -9.795 -22.242 1.00 74.56 341 PRO A C 1
ATOM 2663 O O . PRO A 1 341 ? 37.319 -9.945 -21.267 1.00 74.56 341 PRO A O 1
ATOM 2666 N N . CYS A 1 342 ? 35.806 -10.783 -22.697 1.00 75.81 342 CYS A N 1
ATOM 2667 C CA . CYS A 1 342 ? 35.730 -12.135 -22.149 1.00 75.81 342 CYS A CA 1
ATOM 2668 C C . CYS A 1 342 ? 36.560 -13.158 -22.950 1.00 75.81 342 CYS A C 1
ATOM 2670 O O . CYS A 1 342 ? 36.679 -14.304 -22.508 1.00 75.81 342 CYS A O 1
ATOM 2672 N N . ALA A 1 343 ? 37.154 -12.758 -24.083 1.00 71.12 343 ALA A N 1
ATOM 2673 C CA . ALA A 1 343 ? 37.890 -13.638 -24.994 1.00 71.12 343 ALA A CA 1
ATOM 2674 C C . ALA A 1 343 ? 39.119 -14.310 -24.354 1.00 71.12 343 ALA A C 1
ATOM 2676 O O . ALA A 1 343 ? 39.421 -15.467 -24.649 1.00 71.12 343 ALA A O 1
ATOM 2677 N N . LYS A 1 344 ? 39.826 -13.611 -23.453 1.00 65.12 344 LYS A N 1
ATOM 2678 C CA . LYS A 1 344 ? 40.961 -14.170 -22.703 1.00 65.12 344 LYS A CA 1
ATOM 2679 C C . LYS A 1 344 ? 40.602 -14.332 -21.233 1.00 65.12 344 LYS A C 1
ATOM 2681 O O . LYS A 1 344 ? 40.225 -13.378 -20.562 1.00 65.12 344 LYS A O 1
ATOM 2686 N N . LYS A 1 345 ? 40.758 -15.550 -20.715 1.00 62.12 345 LYS A N 1
ATOM 2687 C CA . LYS A 1 345 ? 40.553 -15.878 -19.296 1.00 62.12 345 LYS A CA 1
ATOM 2688 C C . LYS A 1 345 ? 41.891 -15.923 -18.560 1.00 62.12 345 LYS A C 1
ATOM 2690 O O . LYS A 1 345 ? 42.258 -16.963 -18.020 1.00 62.12 345 LYS A O 1
ATOM 2695 N N . ASN A 1 346 ? 42.628 -14.815 -18.544 1.00 63.31 346 ASN A N 1
ATOM 2696 C CA . ASN A 1 346 ? 43.778 -14.716 -17.648 1.00 63.31 346 ASN A CA 1
ATOM 2697 C C . ASN A 1 346 ? 43.253 -14.608 -16.216 1.00 63.31 346 ASN A C 1
ATOM 2699 O O . ASN A 1 346 ? 42.368 -13.801 -15.946 1.00 63.31 346 ASN A O 1
ATOM 2703 N N . LYS A 1 347 ? 43.752 -15.444 -15.308 1.00 67.06 347 LYS A N 1
ATOM 2704 C CA . LYS A 1 347 ? 43.399 -15.376 -13.888 1.00 67.06 347 LYS A CA 1
ATOM 2705 C C . LYS A 1 347 ? 44.547 -14.750 -13.114 1.00 67.06 347 LYS A C 1
ATOM 2707 O O . LYS A 1 347 ? 45.700 -15.080 -13.378 1.00 67.06 347 LYS A O 1
ATOM 2712 N N . ASN A 1 348 ? 44.245 -13.858 -12.177 1.00 67.00 348 ASN A N 1
ATOM 2713 C CA . ASN A 1 348 ? 45.245 -13.448 -11.192 1.00 67.00 348 ASN A CA 1
ATOM 2714 C C . ASN A 1 348 ? 45.546 -14.614 -10.226 1.00 67.00 348 ASN A C 1
ATOM 2716 O O . ASN A 1 348 ? 44.845 -15.630 -10.224 1.00 67.00 348 ASN A O 1
ATOM 2720 N N . ASN A 1 349 ? 46.561 -14.458 -9.371 1.00 66.12 349 ASN A N 1
ATOM 2721 C CA . ASN A 1 349 ? 46.941 -15.467 -8.369 1.00 66.12 349 ASN A CA 1
ATOM 2722 C C . ASN A 1 349 ? 45.801 -15.824 -7.388 1.00 66.12 349 ASN A C 1
ATOM 2724 O O . ASN A 1 349 ? 45.874 -16.849 -6.719 1.00 66.12 349 ASN A O 1
ATOM 2728 N N . ASN A 1 350 ? 44.732 -15.019 -7.348 1.00 68.50 350 ASN A N 1
ATOM 2729 C CA . ASN A 1 350 ? 43.559 -15.196 -6.492 1.00 68.50 350 ASN A CA 1
ATOM 2730 C C . ASN A 1 350 ? 42.361 -15.818 -7.245 1.00 68.50 350 ASN A C 1
ATOM 2732 O O . ASN A 1 350 ? 41.281 -15.967 -6.678 1.00 68.50 350 ASN A O 1
ATOM 2736 N N . GLY A 1 351 ? 42.527 -16.188 -8.521 1.00 64.31 351 GLY A N 1
ATOM 2737 C CA . GLY A 1 351 ? 41.500 -16.845 -9.334 1.00 64.31 351 GLY A CA 1
ATOM 2738 C C . GLY A 1 351 ? 40.495 -15.914 -10.027 1.00 64.31 351 GLY A C 1
ATOM 2739 O O . GLY A 1 351 ? 39.598 -16.413 -10.713 1.00 64.31 351 GLY A O 1
ATOM 2740 N N . GLU A 1 352 ? 40.641 -14.592 -9.913 1.00 63.34 352 GLU A N 1
ATOM 2741 C CA . GLU A 1 352 ? 39.767 -13.606 -10.561 1.00 63.34 352 GLU A CA 1
ATOM 2742 C C . GLU A 1 352 ? 40.126 -13.422 -12.040 1.00 63.34 352 GLU A C 1
ATOM 2744 O O . GLU A 1 352 ? 41.299 -13.371 -12.411 1.00 63.34 352 GLU A O 1
ATOM 2749 N N . ILE A 1 353 ? 39.105 -13.292 -12.893 1.00 64.56 353 ILE A N 1
ATOM 2750 C CA . ILE A 1 353 ? 39.267 -13.119 -14.342 1.00 64.56 353 ILE A CA 1
ATOM 2751 C C . ILE A 1 353 ? 39.735 -11.688 -14.640 1.00 64.56 353 ILE A C 1
ATOM 2753 O O . ILE A 1 353 ? 38.973 -10.731 -14.492 1.00 64.56 353 ILE A O 1
ATOM 2757 N N . ILE A 1 354 ? 40.968 -11.551 -15.122 1.00 65.12 354 ILE A N 1
ATOM 2758 C CA . ILE A 1 354 ? 41.520 -10.313 -15.666 1.00 65.12 354 ILE A CA 1
ATOM 2759 C C . ILE A 1 354 ? 40.978 -10.148 -17.086 1.00 65.12 354 ILE A C 1
ATOM 2761 O O . ILE A 1 354 ? 41.288 -10.940 -17.976 1.00 65.12 354 ILE A O 1
ATOM 2765 N N . ARG A 1 355 ? 40.159 -9.114 -17.288 1.00 71.25 355 ARG A N 1
ATOM 2766 C CA . ARG A 1 355 ? 39.653 -8.734 -18.611 1.00 71.25 355 ARG A CA 1
ATOM 2767 C C . ARG A 1 355 ? 40.669 -7.837 -19.301 1.00 71.25 355 ARG A C 1
ATOM 2769 O O . ARG A 1 355 ? 41.111 -6.844 -18.717 1.00 71.25 355 ARG A O 1
ATOM 2776 N N . ASP A 1 356 ? 41.004 -8.173 -20.539 1.00 71.75 356 ASP A N 1
ATOM 2777 C CA . ASP A 1 356 ? 41.879 -7.342 -21.357 1.00 71.75 356 ASP A CA 1
ATOM 2778 C C . ASP A 1 356 ? 41.224 -5.972 -21.591 1.00 71.75 356 ASP A C 1
ATOM 2780 O O . ASP A 1 356 ? 40.012 -5.856 -21.800 1.00 71.75 356 ASP A O 1
ATOM 2784 N N . ARG A 1 357 ? 42.035 -4.913 -21.512 1.00 71.75 357 ARG A N 1
ATOM 2785 C CA . ARG A 1 357 ? 41.589 -3.561 -21.855 1.00 71.75 357 ARG A CA 1
ATOM 2786 C C . ARG A 1 357 ? 41.759 -3.339 -23.362 1.00 71.75 357 ARG A C 1
ATOM 2788 O O . ARG A 1 357 ? 42.768 -3.774 -23.921 1.00 71.75 357 ARG A O 1
ATOM 2795 N N . PRO A 1 358 ? 40.822 -2.634 -24.017 1.00 76.50 358 PRO A N 1
ATOM 2796 C CA . PRO A 1 358 ? 40.989 -2.218 -25.406 1.00 76.50 358 PRO A CA 1
ATOM 2797 C C . PRO A 1 358 ? 42.200 -1.281 -25.549 1.00 76.50 358 PRO A C 1
ATOM 2799 O O . PRO A 1 358 ? 42.629 -0.647 -24.579 1.00 76.50 358 PRO A O 1
ATOM 2802 N N . SER A 1 359 ? 42.751 -1.171 -26.762 1.00 78.25 359 SER A N 1
ATOM 2803 C CA . SER A 1 359 ? 43.797 -0.182 -27.051 1.00 78.25 359 SER A CA 1
ATOM 2804 C C . SER A 1 359 ? 43.276 1.239 -26.795 1.00 78.25 359 SER A C 1
ATOM 2806 O O . SER A 1 359 ? 42.079 1.497 -26.908 1.00 78.25 359 SER A O 1
ATOM 2808 N N . LYS A 1 360 ? 44.167 2.185 -26.458 1.00 75.62 360 LYS A N 1
ATOM 2809 C CA . LYS A 1 360 ? 43.778 3.570 -26.111 1.00 75.62 360 LYS A CA 1
ATOM 2810 C C . LYS A 1 360 ? 42.997 4.295 -27.221 1.00 75.62 360 LYS A C 1
ATOM 2812 O O . LYS A 1 360 ? 42.253 5.223 -26.922 1.00 75.62 360 LYS A O 1
ATOM 2817 N N . GLU A 1 361 ? 43.156 3.874 -28.473 1.00 79.62 361 GLU A N 1
ATOM 2818 C CA . GLU A 1 361 ? 42.471 4.442 -29.642 1.00 79.62 361 GLU A CA 1
ATOM 2819 C C . GLU A 1 361 ? 41.143 3.743 -29.959 1.00 79.62 361 GLU A C 1
ATOM 2821 O O . GLU A 1 361 ? 40.264 4.330 -30.592 1.00 79.62 361 GLU A O 1
ATOM 2826 N N . TYR A 1 362 ? 40.960 2.506 -29.493 1.00 81.44 362 TYR A N 1
ATOM 2827 C CA . TYR A 1 362 ? 39.751 1.742 -29.747 1.00 81.44 362 TYR A CA 1
ATOM 2828 C C . TYR A 1 362 ? 38.685 2.033 -28.693 1.00 81.44 362 TYR A C 1
ATOM 2830 O O . TYR A 1 362 ? 38.918 1.903 -27.491 1.00 81.44 362 TYR A O 1
ATOM 2838 N N . LYS A 1 363 ? 37.483 2.405 -29.143 1.00 83.00 363 LYS A N 1
ATOM 2839 C CA . LYS A 1 363 ? 36.327 2.666 -28.277 1.00 83.00 363 LYS A CA 1
ATOM 2840 C C . LYS A 1 363 ? 35.301 1.541 -28.441 1.00 83.00 363 LYS A C 1
ATOM 2842 O O . LYS A 1 363 ? 34.533 1.586 -29.403 1.00 83.00 363 LYS A O 1
ATOM 2847 N N . PRO A 1 364 ? 35.262 0.554 -27.526 1.00 84.44 364 PRO A N 1
ATOM 2848 C CA . PRO A 1 364 ? 34.238 -0.482 -27.531 1.00 84.44 364 PRO A CA 1
ATOM 2849 C C . PRO A 1 364 ? 32.825 0.090 -27.536 1.00 84.44 364 PRO A C 1
ATOM 2851 O O . PRO A 1 364 ? 32.541 1.099 -26.880 1.00 84.44 364 PRO A O 1
ATOM 2854 N N . ARG A 1 365 ? 31.936 -0.577 -28.268 1.00 85.38 365 ARG A N 1
ATOM 2855 C CA . ARG A 1 365 ? 30.509 -0.275 -28.327 1.00 85.38 365 ARG A CA 1
ATOM 2856 C C . ARG A 1 365 ? 29.711 -1.560 -28.213 1.00 85.38 365 ARG A C 1
ATOM 2858 O O . ARG A 1 365 ? 30.060 -2.553 -28.845 1.00 85.38 365 ARG A O 1
ATOM 2865 N N . ASP A 1 366 ? 28.620 -1.476 -27.464 1.00 83.81 366 ASP A N 1
ATOM 2866 C CA . ASP A 1 366 ? 27.609 -2.518 -27.360 1.00 83.81 366 ASP A CA 1
ATOM 2867 C C . ASP A 1 366 ? 26.334 -2.051 -28.057 1.00 83.81 366 ASP A C 1
ATOM 2869 O O . ASP A 1 366 ? 25.921 -0.894 -27.931 1.00 83.81 366 ASP A O 1
ATOM 2873 N N . PHE A 1 367 ? 25.708 -2.966 -28.787 1.00 87.12 367 PHE A N 1
ATOM 2874 C CA . PHE A 1 367 ? 24.497 -2.730 -29.552 1.00 87.12 367 PHE A CA 1
ATOM 2875 C C . PHE A 1 367 ? 23.355 -3.577 -29.001 1.00 87.12 367 PHE A C 1
ATOM 2877 O O . PHE A 1 367 ? 23.486 -4.780 -28.751 1.00 87.12 367 PHE A O 1
ATOM 2884 N N . TYR A 1 368 ? 22.206 -2.930 -28.839 1.00 87.19 368 TYR A N 1
ATOM 2885 C CA . TYR A 1 368 ? 20.980 -3.521 -28.325 1.00 87.19 368 TYR A CA 1
ATOM 2886 C C . TYR A 1 368 ? 19.834 -3.323 -29.317 1.00 87.19 368 TYR A C 1
ATOM 2888 O O . TYR A 1 368 ? 19.749 -2.304 -30.002 1.00 87.19 368 TYR A O 1
ATOM 2896 N N . ILE A 1 369 ? 18.930 -4.298 -29.375 1.00 85.56 369 ILE A N 1
ATOM 2897 C CA . ILE A 1 369 ? 17.680 -4.186 -30.127 1.00 85.56 369 ILE A CA 1
ATOM 2898 C C . ILE A 1 369 ? 16.699 -3.397 -29.268 1.00 85.56 369 ILE A C 1
ATOM 2900 O O . ILE A 1 369 ? 16.341 -3.850 -28.182 1.00 85.56 369 ILE A O 1
ATOM 2904 N N . SER A 1 370 ? 16.261 -2.231 -29.744 1.00 88.19 370 SER A N 1
ATOM 2905 C CA . SER A 1 370 ? 15.288 -1.398 -29.033 1.00 88.19 370 SER A CA 1
ATOM 2906 C C . SER A 1 370 ? 13.905 -2.042 -29.038 1.00 88.19 370 SER A C 1
ATOM 2908 O O . SER A 1 370 ? 13.324 -2.278 -30.100 1.00 88.19 370 SER A O 1
ATOM 2910 N N . LEU A 1 371 ? 13.325 -2.254 -27.854 1.00 87.81 371 LEU A N 1
ATOM 2911 C CA . LEU A 1 371 ? 11.979 -2.824 -27.746 1.00 87.81 371 LEU A CA 1
ATOM 2912 C C . LEU A 1 371 ? 10.882 -1.878 -28.236 1.00 87.81 371 LEU A C 1
ATOM 2914 O O . LEU A 1 371 ? 9.789 -2.336 -28.556 1.00 87.81 371 LEU A O 1
ATOM 2918 N N . PHE A 1 372 ? 11.168 -0.581 -28.365 1.00 87.25 372 PHE A N 1
ATOM 2919 C CA . PHE A 1 372 ? 10.259 0.376 -28.998 1.00 87.25 372 PHE A CA 1
ATOM 2920 C C . PHE A 1 372 ? 10.168 0.187 -30.520 1.00 87.25 372 PHE A C 1
ATOM 2922 O O . PHE A 1 372 ? 9.139 0.507 -31.104 1.00 87.25 372 PHE A O 1
ATOM 2929 N N . GLN A 1 373 ? 11.213 -0.349 -31.163 1.00 88.81 373 GLN A N 1
ATOM 2930 C CA . GLN A 1 373 ? 11.250 -0.555 -32.618 1.00 88.81 373 GLN A CA 1
ATOM 2931 C C . GLN A 1 373 ? 10.577 -1.860 -33.060 1.00 88.81 373 GLN A C 1
ATOM 2933 O O . GLN A 1 373 ? 10.189 -1.984 -34.214 1.00 88.81 373 GLN A O 1
ATOM 2938 N N . VAL A 1 374 ? 10.418 -2.827 -32.152 1.00 88.81 374 VAL A N 1
ATOM 2939 C CA . VAL A 1 374 ? 9.835 -4.152 -32.444 1.00 88.81 374 VAL A CA 1
ATOM 2940 C C . VAL A 1 374 ? 8.440 -4.338 -31.833 1.00 88.81 374 VAL A C 1
ATOM 2942 O O . VAL A 1 374 ? 7.990 -5.463 -31.616 1.00 88.81 374 VAL A O 1
ATOM 2945 N N . GLN A 1 375 ? 7.739 -3.237 -31.545 1.00 89.25 375 GLN A N 1
ATOM 2946 C CA . GLN A 1 375 ? 6.424 -3.257 -30.893 1.00 89.25 375 GLN A CA 1
ATOM 2947 C C . GLN A 1 375 ? 5.365 -4.022 -31.688 1.00 89.25 375 GLN A C 1
ATOM 2949 O O . GLN A 1 375 ? 4.593 -4.760 -31.083 1.00 89.25 375 GLN A O 1
ATOM 2954 N N . ASP A 1 376 ? 5.355 -3.919 -33.017 1.00 90.25 376 ASP A N 1
ATOM 2955 C CA . ASP A 1 376 ? 4.384 -4.637 -33.855 1.00 90.25 376 ASP A CA 1
ATOM 2956 C C . ASP A 1 376 ? 4.530 -6.157 -33.706 1.00 90.25 376 ASP A C 1
ATOM 2958 O O . ASP A 1 376 ? 3.546 -6.887 -33.560 1.00 90.25 376 ASP A O 1
ATOM 2962 N N . TRP A 1 377 ? 5.777 -6.636 -33.664 1.00 88.00 377 TRP A N 1
ATOM 2963 C CA . TRP A 1 377 ? 6.077 -8.047 -33.453 1.00 88.00 377 TRP A CA 1
ATOM 2964 C C . TRP A 1 377 ? 5.708 -8.497 -32.036 1.00 88.00 377 TRP A C 1
ATOM 2966 O O . TRP A 1 377 ? 5.078 -9.544 -31.878 1.00 88.00 377 TRP A O 1
ATOM 2976 N N . LEU A 1 378 ? 6.045 -7.702 -31.014 1.00 87.75 378 LEU A N 1
ATOM 2977 C CA . LEU A 1 378 ? 5.718 -8.008 -29.618 1.00 87.75 378 LEU A CA 1
ATOM 2978 C C . LEU A 1 378 ? 4.206 -8.071 -29.398 1.00 87.75 378 LEU A C 1
ATOM 2980 O O . LEU A 1 378 ? 3.716 -9.047 -28.838 1.00 87.75 378 LEU A O 1
ATOM 2984 N N . ARG A 1 379 ? 3.458 -7.081 -29.893 1.00 89.75 379 ARG A N 1
ATOM 2985 C CA . ARG A 1 379 ? 1.993 -7.035 -29.801 1.00 89.75 379 ARG A CA 1
ATOM 2986 C C . ARG A 1 379 ? 1.366 -8.253 -30.452 1.00 89.75 379 ARG A C 1
ATOM 2988 O O . ARG A 1 379 ? 0.537 -8.902 -29.831 1.00 89.75 379 ARG A O 1
ATOM 2995 N N . LYS A 1 380 ? 1.810 -8.624 -31.656 1.00 87.25 380 LYS A N 1
ATOM 2996 C CA . LYS A 1 380 ? 1.281 -9.791 -32.373 1.00 87.25 380 LYS A CA 1
ATOM 2997 C C . LYS A 1 380 ? 1.399 -11.095 -31.573 1.00 87.25 380 LYS A C 1
ATOM 2999 O O . LYS A 1 380 ? 0.485 -11.911 -31.630 1.00 87.25 380 LYS A O 1
ATOM 3004 N N . HIS A 1 381 ? 2.500 -11.300 -30.851 1.00 85.94 381 HIS A N 1
ATOM 3005 C CA . HIS A 1 381 ? 2.773 -12.570 -30.165 1.00 85.94 381 HIS A CA 1
ATOM 3006 C C . HIS A 1 381 ? 2.392 -12.569 -28.680 1.00 85.94 381 HIS A C 1
ATOM 3008 O O . HIS A 1 381 ? 2.155 -13.633 -28.117 1.00 85.94 381 HIS A O 1
ATOM 3014 N N . LEU A 1 382 ? 2.313 -11.396 -28.046 1.00 85.81 382 LEU A N 1
ATOM 3015 C CA . LEU A 1 382 ? 2.104 -11.262 -26.602 1.00 85.81 382 LEU A CA 1
ATOM 3016 C C . LEU A 1 382 ? 0.746 -10.652 -26.232 1.00 85.81 382 LEU A C 1
ATOM 3018 O O . LEU A 1 382 ? 0.496 -10.469 -25.045 1.00 85.81 382 LEU A O 1
ATOM 3022 N N . ASN A 1 383 ? -0.143 -10.363 -27.191 1.00 82.25 383 ASN A N 1
ATOM 3023 C CA . ASN A 1 383 ? -1.442 -9.724 -26.916 1.00 82.25 383 ASN A CA 1
ATOM 3024 C C . ASN A 1 383 ? -2.300 -10.481 -25.888 1.00 82.25 383 ASN A C 1
ATOM 3026 O O . ASN A 1 383 ? -3.047 -9.881 -25.127 1.00 82.25 383 ASN A O 1
ATOM 3030 N N . ASN A 1 384 ? -2.181 -11.811 -25.861 1.00 80.00 384 ASN A N 1
ATOM 3031 C CA . ASN A 1 384 ? -2.935 -12.666 -24.942 1.00 80.00 384 ASN A CA 1
ATOM 3032 C C . ASN A 1 384 ? -2.291 -12.765 -23.550 1.00 80.00 384 ASN A C 1
ATOM 3034 O O . ASN A 1 384 ? -2.869 -13.366 -22.652 1.00 80.00 384 ASN A O 1
ATOM 3038 N N . SER A 1 385 ? -1.070 -12.253 -23.382 1.00 78.31 385 SER A N 1
ATOM 3039 C CA . SER A 1 385 ? -0.287 -12.370 -22.146 1.00 78.31 385 SER A CA 1
ATOM 3040 C C . SER A 1 385 ? 0.058 -11.021 -21.519 1.00 78.31 385 SER A C 1
ATOM 3042 O O . SER A 1 385 ? 0.404 -10.988 -20.345 1.00 78.31 385 SER A O 1
ATOM 3044 N N . LEU A 1 386 ? -0.007 -9.925 -22.279 1.00 83.94 386 LEU A N 1
ATOM 3045 C CA . LEU A 1 386 ? 0.278 -8.568 -21.824 1.00 83.94 386 LEU A CA 1
ATOM 3046 C C . LEU A 1 386 ? -0.712 -7.585 -22.445 1.00 83.94 386 LEU A C 1
ATOM 3048 O O . LEU A 1 386 ? -0.996 -7.646 -23.641 1.00 83.94 386 LEU A O 1
ATOM 3052 N N . LYS A 1 387 ? -1.172 -6.621 -21.646 1.00 86.94 387 LYS A N 1
ATOM 3053 C CA . LYS A 1 387 ? -2.040 -5.532 -22.107 1.00 86.94 387 LYS A CA 1
ATOM 3054 C C . LYS A 1 387 ? -1.202 -4.379 -22.636 1.00 86.94 387 LYS A C 1
ATOM 3056 O O . LYS A 1 387 ? -0.480 -3.729 -21.876 1.00 86.94 387 LYS A O 1
ATOM 3061 N N . PHE A 1 388 ? -1.281 -4.131 -23.939 1.00 89.38 388 PHE A N 1
ATOM 3062 C CA . PHE A 1 388 ? -0.544 -3.053 -24.591 1.00 89.38 388 PHE A CA 1
ATOM 3063 C C . PHE A 1 388 ? -1.366 -1.763 -24.679 1.00 89.38 388 PHE A C 1
ATOM 3065 O O . PHE A 1 388 ? -2.529 -1.787 -25.070 1.00 89.38 388 PHE A O 1
ATOM 3072 N N . ILE A 1 389 ? -0.728 -0.623 -24.407 1.00 88.19 389 ILE A N 1
ATOM 3073 C CA . ILE A 1 389 ? -1.341 0.710 -24.559 1.00 88.19 389 ILE A CA 1
ATOM 3074 C C . ILE A 1 389 ? -1.321 1.166 -26.030 1.00 88.19 389 ILE A C 1
ATOM 3076 O O . ILE A 1 389 ? -0.537 0.621 -26.818 1.00 88.19 389 ILE A O 1
ATOM 3080 N N . PRO A 1 390 ? -2.120 2.168 -26.435 1.00 88.62 390 PRO A N 1
ATOM 3081 C CA . PRO A 1 390 ? -2.080 2.724 -27.788 1.00 88.62 390 PRO A CA 1
ATOM 3082 C C . PRO A 1 390 ? -0.687 3.227 -28.201 1.00 88.62 390 PRO A C 1
ATOM 3084 O O . PRO A 1 390 ? 0.104 3.701 -27.379 1.00 88.62 390 PRO A O 1
ATOM 3087 N N . MET A 1 391 ? -0.362 3.110 -29.492 1.00 83.62 391 MET A N 1
ATOM 3088 C CA . MET A 1 391 ? 0.919 3.591 -30.032 1.00 83.62 391 MET A CA 1
ATOM 3089 C C . MET A 1 391 ? 0.988 5.125 -30.122 1.00 83.62 391 MET A C 1
ATOM 3091 O O . MET A 1 391 ? 2.086 5.685 -30.034 1.00 83.62 391 MET A O 1
ATOM 3095 N N . GLN A 1 392 ? -0.165 5.779 -30.291 1.00 76.75 392 GLN A N 1
ATOM 3096 C CA . GLN A 1 392 ? -0.343 7.225 -30.431 1.00 76.75 392 GLN A CA 1
ATOM 3097 C C . GLN A 1 392 ? -1.437 7.744 -29.520 1.00 76.75 392 GLN A C 1
ATOM 3099 O O . GLN A 1 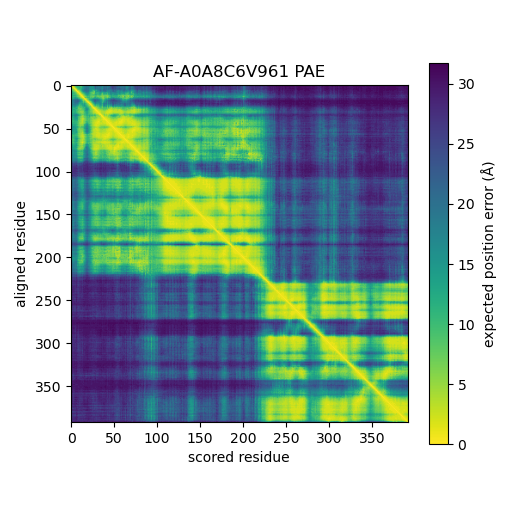392 ? -2.331 6.939 -29.171 1.00 76.75 392 GLN A O 1
#

Sequence (392 aa):
MNCCKSRATCVLCCKNEISGTASPWLCPRAIATGKGNRLGDRISFQCQTNLDLIGSSQRVCMLDGEWSDTQPSCRASYSYDRAEDVKAEFGASLTDVLTHFADHGNATGTNIHAALNAVYQMMINEERIMKDEWNKVRHAIILLTDGKSNLGGSPKIAVSHIEELVNVRNNRKDYLDIYVFGIGNLDVELSAMNEIASKKPGERHVFVMKNPQELKNAFEDLLDPRVLEDICGLANYSDSARWDQKNPWHVDSTCRGALISNTWVLTAAHCFNHLKNNWIVVLGKILHFFKKSIPICLPCTEGASRALKKKPGTTCRDHGKHTRLLHTFNVGVISWGTYDPCAKKNKNNNGEIIRDRPSKEYKPRDFYISLFQVQDWLRKHLNNSLKFIPMQ

Foldseek 3Di:
DDQDDDLAAFGAWADADDDDDDDDGRAVQKDWDWDDRYAQTKIAIDGDPQWDKFFDRMWGQHNVRDIFWEDIHTHHQQDADFLVRLLVFVLPDDDDDDDDDDPPPPPPAAALLVVLLVVLVVLVVVCVVCPPCSLVAAEEAEAEDLLDHPDDDQNLVSLVSVCVSNVDDPVRVRRYFYAYEYAAPDRRPSNSRSSNGGTGYPHHRYGYHHHVVSVVSSVVLSVQVVVDQLAFQDADPDPPDDPCRQQLQWDDDCFIWGAAFPQDIDAEPVSCVPDDDDDDPPPPPCPDDPSRHGGAHEQQFPNVCVVVVHDPQDASVNSVVPPPDPRRYDQWHWYDKPDDQPPDQDADPVRDGDGDDDDPPDDMDTDTHGSSVCVVVCCVVCVVGTHGHHND

Organism: Naja naja (NCBI:txid35670)

Radius of gyration: 27.83 Å; Cα contacts (8 Å, |Δi|>4): 580; chains: 1; bounding box: 85×50×71 Å

InterPro domains:
  IPR000436 Sushi/SCR/CCP domain [PF00084] (35-74)
  IPR000436 Sushi/SCR/CCP domain [PS50923] (25-76)
  IPR000436 Sushi/SCR/CCP domain [SM00032] (27-74)
  IPR000436 Sushi/SCR/CCP domain [cd00033] (38-75)
  IPR001254 Serine proteases, trypsin domain [PF00089] (253-285)
  IPR002035 von Willebrand factor, type A [PF00092] (94-220)
  IPR002035 von Willebrand factor, type A [PS50234] (93-222)
  IPR009003 Peptidase S1, PA clan [SSF50494] (242-385)
  IPR018114 Serine proteases, trypsin family, histidine active site [PS00134] (266-271)
  IPR035976 Sushi/SCR/CCP superfamily [SSF57535] (27-76)
  IPR036465 von Willebrand factor A-like domain superfamily [G3DSA:3.40.50.410] (76-230)
  IPR036465 von Willebrand factor A-like domain superfamily [SSF53300] (93-224)

Secondary structure (DSSP, 8-state):
------TTS-B---B-SS--PPPP-B-TTEEEEES--BTT-EEEEEEPTT-EEES-SEEEB-TTS-BSSPPPEEE-TT----HHHHHHHHTTS-S---S-PPP-TT-----HHHHHHHHHHHHHHHHHHHGGGGGG--EEEEEE--S---SSS-HHHHHHHHHHHHT--TT-GGGEEEEEEEESSS---HHHHHHHS---TT---EEEESSHHHHHHHHHHH--TTSSTT--S-----TT--HHHH-TTEE-SSS-EEE-SSS-EE--GGGGTT--S---------SS--TT--PPBPTTBHHHHHHTTPPTT--HHHHHT-TT-TTTB--EEEEEES--TTS--EE-TTS-EEPPPPPTT----EEEEETTTTHHHHHHHHTTTS-BPP--

Mean predicted aligned error: 17.62 Å

pLDDT: mean 72.79, std 15.59, range [32.72, 93.69]

Nearest PDB structures (foldseek):
  3hs0-assembly3_D  TM=5.014E-01  e=9.996E-26  Homo sapiens
  3hs0-assembly3_I-2  TM=4.868E-01  e=1.942E-25  Homo sapiens
  2odq-assembly1_A  TM=4.612E-01  e=1.680E-22  Homo sapiens
  2odp-assembly1_A  TM=4.482E-01  e=1.489E-22  Homo sapiens
  2i6q-assembly1_A  TM=4.611E-01  e=5.971E-22  Homo sapiens

Solvent-accessible surface area (backbone atoms only — not comparable to full-atom values): 23584 Å² total; per-residue (Å²): 142,81,96,75,77,70,98,88,49,62,54,81,76,40,38,86,69,95,81,77,88,82,80,81,79,45,40,77,65,42,50,76,52,65,64,84,42,38,68,69,27,51,39,36,51,44,42,46,91,87,36,46,62,38,55,36,55,55,35,35,20,38,95,87,36,43,54,46,38,13,73,58,45,52,40,46,81,89,60,64,54,52,40,70,61,53,26,75,58,49,61,85,71,85,84,88,90,83,84,87,82,81,81,73,72,91,64,84,74,39,39,54,14,55,54,45,40,51,52,42,55,51,48,56,56,47,40,71,73,45,52,88,56,39,86,73,56,67,45,75,46,80,43,80,46,48,41,71,61,78,36,74,65,65,41,50,61,32,51,52,55,43,40,58,75,71,54,59,42,94,92,37,54,86,37,57,43,31,35,30,36,27,66,36,92,63,89,46,39,59,60,55,35,46,61,62,24,48,64,40,59,93,50,71,27,72,48,36,27,64,34,69,66,47,51,51,50,22,53,62,66,45,67,49,71,84,80,45,90,65,65,41,34,64,60,45,83,53,89,86,48,51,70,59,43,51,40,22,22,63,39,89,56,102,56,64,33,34,26,58,40,101,87,41,73,48,66,52,75,75,77,55,76,84,68,81,78,87,77,77,87,70,73,70,73,70,86,61,76,64,97,60,64,34,20,35,17,48,78,44,22,53,45,32,35,58,72,66,73,51,63,89,89,58,28,30,60,61,56,71,75,60,84,82,59,72,88,38,40,53,62,50,44,74,70,51,58,78,56,71,52,73,76,52,80,47,56,49,101,85,68,48,74,47,59,66,76,72,57,96,86,55,80,77,51,76,45,58,49,50,50,82,80,46,41,73,62,48,49,74,76,34,57,93,75,47,61,66,44,49,72,109